Protein AF-A0A9D4P6V5-F1 (afdb_monomer)

Nearest PDB structures (foldseek):
  9cmp-assembly1_A  TM=7.521E-01  e=9.389E-15  Homo sapiens
  4krf-assembly1_A  TM=7.622E-01  e=5.079E-14  Homo sapiens
  5w6v-assembly1_A  TM=7.638E-01  e=6.795E-14  Homo sapiens
  8d71-assembly1_A  TM=7.442E-01  e=9.636E-14  Homo sapiens
  5vm9-assembly2_C  TM=7.579E-01  e=5.213E-13  Homo sapiens

pLDDT: mean 77.71, std 17.33, range [25.28, 97.81]

Radius of gyration: 21.65 Å; Cα contacts (8 Å, |Δi|>4): 575; chains: 1; bounding box: 55×52×59 Å

Sequence (371 aa):
MDDCYLQQQCIENVDFNELENIFQNIVAHGVDYALFGIPDDMKINGISAHDIIKYFSLIKFGQPCQIFRTKNFNHRIDFDVSLFIKMCHRLGVFPNIIKQTYWGSIGFKDFCDSIIMAVNCDTQEIQGQPYWIMSLVGSKNHNYMLYNEAHVIGKKRNYALLREQLYQLICKYEKRHERMPKTVILYYNERNENDLVQIKKMCKLSMFSSQTESIKWVIINVVSHKNMAGKLFEKPENEGSSFFIADDKFLKPNEFILGHDSNHDNPTSETILKCAKCVINSDQ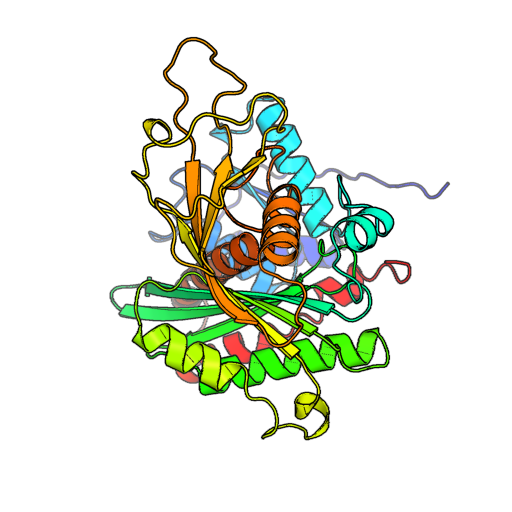TFYGDFAIAHVTDSLCYLYSESLTLKNQPLPLTYAINSTRQAFSRLNGKLTANKAYSNDYDEDEWLSILNTSMKFNFLHKKIANPFV

Organism: Dermatophagoides farinae (NCBI:txid6954)

InterPro domains:
  IPR012337 Ribonuclease H-like superfamily [SSF53098] (7-319)
  IPR036397 Ribonuclease H superfamily [G3DSA:3.30.420.10] (120-333)

Foldseek 3Di:
DDDPPPPDDDDPDDDPVCLLVVLVVCVVVVPQEEEAEDAPPDDDVNHDPLLQNLQCCVPVRVHHYDYDYVVLVPPDPQSVQLVVLQVCLLLVHFPDFDDPVVLVVLLVPQLQQEKEKEKEWDWDDFPNAIKIKIKMWIAQGSSSSDIDIAIAIDSDDDLVLVLVVVVVRQVSNCVNSVDGRQEYEYEYADDDPVVVVSVVVSQPNVVPPVSSVNYWYWYKHKYFDPPPFCVVPDDDPPDDQWDKDDDVVVDPQQKIKIWGFPPPPPPPDDGGTGIIIMGGPGGRDPSGSSSVRVVFRVQQCRDRRGNDGDNGGPNHVVNVVSSVSLVSNVNSVVVVCVVPDDPDDPVVVSVCSNPVSPPPDSCVVSPPVPD

Structure (mmCIF, N/CA/C/O backbone):
data_AF-A0A9D4P6V5-F1
#
_entry.id   AF-A0A9D4P6V5-F1
#
loop_
_atom_site.group_PDB
_atom_site.id
_atom_site.type_symbol
_atom_site.label_atom_id
_atom_site.label_alt_id
_atom_site.label_comp_id
_atom_site.label_asym_id
_atom_site.label_entity_id
_atom_site.label_seq_id
_atom_site.pdbx_PDB_ins_code
_atom_site.Cartn_x
_atom_site.Cartn_y
_atom_site.Cartn_z
_atom_site.occupancy
_atom_site.B_iso_or_equiv
_atom_site.auth_seq_id
_atom_site.auth_comp_id
_atom_site.auth_asym_id
_atom_site.auth_atom_id
_atom_site.pdbx_PDB_model_num
ATOM 1 N N . MET A 1 1 ? -31.046 -15.850 -13.212 1.00 33.25 1 MET A N 1
ATOM 2 C CA . MET A 1 1 ? -30.956 -14.397 -12.979 1.00 33.25 1 MET A CA 1
ATOM 3 C C . MET A 1 1 ? -31.340 -14.245 -11.533 1.00 33.25 1 MET A C 1
ATOM 5 O O . MET A 1 1 ? -32.522 -14.316 -11.242 1.00 33.25 1 MET A O 1
ATOM 9 N N . ASP A 1 2 ? -30.346 -14.248 -10.652 1.00 30.31 2 ASP A N 1
ATOM 10 C CA . ASP A 1 2 ? -30.594 -14.222 -9.214 1.00 30.31 2 ASP A CA 1
ATOM 11 C C . ASP A 1 2 ? -30.930 -12.789 -8.809 1.00 30.31 2 ASP A C 1
ATOM 13 O O . ASP A 1 2 ? -30.197 -11.849 -9.129 1.00 30.31 2 ASP A O 1
ATOM 17 N N . ASP A 1 3 ? -32.089 -12.645 -8.175 1.00 31.03 3 ASP A N 1
ATOM 18 C CA . ASP A 1 3 ? -32.664 -11.388 -7.726 1.00 31.03 3 ASP A CA 1
ATOM 19 C C . ASP A 1 3 ? -31.721 -10.686 -6.742 1.00 31.03 3 ASP A C 1
ATOM 21 O O . ASP A 1 3 ? -31.600 -11.053 -5.572 1.00 31.03 3 ASP A O 1
ATOM 25 N N . CYS A 1 4 ? -31.050 -9.637 -7.214 1.00 34.34 4 CYS A N 1
ATOM 26 C CA . CYS A 1 4 ? -30.322 -8.709 -6.363 1.00 34.34 4 CYS A CA 1
ATOM 27 C C . CYS A 1 4 ? -31.357 -7.827 -5.643 1.00 34.34 4 CYS A C 1
ATOM 29 O O . CYS A 1 4 ? -31.748 -6.772 -6.146 1.00 34.34 4 CYS A O 1
ATOM 31 N N . TYR A 1 5 ? -31.863 -8.287 -4.495 1.00 37.91 5 TYR A N 1
ATOM 32 C CA . TYR A 1 5 ? -32.749 -7.504 -3.629 1.00 37.91 5 TYR A CA 1
ATOM 33 C C . TYR A 1 5 ? -31.971 -6.320 -3.031 1.00 37.91 5 TYR A C 1
ATOM 35 O O . TYR A 1 5 ? -31.385 -6.401 -1.954 1.00 37.91 5 TYR A O 1
ATOM 43 N N . LEU A 1 6 ? -31.966 -5.190 -3.740 1.00 40.09 6 LEU A N 1
ATOM 44 C CA . LEU A 1 6 ? -31.531 -3.893 -3.220 1.00 40.09 6 LEU A CA 1
ATOM 45 C C . LEU A 1 6 ? -32.581 -3.374 -2.227 1.00 40.09 6 LEU A C 1
ATOM 47 O O . LEU A 1 6 ? -33.451 -2.578 -2.573 1.00 40.09 6 LEU A O 1
ATOM 51 N N . GLN A 1 7 ? -32.518 -3.835 -0.978 1.00 45.62 7 GLN A N 1
ATOM 52 C CA . GLN A 1 7 ? -33.316 -3.272 0.108 1.00 45.62 7 GLN A CA 1
ATOM 53 C C . GLN A 1 7 ? -32.556 -2.091 0.726 1.00 45.62 7 GLN A C 1
ATOM 55 O O . GLN A 1 7 ? -31.669 -2.259 1.561 1.00 45.62 7 GLN A O 1
ATOM 60 N N . GLN A 1 8 ? -32.873 -0.875 0.278 1.00 52.00 8 GLN A N 1
ATOM 61 C CA . GLN A 1 8 ? -32.289 0.352 0.816 1.00 52.00 8 GLN A CA 1
ATOM 62 C C . GLN A 1 8 ? -33.097 0.821 2.032 1.00 52.00 8 GLN A C 1
ATOM 64 O O . GLN A 1 8 ? -34.235 1.262 1.893 1.00 52.00 8 GLN A O 1
ATOM 69 N N . GLN A 1 9 ? -32.504 0.753 3.224 1.00 55.47 9 GLN A N 1
ATOM 70 C CA . GLN A 1 9 ? -33.073 1.340 4.437 1.00 55.47 9 GLN A CA 1
ATOM 71 C C . GLN A 1 9 ? -32.301 2.615 4.790 1.00 55.47 9 GLN A C 1
ATOM 73 O O . GLN A 1 9 ? -31.090 2.578 5.007 1.00 55.47 9 GLN A O 1
ATOM 78 N N . CYS A 1 10 ? -32.996 3.753 4.816 1.00 52.06 10 CYS A N 1
ATOM 79 C CA . CYS A 1 10 ? -32.438 5.030 5.253 1.00 52.06 10 CYS A CA 1
ATOM 80 C C . CYS A 1 10 ? -32.832 5.268 6.716 1.00 52.06 10 CYS A C 1
ATOM 82 O O . CYS A 1 10 ? -34.009 5.161 7.056 1.00 52.06 10 CYS A O 1
ATOM 84 N N . ILE A 1 11 ? -31.853 5.554 7.574 1.00 57.84 11 ILE A N 1
ATOM 85 C CA . ILE A 1 11 ? -32.069 5.893 8.985 1.00 57.84 11 ILE A CA 1
ATOM 86 C C . ILE A 1 11 ? -31.635 7.349 9.164 1.00 57.84 11 ILE A C 1
ATOM 88 O O . ILE A 1 11 ? -30.463 7.672 8.963 1.00 57.84 11 ILE A O 1
ATOM 92 N N . GLU A 1 12 ? -32.580 8.223 9.508 1.00 50.78 12 GLU A N 1
ATOM 93 C CA . GLU A 1 12 ? -32.326 9.641 9.771 1.00 50.78 12 GLU A CA 1
ATOM 94 C C . GLU A 1 12 ? -32.114 9.875 11.272 1.00 50.78 12 GLU A C 1
ATOM 96 O O . GLU A 1 12 ? -32.967 9.522 12.077 1.00 50.78 12 GLU A O 1
ATOM 101 N N . ASN A 1 13 ? -30.990 10.516 11.618 1.00 54.06 13 ASN A N 1
ATOM 102 C CA . ASN A 1 13 ? -30.547 10.885 12.970 1.00 54.06 13 ASN A CA 1
ATOM 103 C C . ASN A 1 13 ? -30.329 9.729 13.956 1.00 54.06 13 ASN A C 1
ATOM 105 O O . ASN A 1 13 ? -31.244 9.054 14.405 1.00 54.06 13 ASN A O 1
ATOM 109 N N . VAL A 1 14 ? -29.068 9.576 14.353 1.00 56.66 14 VAL A N 1
ATOM 110 C CA . VAL A 1 14 ? -28.593 8.534 15.260 1.00 56.66 14 VAL A CA 1
ATOM 111 C C . VAL A 1 14 ? -28.041 9.202 16.513 1.00 56.66 14 VAL A C 1
ATOM 113 O O . VAL A 1 14 ? -27.121 10.021 16.406 1.00 56.66 14 VAL A O 1
ATOM 116 N N . ASP A 1 15 ? -28.563 8.840 17.689 1.00 65.19 15 ASP A N 1
ATOM 117 C CA . ASP A 1 15 ? -27.851 9.104 18.942 1.00 65.19 15 ASP A CA 1
ATOM 118 C C . ASP A 1 15 ? -26.556 8.276 18.932 1.00 65.19 15 ASP A C 1
ATOM 120 O O . ASP A 1 15 ? -26.544 7.093 18.597 1.00 65.19 15 ASP A O 1
ATOM 124 N N . PHE A 1 16 ? -25.434 8.891 19.298 1.00 64.31 16 PHE A N 1
ATOM 125 C CA . PHE A 1 16 ? -24.147 8.210 19.380 1.00 64.31 16 PHE A CA 1
ATOM 126 C C . PHE A 1 16 ? -24.195 6.954 20.261 1.00 64.31 16 PHE A C 1
ATOM 128 O O . PHE A 1 16 ? -23.538 5.961 19.936 1.00 64.31 16 PHE A O 1
ATOM 135 N N . ASN A 1 17 ? -24.986 6.973 21.337 1.00 68.19 17 ASN A N 1
ATOM 136 C CA . ASN A 1 17 ? -25.153 5.811 22.213 1.00 68.19 17 ASN A CA 1
ATOM 137 C C . ASN A 1 17 ? -25.729 4.590 21.472 1.00 68.19 17 ASN A C 1
ATOM 139 O O . ASN A 1 17 ? -25.554 3.456 21.910 1.00 68.19 17 ASN A O 1
ATOM 143 N N . GLU A 1 18 ? -26.358 4.802 20.318 1.00 77.25 18 GLU A N 1
ATOM 144 C CA . GLU A 1 18 ? -26.929 3.755 19.478 1.00 77.25 18 GLU A CA 1
ATOM 145 C C . GLU A 1 18 ? -25.967 3.264 18.396 1.00 77.25 18 GLU A C 1
ATOM 147 O O . GLU A 1 18 ? -26.274 2.280 17.726 1.00 77.25 18 GLU A O 1
ATOM 152 N N . LEU A 1 19 ? -24.795 3.890 18.206 1.00 79.81 19 LEU A N 1
ATOM 153 C CA . LEU A 1 19 ? -23.886 3.524 17.116 1.00 79.81 19 LEU A CA 1
ATOM 154 C C . LEU A 1 19 ? -23.475 2.049 17.197 1.00 79.81 19 LEU A C 1
ATOM 156 O O . LEU A 1 19 ? -23.429 1.360 16.179 1.00 79.81 19 LEU A O 1
ATOM 160 N N . GLU A 1 20 ? -23.228 1.543 18.405 1.00 83.12 20 GLU A N 1
ATOM 161 C CA . GLU A 1 20 ? -22.959 0.122 18.614 1.00 83.12 20 GLU A CA 1
ATOM 162 C C . GLU A 1 20 ? -24.148 -0.760 18.214 1.00 83.12 20 GLU A C 1
ATOM 164 O O . GLU A 1 20 ? -23.964 -1.715 17.457 1.00 83.12 20 GLU A O 1
ATOM 169 N N . ASN A 1 21 ? -25.358 -0.413 18.659 1.00 84.31 21 ASN A N 1
ATOM 170 C CA . ASN A 1 21 ? -26.588 -1.140 18.330 1.00 84.31 21 ASN A CA 1
ATOM 171 C C . ASN A 1 21 ? -26.866 -1.123 16.821 1.00 84.31 21 ASN A C 1
ATOM 173 O O . ASN A 1 21 ? -27.301 -2.122 16.256 1.00 84.31 21 ASN A O 1
ATOM 177 N N . ILE A 1 22 ? -26.565 -0.019 16.139 1.00 85.75 22 ILE A N 1
ATOM 178 C CA . ILE A 1 22 ? -26.689 0.092 14.684 1.00 85.75 22 ILE A CA 1
ATOM 179 C C . ILE A 1 22 ? -25.760 -0.893 13.998 1.00 85.75 22 ILE A C 1
ATOM 181 O O . ILE A 1 22 ? -26.203 -1.636 13.128 1.00 85.75 22 ILE A O 1
ATOM 185 N N . PHE A 1 23 ? -24.489 -0.955 14.397 1.00 86.12 23 PHE A N 1
ATOM 186 C CA . PHE A 1 23 ? -23.582 -1.942 13.822 1.00 86.12 23 PHE A CA 1
ATOM 187 C C . PHE A 1 23 ? -24.002 -3.383 14.145 1.00 86.12 23 PHE A C 1
ATOM 189 O O . PHE A 1 23 ? -23.929 -4.229 13.255 1.00 86.12 23 PHE A O 1
ATOM 196 N N . GLN A 1 24 ? -24.491 -3.665 15.360 1.00 85.62 24 GLN A N 1
ATOM 197 C CA . GLN A 1 24 ? -25.060 -4.977 15.700 1.00 85.62 24 GLN A CA 1
ATOM 198 C C . GLN A 1 24 ? -26.227 -5.332 14.775 1.00 85.62 24 GLN A C 1
ATOM 200 O O . GLN A 1 24 ? -26.255 -6.431 14.224 1.00 85.62 24 GLN A O 1
ATOM 205 N N . ASN A 1 25 ? -27.140 -4.389 14.540 1.00 85.94 25 ASN A N 1
ATOM 206 C CA . ASN A 1 25 ? -28.277 -4.577 13.647 1.00 85.94 25 ASN A CA 1
ATOM 207 C C . ASN A 1 25 ? -27.834 -4.795 12.197 1.00 85.94 25 ASN A C 1
ATOM 209 O O . ASN A 1 25 ? -28.325 -5.720 11.559 1.00 85.94 25 ASN A O 1
ATOM 213 N N . ILE A 1 26 ? -26.884 -4.009 11.682 1.00 85.56 26 ILE A N 1
ATOM 214 C CA . ILE A 1 26 ? -26.332 -4.179 10.326 1.00 85.56 26 ILE A CA 1
ATOM 215 C C . ILE A 1 26 ? -25.773 -5.600 10.151 1.00 85.56 26 ILE A C 1
ATOM 217 O O . ILE A 1 26 ? -26.081 -6.273 9.166 1.00 85.56 26 ILE A O 1
ATOM 221 N N . VAL A 1 27 ? -25.000 -6.082 11.130 1.00 84.00 27 VAL A N 1
ATOM 222 C CA . VAL A 1 27 ? -24.435 -7.439 11.112 1.00 84.00 27 VAL A CA 1
ATOM 223 C C . VAL A 1 27 ? -25.533 -8.503 11.207 1.00 84.00 27 VAL A C 1
ATOM 225 O O . VAL A 1 27 ? -25.504 -9.466 10.440 1.00 84.00 27 VAL A O 1
ATOM 228 N N . ALA A 1 28 ? -26.510 -8.326 12.102 1.00 83.06 28 ALA A N 1
ATOM 229 C CA . ALA A 1 28 ? -27.615 -9.264 12.307 1.00 83.06 28 ALA A CA 1
ATOM 230 C C . ALA A 1 28 ? -28.507 -9.414 11.064 1.00 83.06 28 ALA A C 1
ATOM 232 O O . ALA A 1 28 ? -28.965 -10.515 10.771 1.00 83.06 28 ALA A O 1
ATOM 233 N N . HIS A 1 29 ? -28.700 -8.334 10.303 1.00 83.44 29 HIS A N 1
ATOM 234 C CA . HIS A 1 29 ? -29.463 -8.341 9.051 1.00 83.44 29 HIS A CA 1
ATOM 235 C C . HIS A 1 29 ? -28.626 -8.764 7.835 1.00 83.44 29 HIS A C 1
ATOM 237 O O . HIS A 1 29 ? -29.127 -8.768 6.715 1.00 83.44 29 HIS A O 1
ATOM 243 N N . GLY A 1 30 ? -27.354 -9.125 8.028 1.00 81.81 30 GLY A N 1
ATOM 244 C CA . GLY A 1 30 ? -26.508 -9.638 6.954 1.00 81.81 30 GLY A CA 1
ATOM 245 C C . GLY A 1 30 ? -26.151 -8.608 5.882 1.00 81.81 30 GLY A C 1
ATOM 246 O O . GLY A 1 30 ? -25.817 -9.005 4.774 1.00 81.81 30 GLY A O 1
ATOM 247 N N . VAL A 1 31 ? -26.186 -7.314 6.199 1.00 81.56 31 VAL A N 1
ATOM 248 C CA . VAL A 1 31 ? -25.882 -6.237 5.248 1.00 81.56 31 VAL A CA 1
ATOM 249 C C . VAL A 1 31 ? -24.431 -6.339 4.761 1.00 81.56 31 VAL A C 1
ATOM 251 O O . VAL A 1 31 ? -23.494 -6.345 5.560 1.00 81.56 31 VAL A O 1
ATOM 254 N N . ASP A 1 32 ? -24.219 -6.354 3.445 1.00 77.31 32 ASP A N 1
ATOM 255 C CA . ASP A 1 32 ? -22.872 -6.478 2.864 1.00 77.31 32 ASP A CA 1
ATOM 256 C C . ASP A 1 32 ? -22.070 -5.173 2.913 1.00 77.31 32 ASP A C 1
ATOM 258 O O . ASP A 1 32 ? -20.838 -5.182 2.982 1.00 77.31 32 ASP A O 1
ATOM 262 N N . TYR A 1 33 ? -22.762 -4.030 2.885 1.00 82.25 33 TYR A N 1
ATOM 263 C CA . TYR A 1 33 ? -22.131 -2.721 2.783 1.00 82.25 33 TYR A CA 1
ATOM 264 C C . TYR A 1 33 ? -22.980 -1.606 3.396 1.00 82.25 33 TYR A C 1
ATOM 266 O O . TYR A 1 33 ? -24.172 -1.511 3.126 1.00 82.25 33 TYR A O 1
ATOM 274 N N . ALA A 1 34 ? -22.355 -0.717 4.173 1.00 85.44 34 ALA A N 1
ATOM 275 C CA . ALA A 1 34 ? -23.032 0.416 4.806 1.00 85.44 34 ALA A CA 1
ATOM 276 C C . ALA A 1 34 ? -22.469 1.775 4.354 1.00 85.44 34 ALA A C 1
ATOM 278 O O . ALA A 1 34 ? -21.254 1.971 4.253 1.00 85.44 34 ALA A O 1
ATOM 279 N N . LEU A 1 35 ? -23.352 2.748 4.130 1.00 87.50 35 LEU A N 1
ATOM 280 C CA . LEU A 1 35 ? -22.994 4.139 3.856 1.00 87.50 35 LEU A CA 1
ATOM 281 C C . LEU A 1 35 ? -23.323 5.007 5.071 1.00 87.50 35 LEU A C 1
ATOM 283 O O . LEU A 1 35 ? -24.443 4.982 5.565 1.00 87.50 35 LEU A O 1
ATOM 287 N N . PHE A 1 36 ? -22.350 5.792 5.531 1.00 87.00 36 PHE A N 1
ATOM 288 C CA . PHE A 1 36 ? -22.506 6.701 6.665 1.00 87.00 36 PHE A CA 1
ATOM 289 C C . PHE A 1 36 ? -22.297 8.146 6.213 1.00 87.00 36 PHE A C 1
ATOM 291 O O . PHE A 1 36 ? -21.179 8.545 5.878 1.00 87.00 36 PHE A O 1
ATOM 298 N N . GLY A 1 37 ? -23.364 8.941 6.224 1.00 87.38 37 GLY A N 1
ATOM 299 C CA . GLY A 1 37 ? -23.279 10.389 6.057 1.00 87.38 37 GLY A CA 1
ATOM 300 C C . GLY A 1 37 ? -23.000 11.060 7.400 1.00 87.38 37 GLY A C 1
ATOM 301 O O . GLY A 1 37 ? -23.760 10.867 8.342 1.00 87.38 37 GLY A O 1
ATOM 302 N N . ILE A 1 38 ? -21.929 11.852 7.497 1.00 86.31 38 ILE A N 1
ATOM 303 C CA . ILE A 1 38 ? -21.617 12.647 8.696 1.00 86.31 38 ILE A CA 1
ATOM 304 C C . ILE A 1 38 ? -21.537 14.149 8.372 1.00 86.31 38 ILE A C 1
ATOM 306 O O . ILE A 1 38 ? -20.985 14.518 7.330 1.00 86.31 38 ILE A O 1
ATOM 310 N N . PRO A 1 39 ? -22.019 15.042 9.252 1.00 83.19 39 PRO A N 1
ATOM 311 C CA . PRO A 1 39 ? -21.721 16.473 9.170 1.00 83.19 39 PRO A CA 1
ATOM 312 C C . PRO A 1 39 ? -20.208 16.749 9.271 1.00 83.19 39 PRO A C 1
ATOM 314 O O . PRO A 1 39 ? -19.460 15.947 9.835 1.00 83.19 39 PRO A O 1
ATOM 317 N N . ASP A 1 40 ? -19.725 17.870 8.725 1.00 75.12 40 ASP A N 1
ATOM 318 C CA . ASP A 1 40 ? -18.284 18.192 8.655 1.00 75.12 40 ASP A CA 1
ATOM 319 C C . ASP A 1 40 ? -17.589 18.251 10.012 1.00 75.12 40 ASP A C 1
ATOM 321 O O . ASP A 1 40 ? -16.551 17.614 10.214 1.00 75.12 40 ASP A O 1
ATOM 325 N N . ASP A 1 41 ? -18.203 18.951 10.954 1.00 75.31 41 ASP A N 1
ATOM 326 C CA . ASP A 1 41 ? -17.628 19.190 12.274 1.00 75.31 41 ASP A CA 1
ATOM 327 C C . ASP A 1 41 ? -18.191 18.240 13.326 1.00 75.31 41 ASP A C 1
ATOM 329 O O . ASP A 1 41 ? -18.064 18.495 14.523 1.00 75.31 41 ASP A O 1
ATOM 333 N N . MET A 1 42 ? -18.812 17.132 12.895 1.00 79.31 42 MET A N 1
ATOM 334 C CA . MET A 1 42 ? -19.369 16.164 13.827 1.00 79.31 42 MET A CA 1
ATOM 335 C C . MET A 1 42 ? -18.247 15.572 14.675 1.00 79.31 42 MET A C 1
ATOM 337 O O . MET A 1 42 ? -17.442 14.746 14.226 1.00 79.31 42 MET A O 1
ATOM 341 N N . LYS A 1 43 ? -18.224 16.026 15.924 1.00 74.75 43 LYS A N 1
ATOM 342 C CA . LYS A 1 43 ? -17.367 15.521 16.974 1.00 74.75 43 LYS A CA 1
ATOM 343 C C . LYS A 1 43 ? -18.225 14.846 18.026 1.00 74.75 43 LYS A C 1
ATOM 345 O O . LYS A 1 43 ? -19.249 15.379 18.436 1.00 74.75 43 LYS A O 1
ATOM 350 N N . ILE A 1 44 ? -17.768 13.701 18.491 1.00 66.88 44 ILE A N 1
ATOM 351 C CA . ILE A 1 44 ? -18.342 12.964 19.605 1.00 66.88 44 ILE A CA 1
ATOM 352 C C . ILE A 1 44 ? -17.290 13.014 20.706 1.00 66.88 44 ILE A C 1
ATOM 354 O O . ILE A 1 44 ? -16.164 12.560 20.504 1.00 66.88 44 ILE A O 1
ATOM 358 N N . ASN A 1 45 ? -17.622 13.643 21.835 1.00 66.44 45 ASN A N 1
ATOM 359 C CA . ASN A 1 45 ? -16.695 13.851 22.954 1.00 66.44 45 ASN A CA 1
ATOM 360 C C . ASN A 1 45 ? -15.352 14.477 22.520 1.00 66.44 45 ASN A C 1
ATOM 362 O O . ASN A 1 45 ? -14.280 14.070 22.959 1.00 66.44 45 ASN A O 1
ATOM 366 N N . GLY A 1 46 ? -15.410 15.455 21.606 1.00 68.94 46 GLY A N 1
ATOM 367 C CA . GLY A 1 46 ? -14.235 16.163 21.085 1.00 68.94 46 GLY A CA 1
ATOM 368 C C . GLY A 1 46 ? -13.512 15.479 19.918 1.00 68.94 46 GLY A C 1
ATOM 369 O O . GLY A 1 46 ? -12.553 16.049 19.399 1.00 68.94 46 GLY A O 1
ATOM 370 N N . ILE A 1 47 ? -13.976 14.314 19.454 1.00 73.12 47 ILE A N 1
ATOM 371 C CA . ILE A 1 47 ? -13.292 13.509 18.430 1.00 73.12 47 ILE A CA 1
ATOM 372 C C . ILE A 1 47 ? -14.126 13.316 17.187 1.00 73.12 47 ILE A C 1
ATOM 374 O O . ILE A 1 47 ? -15.338 13.169 17.250 1.00 73.12 47 ILE A O 1
ATOM 378 N N . SER A 1 48 ? -13.446 13.279 16.047 1.00 82.94 48 SER A N 1
ATOM 379 C CA . SER A 1 48 ? -14.053 13.064 14.742 1.00 82.94 48 SER A CA 1
ATOM 380 C C . SER A 1 48 ? -14.963 11.830 14.729 1.00 82.94 48 SER A C 1
ATOM 382 O O . SER A 1 48 ? -14.500 10.711 14.957 1.00 82.94 48 SER A O 1
ATOM 384 N N . ALA A 1 49 ? -16.243 12.011 14.388 1.00 83.00 49 ALA A N 1
ATOM 385 C CA . ALA A 1 49 ? -17.184 10.900 14.225 1.00 83.00 49 ALA A CA 1
ATOM 386 C C . ALA A 1 49 ? -16.697 9.866 13.196 1.00 83.00 49 ALA A C 1
ATOM 388 O O . ALA A 1 49 ? -16.948 8.669 13.335 1.00 83.00 49 ALA A O 1
ATOM 389 N N . HIS A 1 50 ? -15.919 10.314 12.206 1.00 88.06 50 HIS A N 1
ATOM 390 C CA . HIS A 1 50 ? -15.242 9.441 11.253 1.00 88.06 50 HIS A CA 1
ATOM 391 C C . HIS A 1 50 ? -14.391 8.365 11.950 1.00 88.06 50 HIS A C 1
ATOM 393 O O . HIS A 1 50 ? -14.475 7.195 11.582 1.00 88.06 50 HIS A O 1
ATOM 399 N N . ASP A 1 51 ? -13.601 8.735 12.959 1.00 86.50 51 ASP A N 1
ATOM 400 C CA . ASP A 1 51 ? -12.656 7.824 13.617 1.00 86.50 51 ASP A CA 1
ATOM 401 C C . ASP A 1 51 ? -13.373 6.743 14.421 1.00 86.50 51 ASP A C 1
ATOM 403 O O . ASP A 1 51 ? -13.021 5.564 14.377 1.00 86.50 51 ASP A O 1
ATOM 407 N N . ILE A 1 52 ? -14.451 7.134 15.091 1.00 84.19 52 ILE A N 1
ATOM 408 C CA . ILE A 1 52 ? -15.284 6.233 15.878 1.00 84.19 52 ILE A CA 1
ATOM 409 C C . ILE A 1 52 ? -16.011 5.235 14.969 1.00 84.19 52 ILE A C 1
ATOM 411 O O . ILE A 1 52 ? -15.956 4.028 15.209 1.00 84.19 52 ILE A O 1
ATOM 415 N N . ILE A 1 53 ? -16.624 5.699 13.874 1.00 86.69 53 ILE A N 1
ATOM 416 C CA . ILE A 1 53 ? -17.267 4.810 12.892 1.00 86.69 53 ILE A CA 1
ATOM 417 C C . ILE A 1 53 ? -16.229 3.859 12.273 1.00 86.69 53 ILE A C 1
ATOM 419 O O . ILE A 1 53 ? -16.524 2.681 12.056 1.00 86.69 53 ILE A O 1
ATOM 423 N N . LYS A 1 54 ? -14.993 4.316 12.016 1.00 86.31 54 LYS A N 1
ATOM 424 C CA . LYS A 1 54 ? -13.900 3.454 11.530 1.00 86.31 54 LYS A CA 1
ATOM 425 C C . LYS A 1 54 ? -13.490 2.385 12.532 1.00 86.31 54 LYS A C 1
ATOM 427 O O . LYS A 1 54 ? -13.257 1.251 12.115 1.00 86.31 54 LYS A O 1
ATOM 432 N N . TYR A 1 55 ? -13.443 2.708 13.819 1.00 83.06 55 TYR A N 1
ATOM 433 C CA . TYR A 1 55 ? -13.218 1.716 14.865 1.00 83.06 55 TYR A CA 1
ATOM 434 C C . TYR A 1 55 ? -14.317 0.644 14.870 1.00 83.06 55 TYR A C 1
ATOM 436 O O . TYR A 1 55 ? -14.016 -0.545 14.756 1.00 83.06 55 TYR A O 1
ATOM 444 N N . PHE A 1 56 ? -15.588 1.046 14.929 1.00 81.88 56 PHE A N 1
ATOM 445 C CA . PHE A 1 56 ? -16.693 0.090 14.959 1.00 81.88 56 PHE A CA 1
ATOM 446 C C . PHE A 1 56 ? -16.743 -0.785 13.702 1.00 81.88 56 PHE A C 1
ATOM 448 O O . PHE A 1 56 ? -16.778 -2.009 13.806 1.00 81.88 56 PHE A O 1
ATOM 455 N N . SER A 1 57 ? -16.663 -0.170 12.522 1.00 84.19 57 SER A N 1
ATOM 456 C CA . SER A 1 57 ? -16.714 -0.889 11.245 1.00 84.19 57 SER A CA 1
ATOM 457 C C . SER A 1 57 ? -15.546 -1.850 11.047 1.00 84.19 57 SER A C 1
ATOM 459 O O . SER A 1 57 ? -15.771 -3.004 10.710 1.00 84.19 57 SER A O 1
ATOM 461 N N . LEU A 1 58 ? -14.301 -1.415 11.248 1.00 77.75 58 LEU A N 1
ATOM 462 C CA . LEU A 1 58 ? -13.132 -2.207 10.848 1.00 77.75 58 LEU A CA 1
ATOM 463 C C . LEU A 1 58 ? -12.563 -3.080 11.967 1.00 77.75 58 LEU A C 1
ATOM 465 O O . LEU A 1 58 ? -11.937 -4.090 11.661 1.00 77.75 58 LEU A O 1
ATOM 469 N N . ILE A 1 59 ? -12.752 -2.698 13.234 1.00 74.12 59 ILE A N 1
ATOM 470 C CA . ILE A 1 59 ? -12.169 -3.408 14.382 1.00 74.12 59 ILE A CA 1
ATOM 471 C C . ILE A 1 59 ? -13.224 -4.211 15.139 1.00 74.12 59 ILE A C 1
ATOM 473 O O . ILE A 1 59 ? -13.008 -5.393 15.383 1.00 74.12 59 ILE A O 1
ATOM 477 N N . LYS A 1 60 ? -14.349 -3.593 15.524 1.00 78.06 60 LYS A N 1
ATOM 478 C CA . LYS A 1 60 ? -15.329 -4.252 16.407 1.00 78.06 60 LYS A CA 1
ATOM 479 C C . LYS A 1 60 ? -16.269 -5.203 15.661 1.00 78.06 60 LYS A C 1
ATOM 481 O O . LYS A 1 60 ? -16.497 -6.309 16.132 1.00 78.06 60 LYS A O 1
ATOM 486 N N . PHE A 1 61 ? -16.791 -4.786 14.508 1.00 80.25 61 PHE A N 1
ATOM 487 C CA . PHE A 1 61 ? -17.839 -5.521 13.787 1.00 80.25 61 PHE A CA 1
ATOM 488 C C . PHE A 1 61 ? -17.399 -6.118 12.447 1.00 80.25 61 PHE A C 1
ATOM 490 O O . PHE A 1 61 ? -18.063 -7.011 11.932 1.00 80.25 61 PHE A O 1
ATOM 497 N N . GLY A 1 62 ? -16.289 -5.654 11.865 1.00 76.50 62 GLY A N 1
ATOM 498 C CA . GLY A 1 62 ? -15.810 -6.150 10.570 1.00 76.50 62 GLY A CA 1
ATOM 499 C C . GLY A 1 62 ? -16.758 -5.859 9.397 1.00 76.50 62 GLY A C 1
ATOM 500 O O . GLY A 1 62 ? -16.777 -6.615 8.428 1.00 76.50 62 GLY A O 1
ATOM 501 N N . GLN A 1 63 ? -17.535 -4.779 9.481 1.00 83.12 63 GLN A N 1
ATOM 502 C CA . GLN A 1 63 ? -18.522 -4.358 8.493 1.00 83.12 63 GLN A CA 1
ATOM 503 C C . GLN A 1 63 ? -17.901 -3.426 7.435 1.00 83.12 63 GLN A C 1
ATOM 505 O O . GLN A 1 63 ? -17.454 -2.325 7.781 1.00 83.12 63 GLN A O 1
ATOM 510 N N . PRO A 1 64 ? -17.914 -3.782 6.137 1.00 81.31 64 PRO A N 1
ATOM 511 C CA . PRO A 1 64 ? -17.541 -2.858 5.072 1.00 81.31 64 PRO A CA 1
ATOM 512 C C . PRO A 1 64 ? -18.424 -1.606 5.089 1.00 81.31 64 PRO A C 1
ATOM 514 O O . PRO A 1 64 ? -19.652 -1.688 5.043 1.00 81.31 64 PRO A O 1
ATOM 517 N N . CYS A 1 65 ? -17.798 -0.427 5.141 1.00 85.00 65 CYS A N 1
ATOM 518 C CA . CYS A 1 65 ? -18.539 0.827 5.074 1.00 85.00 65 CYS A CA 1
ATOM 519 C C . CYS A 1 65 ? -17.789 1.962 4.385 1.00 85.00 65 CYS A C 1
ATOM 521 O O . CYS A 1 65 ? -16.555 2.017 4.430 1.00 85.00 65 CYS A O 1
ATOM 523 N N . GLN A 1 66 ? -18.518 2.928 3.833 1.00 86.69 66 GLN A N 1
ATOM 524 C CA . GLN A 1 66 ? -17.955 4.194 3.374 1.00 86.69 66 GLN A CA 1
ATOM 525 C C . GLN A 1 66 ? -18.610 5.369 4.086 1.00 86.69 66 GLN A C 1
ATOM 527 O O . GLN A 1 66 ? -19.823 5.449 4.223 1.00 86.69 66 GLN A O 1
ATOM 532 N N . ILE A 1 67 ? -17.755 6.275 4.552 1.00 87.56 67 ILE A N 1
ATOM 533 C CA . ILE A 1 67 ? -18.151 7.479 5.271 1.00 87.56 67 ILE A CA 1
ATOM 534 C C . ILE A 1 67 ? -18.022 8.646 4.297 1.00 87.56 67 ILE A C 1
ATOM 536 O O . ILE A 1 67 ? -17.001 8.756 3.608 1.00 87.56 67 ILE A O 1
ATOM 540 N N . PHE A 1 68 ? -19.028 9.506 4.222 1.00 86.25 68 PHE A N 1
ATOM 541 C CA . PHE A 1 68 ? -19.001 10.714 3.406 1.00 86.25 68 PHE A CA 1
ATOM 542 C C . PHE A 1 68 ? -19.503 11.916 4.201 1.00 86.25 68 PHE A C 1
ATOM 544 O O . PHE A 1 68 ? -20.214 11.776 5.193 1.00 86.25 68 PHE A O 1
ATOM 551 N N . ARG A 1 69 ? -19.101 13.115 3.773 1.00 84.12 69 ARG A N 1
ATOM 552 C CA . ARG A 1 69 ? -19.621 14.356 4.349 1.00 84.12 69 ARG A CA 1
ATOM 553 C C . ARG A 1 69 ? -20.975 14.660 3.734 1.00 84.12 69 ARG A C 1
ATOM 555 O O . ARG A 1 69 ? -21.065 14.719 2.510 1.00 84.12 69 ARG A O 1
ATOM 562 N N . THR A 1 70 ? -21.994 14.889 4.554 1.00 83.75 70 THR A N 1
ATOM 563 C CA . THR A 1 70 ? -23.356 15.167 4.066 1.00 83.75 70 THR A CA 1
ATOM 564 C C . THR A 1 70 ? -23.407 16.409 3.181 1.00 83.75 70 THR A C 1
ATOM 566 O O . THR A 1 70 ? -24.093 16.396 2.171 1.00 83.75 70 THR A O 1
ATOM 569 N N . LYS A 1 71 ? -22.584 17.433 3.447 1.00 80.62 71 LYS A N 1
ATOM 570 C CA . LYS A 1 71 ? -22.471 18.617 2.573 1.00 80.62 71 LYS A CA 1
ATOM 571 C C . LYS A 1 71 ? -21.981 18.330 1.147 1.00 80.62 71 LYS A C 1
ATOM 573 O O . LYS A 1 71 ? -22.167 19.153 0.257 1.00 80.62 71 LYS A O 1
ATOM 578 N N . ASN A 1 72 ? -21.298 17.201 0.937 1.00 74.44 72 ASN A N 1
ATOM 579 C CA . ASN A 1 72 ? -20.813 16.794 -0.381 1.00 74.44 72 ASN A CA 1
ATOM 580 C C . ASN A 1 72 ? -21.882 16.003 -1.144 1.00 74.44 72 ASN A C 1
ATOM 582 O O . ASN A 1 72 ? -21.745 15.807 -2.350 1.00 74.44 72 ASN A O 1
ATOM 586 N N . PHE A 1 73 ? -22.943 15.580 -0.454 1.00 74.88 73 PHE A N 1
ATOM 587 C CA . PHE A 1 73 ? -24.088 14.887 -1.019 1.00 74.88 73 PHE A CA 1
ATOM 588 C C . PHE A 1 73 ? -25.017 15.893 -1.714 1.00 74.88 73 PHE A C 1
ATOM 590 O O . PHE A 1 73 ? -26.119 16.171 -1.262 1.00 74.88 73 PHE A O 1
ATOM 597 N N . ASN A 1 74 ? -24.525 16.482 -2.806 1.00 62.81 74 ASN A N 1
ATOM 598 C CA . ASN A 1 74 ? -25.238 17.475 -3.618 1.00 62.81 74 ASN A CA 1
ATOM 599 C C . ASN A 1 74 ? -25.443 16.987 -5.067 1.00 62.81 74 ASN A C 1
ATOM 601 O O . ASN A 1 74 ? -25.435 17.806 -5.982 1.00 62.81 74 ASN A O 1
ATOM 605 N N . HIS A 1 75 ? -25.546 15.668 -5.295 1.00 63.00 75 HIS A N 1
ATOM 606 C CA . HIS A 1 75 ? -25.694 15.060 -6.633 1.00 63.00 75 HIS A CA 1
ATOM 607 C C . HIS A 1 75 ? -24.661 15.553 -7.661 1.00 63.00 75 HIS A C 1
ATOM 609 O O . HIS A 1 75 ? -24.965 15.782 -8.833 1.00 63.00 75 HIS A O 1
ATOM 615 N N . ARG A 1 76 ? -23.421 15.782 -7.217 1.00 74.50 76 ARG A N 1
ATOM 616 C CA . ARG A 1 76 ? -22.328 16.119 -8.131 1.00 74.50 76 ARG A CA 1
ATOM 617 C C . ARG A 1 76 ? -21.799 14.827 -8.730 1.00 74.50 76 ARG A C 1
ATOM 619 O O . ARG A 1 76 ? -21.328 13.974 -7.982 1.00 74.50 76 ARG A O 1
ATOM 626 N N . ILE A 1 77 ? -21.795 14.740 -10.060 1.00 77.94 77 ILE A N 1
ATOM 627 C CA . ILE A 1 77 ? -21.296 13.576 -10.810 1.00 77.94 77 ILE A CA 1
ATOM 628 C C . ILE A 1 77 ? -19.914 13.144 -10.296 1.00 77.94 77 ILE A C 1
ATOM 630 O O . ILE A 1 77 ? -19.702 11.967 -10.027 1.00 77.94 77 ILE A O 1
ATOM 634 N N . ASP A 1 78 ? -19.002 14.086 -10.047 1.00 75.94 78 ASP A N 1
ATOM 635 C CA . ASP A 1 78 ? -17.649 13.771 -9.564 1.00 75.94 78 ASP A CA 1
ATOM 636 C C . ASP A 1 78 ? -17.631 13.118 -8.174 1.00 75.94 78 ASP A C 1
ATOM 638 O O . ASP A 1 78 ? -16.794 12.253 -7.887 1.00 75.94 78 ASP A O 1
ATOM 642 N N . PHE A 1 79 ? -18.551 13.531 -7.295 1.00 82.00 79 PHE A N 1
ATOM 643 C CA . PHE A 1 79 ? -18.707 12.937 -5.972 1.00 82.00 79 PHE A CA 1
ATOM 644 C C . PHE A 1 79 ? -19.260 11.517 -6.092 1.00 82.00 79 PHE A C 1
ATOM 646 O O . PHE A 1 79 ? -18.684 10.602 -5.503 1.00 82.00 79 PHE A O 1
ATOM 653 N N . ASP A 1 80 ? -20.309 11.331 -6.894 1.00 8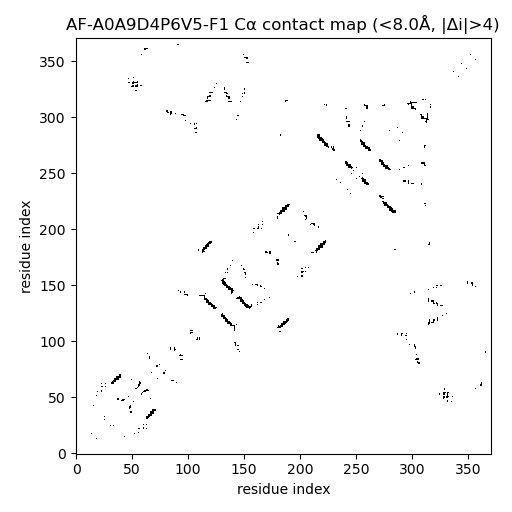1.75 80 ASP A N 1
ATOM 654 C CA . ASP A 1 80 ? -20.955 10.033 -7.093 1.00 81.75 80 ASP A CA 1
ATOM 655 C C . ASP A 1 80 ? -19.998 9.032 -7.752 1.00 81.75 80 ASP A C 1
ATOM 657 O O . ASP A 1 80 ? -19.868 7.901 -7.286 1.00 81.75 80 ASP A O 1
ATOM 661 N N . VAL A 1 81 ? -19.227 9.464 -8.755 1.00 82.25 81 VAL A N 1
ATOM 662 C CA . VAL A 1 81 ? -18.180 8.653 -9.398 1.00 82.25 81 VAL A CA 1
ATOM 663 C C . VAL A 1 81 ? -17.087 8.271 -8.399 1.00 82.25 81 VAL A C 1
ATOM 665 O O . VAL A 1 81 ? -16.695 7.107 -8.318 1.00 82.25 81 VAL A O 1
ATOM 668 N N . SER A 1 82 ? -16.603 9.220 -7.593 1.00 82.38 82 SER A N 1
ATOM 669 C CA . SER A 1 82 ? -15.578 8.934 -6.578 1.00 82.38 82 SER A CA 1
ATOM 670 C C . SER A 1 82 ? -16.092 7.982 -5.492 1.00 82.38 82 SER A C 1
ATOM 672 O O . SER A 1 82 ? -15.354 7.120 -5.005 1.00 82.38 82 SER A O 1
ATOM 674 N N . LEU A 1 83 ? -17.359 8.125 -5.095 1.00 84.38 83 LEU A N 1
ATOM 675 C CA . LEU A 1 83 ? -18.015 7.234 -4.145 1.00 84.38 83 LEU A CA 1
ATOM 676 C C . LEU A 1 83 ? -18.160 5.826 -4.735 1.00 84.38 83 LEU A C 1
ATOM 67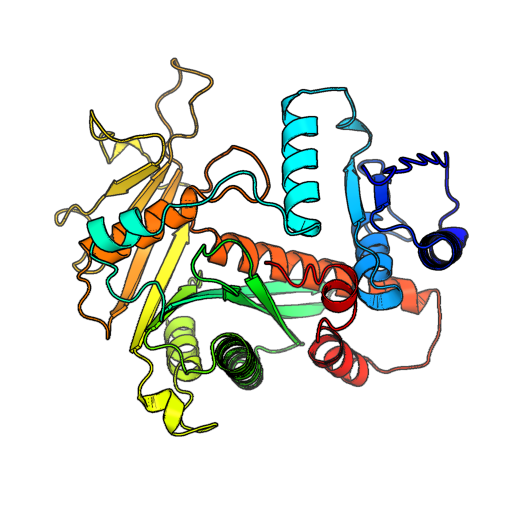8 O O . LEU A 1 83 ? -17.759 4.858 -4.088 1.00 84.38 83 LEU A O 1
ATOM 682 N N . PHE A 1 84 ? -18.632 5.726 -5.978 1.00 84.12 84 PHE A N 1
ATOM 683 C CA . PHE A 1 84 ? -18.776 4.476 -6.717 1.00 84.12 84 PHE A CA 1
ATOM 684 C C . PHE A 1 84 ? -17.446 3.724 -6.839 1.00 84.12 84 PHE A C 1
ATOM 686 O O . PHE A 1 84 ? -17.373 2.557 -6.464 1.00 84.12 84 PHE A O 1
ATOM 693 N N . ILE A 1 85 ? -16.362 4.395 -7.249 1.00 83.00 85 ILE A N 1
ATOM 694 C CA . ILE A 1 85 ? -15.027 3.777 -7.361 1.00 83.00 85 ILE A CA 1
ATOM 695 C C . ILE A 1 85 ? -14.580 3.183 -6.019 1.00 83.00 85 ILE A C 1
ATOM 697 O O . ILE A 1 85 ? -14.120 2.041 -5.962 1.00 83.00 85 ILE A O 1
ATOM 701 N N . LYS A 1 86 ? -14.761 3.921 -4.915 1.00 82.00 86 LYS A N 1
ATOM 702 C CA . LYS A 1 86 ? -14.421 3.440 -3.564 1.00 82.00 86 LYS A CA 1
ATOM 703 C C . LYS A 1 86 ? -15.294 2.266 -3.124 1.00 82.00 86 LYS A C 1
ATOM 705 O O . LYS A 1 86 ? -14.812 1.387 -2.405 1.00 82.00 86 LYS A O 1
ATOM 710 N N . MET A 1 87 ? -16.569 2.257 -3.507 1.00 81.56 87 MET A N 1
ATOM 711 C CA . MET A 1 87 ? -17.485 1.146 -3.242 1.00 81.56 87 MET A CA 1
ATOM 712 C C . MET A 1 87 ? -17.059 -0.104 -4.008 1.00 81.56 87 MET A C 1
ATOM 714 O O . MET A 1 87 ? -16.834 -1.133 -3.372 1.00 81.56 87 MET A O 1
ATOM 718 N N . CYS A 1 88 ? -16.851 0.004 -5.325 1.00 79.94 88 CYS A N 1
ATOM 719 C CA . CYS A 1 88 ? -16.328 -1.077 -6.160 1.00 79.94 88 CYS A CA 1
ATOM 720 C C . CYS A 1 88 ? -15.059 -1.666 -5.550 1.00 79.94 88 CYS A C 1
ATOM 722 O O . CYS A 1 88 ? -14.994 -2.872 -5.319 1.00 79.94 88 CYS A O 1
ATOM 724 N N . HIS A 1 89 ? -14.098 -0.812 -5.182 1.00 77.56 89 HIS A N 1
ATOM 725 C CA . HIS A 1 89 ? -12.821 -1.267 -4.644 1.00 77.56 89 HIS A CA 1
ATOM 726 C C . HIS A 1 89 ? -12.970 -2.090 -3.360 1.00 77.56 89 HIS A C 1
ATOM 728 O O . HIS A 1 89 ? -12.364 -3.153 -3.222 1.00 77.56 89 HIS A O 1
ATOM 734 N N . ARG A 1 90 ? -13.818 -1.638 -2.428 1.00 77.88 90 ARG A N 1
ATOM 735 C CA . ARG A 1 90 ? -14.089 -2.353 -1.167 1.00 77.88 90 ARG A CA 1
ATOM 736 C C . ARG A 1 90 ? -14.827 -3.674 -1.373 1.00 77.88 90 ARG A C 1
ATOM 738 O O . ARG A 1 90 ? -14.665 -4.570 -0.552 1.00 77.88 90 ARG A O 1
ATOM 745 N N . LEU A 1 91 ? -15.610 -3.779 -2.444 1.00 75.19 91 LEU A N 1
ATOM 746 C CA . LEU A 1 91 ? -16.302 -5.000 -2.858 1.00 75.19 91 LEU A CA 1
ATOM 747 C C . LEU A 1 91 ? -15.435 -5.900 -3.759 1.00 75.19 91 LEU A C 1
ATOM 749 O O . LEU A 1 91 ? -15.886 -6.958 -4.180 1.00 75.19 91 LEU A O 1
ATOM 753 N N . GLY A 1 92 ? -14.188 -5.508 -4.045 1.00 72.81 92 GLY A N 1
ATOM 754 C CA . GLY A 1 92 ? -13.252 -6.286 -4.861 1.00 72.81 92 GLY A CA 1
ATOM 755 C C . GLY A 1 92 ? -13.422 -6.122 -6.375 1.00 72.81 92 GLY A C 1
ATOM 756 O O . GLY A 1 92 ? -12.814 -6.875 -7.132 1.00 72.81 92 GLY A O 1
ATOM 757 N N . VAL A 1 93 ? -14.208 -5.141 -6.822 1.00 74.06 93 VAL A N 1
ATOM 758 C CA . VAL A 1 93 ? -14.433 -4.813 -8.237 1.00 74.06 93 VAL A CA 1
ATOM 759 C C . VAL A 1 93 ? -13.567 -3.621 -8.642 1.00 74.06 93 VAL A C 1
ATOM 761 O O . VAL A 1 93 ? -13.394 -2.674 -7.875 1.00 74.06 93 VAL A O 1
ATOM 764 N N . PHE A 1 94 ? -13.038 -3.649 -9.866 1.00 73.69 94 PHE A N 1
ATOM 765 C CA . PHE A 1 94 ? -12.115 -2.631 -10.361 1.00 73.69 94 PHE A CA 1
ATOM 766 C C . PHE A 1 94 ? -12.571 -2.044 -11.691 1.00 73.69 94 PHE A C 1
ATOM 768 O O . PHE A 1 94 ? -12.831 -2.806 -12.622 1.00 73.69 94 PHE A O 1
ATOM 775 N N . PRO A 1 95 ? -12.631 -0.707 -11.805 1.00 68.69 95 PRO A N 1
ATOM 776 C CA . PRO A 1 95 ? -13.054 -0.055 -13.038 1.00 68.69 95 PRO A CA 1
ATOM 777 C C . PRO A 1 95 ? -11.982 -0.120 -14.135 1.00 68.69 95 PRO A C 1
ATOM 779 O O . PRO A 1 95 ? -12.311 -0.005 -15.312 1.00 68.69 95 PRO A O 1
ATOM 782 N N . ASN A 1 96 ? -10.709 -0.309 -13.777 1.00 76.62 96 ASN A N 1
ATOM 783 C CA . ASN A 1 96 ? -9.613 -0.375 -14.733 1.00 76.62 96 ASN A CA 1
ATOM 784 C C . ASN A 1 96 ? -8.557 -1.424 -14.359 1.00 76.62 96 ASN A C 1
ATOM 786 O O . ASN A 1 96 ? -8.288 -1.675 -13.186 1.00 76.62 96 ASN A O 1
ATOM 790 N N . ILE A 1 97 ? -7.957 -2.022 -15.390 1.00 80.94 97 ILE A N 1
ATOM 791 C CA . ILE A 1 97 ? -6.840 -2.965 -15.290 1.00 80.94 97 ILE A CA 1
ATOM 792 C C . ILE A 1 97 ? -5.794 -2.629 -16.353 1.00 80.94 97 ILE A C 1
ATOM 794 O O . ILE A 1 97 ? -6.134 -2.225 -17.466 1.00 80.94 97 ILE A O 1
ATOM 798 N N . ILE A 1 98 ? -4.522 -2.850 -16.033 1.00 83.75 98 ILE A N 1
ATOM 799 C CA . ILE A 1 98 ? -3.450 -2.842 -17.030 1.00 83.75 98 ILE A CA 1
ATOM 800 C C . ILE A 1 98 ? -3.365 -4.247 -17.620 1.00 83.75 98 ILE A C 1
ATOM 802 O O . ILE A 1 98 ? -3.251 -5.234 -16.892 1.00 83.75 98 ILE A O 1
ATOM 806 N N . LYS A 1 99 ? -3.457 -4.349 -18.949 1.00 84.25 99 LYS A N 1
ATOM 807 C CA . LYS A 1 99 ? -3.409 -5.643 -19.640 1.00 84.25 99 LYS A CA 1
ATOM 808 C C . LYS A 1 99 ? -2.059 -6.314 -19.407 1.00 84.25 99 LYS A C 1
ATOM 810 O O . LYS A 1 99 ? -1.023 -5.678 -19.544 1.00 84.25 99 LYS A O 1
ATOM 815 N N . GLN A 1 100 ? -2.061 -7.623 -19.178 1.00 85.00 100 GLN A N 1
ATOM 816 C CA . GLN A 1 100 ? -0.828 -8.384 -18.951 1.00 85.00 100 GLN A CA 1
ATOM 817 C C . GLN A 1 100 ? 0.192 -8.256 -20.096 1.00 85.00 100 GLN A C 1
ATOM 819 O O . GLN A 1 100 ? 1.394 -8.183 -19.856 1.00 85.00 100 GLN A O 1
ATOM 824 N N . THR A 1 101 ? -0.283 -8.152 -21.341 1.00 87.50 101 THR A N 1
ATOM 825 C CA . THR A 1 101 ? 0.567 -7.946 -22.524 1.00 87.50 101 THR A CA 1
ATOM 826 C C . THR A 1 101 ? 1.365 -6.642 -22.472 1.00 87.50 101 THR A C 1
ATOM 828 O O . THR A 1 101 ? 2.445 -6.568 -23.053 1.00 87.50 101 THR A O 1
ATOM 831 N N . TYR A 1 102 ? 0.861 -5.624 -21.769 1.00 89.69 102 TYR A N 1
ATOM 832 C CA . TYR A 1 102 ? 1.554 -4.351 -21.605 1.00 89.69 102 TYR A CA 1
ATOM 833 C C . TYR A 1 102 ? 2.829 -4.516 -20.770 1.00 89.69 102 TYR A C 1
ATOM 835 O O . TYR A 1 102 ? 3.882 -4.030 -21.179 1.00 89.69 102 TYR A O 1
ATOM 843 N N . TRP A 1 103 ? 2.780 -5.285 -19.675 1.00 90.25 103 TRP A N 1
ATOM 844 C CA . TRP A 1 103 ? 3.945 -5.523 -18.813 1.00 90.25 103 TRP A CA 1
ATOM 845 C C . TRP A 1 103 ? 5.121 -6.131 -19.583 1.00 90.25 103 TRP A C 1
ATOM 847 O O . TRP A 1 103 ? 6.256 -5.671 -19.462 1.00 90.25 103 TRP A O 1
ATOM 857 N N . GLY A 1 104 ? 4.838 -7.108 -20.450 1.00 86.50 104 GLY A N 1
ATOM 858 C CA . GLY A 1 104 ? 5.850 -7.700 -21.323 1.00 86.50 104 GLY A CA 1
ATOM 859 C C . GLY A 1 104 ? 6.443 -6.704 -22.326 1.00 86.50 104 GLY A C 1
ATOM 860 O O . GLY A 1 104 ? 7.646 -6.743 -22.578 1.00 86.50 104 GLY A O 1
ATOM 861 N N . SER A 1 105 ? 5.626 -5.787 -22.860 1.00 88.19 105 SER A N 1
ATOM 862 C CA . SER A 1 105 ? 6.064 -4.798 -23.858 1.00 88.19 105 SER A CA 1
ATOM 863 C C . SER A 1 105 ? 7.039 -3.751 -23.310 1.00 88.19 105 SER A C 1
ATOM 865 O O . SER A 1 105 ? 7.888 -3.272 -24.054 1.00 88.19 105 SER A O 1
ATOM 867 N N . ILE A 1 106 ? 6.970 -3.453 -22.008 1.00 88.94 106 ILE A N 1
ATOM 868 C CA . ILE A 1 106 ? 7.864 -2.499 -21.329 1.00 88.94 106 ILE A CA 1
ATOM 869 C C . ILE A 1 106 ? 9.064 -3.175 -20.645 1.00 88.94 106 ILE A C 1
ATOM 871 O O . ILE A 1 106 ? 9.781 -2.543 -19.876 1.00 88.94 106 ILE A O 1
ATOM 875 N N . GLY A 1 107 ? 9.283 -4.472 -20.887 1.00 86.31 107 GLY A N 1
ATOM 876 C CA . GLY A 1 107 ? 10.430 -5.207 -20.348 1.00 86.31 107 GLY A CA 1
ATOM 877 C C . GLY A 1 107 ? 10.249 -5.788 -18.940 1.00 86.31 107 GLY A C 1
ATOM 878 O O . GLY A 1 107 ? 11.192 -6.386 -18.420 1.00 86.31 107 GLY A O 1
ATOM 879 N N . PHE A 1 108 ? 9.054 -5.712 -18.342 1.00 90.94 108 PHE A N 1
ATOM 880 C CA . PHE A 1 108 ? 8.762 -6.328 -17.042 1.00 90.94 108 PHE A CA 1
ATOM 881 C C . PHE A 1 108 ? 8.419 -7.820 -17.201 1.00 90.94 108 PHE A C 1
ATOM 883 O O . PHE A 1 108 ? 7.262 -8.237 -17.168 1.00 90.94 108 PHE A O 1
ATOM 890 N N . LYS A 1 109 ? 9.447 -8.636 -17.460 1.00 85.69 109 LYS A N 1
ATOM 891 C CA . LYS A 1 109 ? 9.301 -10.017 -17.967 1.00 85.69 109 LYS A CA 1
ATOM 892 C C . LYS A 1 109 ? 8.705 -11.024 -16.979 1.00 85.69 109 LYS A C 1
ATOM 894 O O . LYS A 1 109 ? 8.125 -12.015 -17.405 1.00 85.69 109 LYS A O 1
ATOM 899 N N . ASP A 1 110 ? 8.846 -10.804 -15.683 1.00 88.88 110 ASP A N 1
ATOM 900 C CA . ASP A 1 110 ? 8.401 -11.696 -14.608 1.00 88.88 110 ASP A CA 1
ATOM 901 C C . ASP A 1 110 ? 7.264 -11.069 -13.788 1.00 88.88 110 ASP A C 1
ATOM 903 O O . ASP A 1 110 ? 7.125 -11.330 -12.593 1.00 88.88 110 ASP A O 1
ATOM 907 N N . PHE A 1 111 ? 6.410 -10.265 -14.427 1.00 90.94 111 PHE A N 1
ATOM 908 C CA . PHE A 1 111 ? 5.244 -9.654 -13.784 1.00 90.94 111 PHE A CA 1
ATOM 909 C C . PHE A 1 111 ? 4.330 -10.704 -13.101 1.00 90.94 111 PHE A C 1
ATOM 911 O O . PHE A 1 111 ? 3.866 -10.512 -11.973 1.00 90.94 111 PHE A O 1
ATOM 918 N N . CYS A 1 112 ? 4.159 -11.887 -13.704 1.00 90.56 112 CYS A N 1
ATOM 919 C CA . CYS A 1 112 ? 3.432 -13.009 -13.090 1.00 90.56 112 CYS A CA 1
ATOM 920 C C . CYS A 1 112 ? 4.126 -13.622 -11.860 1.00 90.56 112 CYS A C 1
ATOM 922 O O . CYS A 1 112 ? 3.509 -14.392 -11.132 1.00 90.56 112 CYS A O 1
ATOM 924 N N . ASP A 1 113 ? 5.390 -13.296 -11.608 1.00 93.31 113 ASP A N 1
ATOM 925 C CA . ASP A 1 113 ? 6.188 -13.821 -10.493 1.00 93.31 113 ASP A CA 1
ATOM 926 C C . ASP A 1 113 ? 6.613 -12.695 -9.536 1.00 93.31 113 ASP A C 1
ATOM 928 O O . ASP A 1 113 ? 7.499 -12.880 -8.701 1.00 93.31 113 ASP A O 1
ATOM 932 N N . SER A 1 114 ? 5.995 -11.518 -9.667 1.00 95.44 114 SER A N 1
ATOM 933 C CA . SER A 1 114 ? 6.379 -10.312 -8.942 1.00 95.44 114 SER A CA 1
ATOM 934 C C . SER A 1 114 ? 5.318 -9.858 -7.947 1.00 95.44 114 SER A C 1
ATOM 936 O O . SER A 1 114 ? 4.113 -9.963 -8.204 1.00 95.44 114 SER A O 1
ATOM 938 N N . ILE A 1 115 ? 5.775 -9.293 -6.828 1.00 96.62 115 ILE A N 1
ATOM 939 C CA . ILE A 1 115 ? 4.937 -8.565 -5.870 1.00 96.62 115 ILE A CA 1
ATOM 940 C C . ILE A 1 115 ? 5.303 -7.087 -5.924 1.00 96.62 115 ILE A C 1
ATOM 942 O O . ILE A 1 115 ? 6.470 -6.716 -5.807 1.00 96.62 115 ILE A O 1
ATOM 946 N N . ILE A 1 116 ? 4.285 -6.241 -6.034 1.00 97.44 116 ILE A N 1
ATOM 947 C CA . ILE A 1 116 ? 4.417 -4.801 -5.857 1.00 97.44 116 ILE A CA 1
ATOM 948 C C . ILE A 1 116 ? 4.047 -4.465 -4.414 1.00 97.44 116 ILE A C 1
ATOM 950 O O . ILE A 1 116 ? 2.948 -4.786 -3.957 1.00 97.44 116 ILE A O 1
ATOM 954 N N . MET A 1 117 ? 4.956 -3.826 -3.688 1.00 97.81 117 MET A N 1
ATOM 955 C CA . MET A 1 117 ? 4.806 -3.511 -2.270 1.00 97.81 117 MET A CA 1
ATOM 956 C C . MET A 1 117 ? 5.090 -2.039 -1.992 1.00 97.81 117 MET A C 1
ATOM 958 O O . MET A 1 117 ? 5.795 -1.376 -2.750 1.00 97.81 117 MET A O 1
ATOM 962 N N . ALA A 1 118 ? 4.574 -1.527 -0.878 1.00 96.69 118 ALA A N 1
ATOM 963 C CA . ALA A 1 118 ? 5.012 -0.238 -0.363 1.00 96.69 118 ALA A CA 1
ATOM 964 C C . ALA A 1 118 ? 5.012 -0.169 1.157 1.00 96.69 118 ALA A C 1
ATOM 966 O O . ALA A 1 118 ? 4.164 -0.781 1.808 1.00 96.69 118 ALA A O 1
ATOM 967 N N . VAL A 1 119 ? 5.928 0.634 1.695 1.00 94.94 119 VAL A N 1
ATOM 968 C CA . VAL A 1 119 ? 5.997 1.012 3.107 1.00 94.94 119 VAL A CA 1
ATOM 969 C C . VAL A 1 119 ? 5.744 2.504 3.259 1.00 94.94 119 VAL A C 1
ATOM 971 O O . VAL A 1 119 ? 6.258 3.314 2.493 1.00 94.94 119 VAL A O 1
ATOM 974 N N . ASN A 1 120 ? 4.980 2.862 4.287 1.00 93.19 120 ASN A N 1
ATOM 975 C CA . ASN A 1 120 ? 4.859 4.235 4.756 1.00 93.19 120 ASN A CA 1
ATOM 976 C C . ASN A 1 120 ? 5.006 4.262 6.278 1.00 93.19 120 ASN A C 1
ATOM 978 O O . ASN A 1 120 ? 4.263 3.582 6.988 1.00 93.19 120 ASN A O 1
ATOM 982 N N . CYS A 1 121 ? 5.927 5.081 6.769 1.00 91.06 121 CYS A N 1
ATOM 983 C CA . CYS A 1 121 ? 6.161 5.299 8.190 1.00 91.06 121 CYS A CA 1
ATOM 984 C C . CYS A 1 121 ? 5.788 6.737 8.527 1.00 91.06 121 CYS A C 1
ATOM 986 O O . CYS A 1 121 ? 6.320 7.668 7.927 1.00 91.06 121 CYS A O 1
ATOM 988 N N . ASP A 1 122 ? 4.892 6.922 9.489 1.00 89.81 122 ASP A N 1
ATOM 989 C CA . ASP A 1 122 ? 4.484 8.253 9.928 1.00 89.81 122 ASP A CA 1
ATOM 990 C C . ASP A 1 122 ? 4.421 8.333 11.452 1.00 89.81 122 ASP A C 1
ATOM 992 O O . ASP A 1 122 ? 4.263 7.316 12.139 1.00 89.81 122 ASP A O 1
ATOM 996 N N . THR A 1 123 ? 4.528 9.553 11.967 1.00 89.56 123 THR A N 1
ATOM 997 C CA . THR A 1 123 ? 4.317 9.854 13.381 1.00 89.56 123 THR A CA 1
ATOM 998 C C . THR A 1 123 ? 3.054 10.671 13.513 1.00 89.56 123 THR A C 1
ATOM 1000 O O . THR A 1 123 ? 2.897 11.698 12.860 1.00 89.56 123 THR A O 1
ATOM 1003 N N . GLN A 1 124 ? 2.161 10.227 14.384 1.00 88.19 124 GLN A N 1
ATOM 1004 C CA . GLN A 1 124 ? 0.903 10.906 14.645 1.00 88.19 124 GLN A CA 1
ATOM 1005 C C . GLN A 1 124 ? 0.727 11.092 16.148 1.00 88.19 124 GLN A C 1
ATOM 1007 O O . GLN A 1 124 ? 1.101 10.227 16.939 1.00 88.19 124 GLN A O 1
ATOM 1012 N N . GLU A 1 125 ? 0.164 12.227 16.544 1.00 87.06 125 GLU A N 1
ATOM 1013 C CA . GLU A 1 125 ? -0.101 12.530 17.945 1.00 87.06 125 GLU A CA 1
ATOM 1014 C C . GLU A 1 125 ? -1.524 12.100 18.308 1.00 87.06 125 GLU A C 1
ATOM 1016 O O . GLU A 1 125 ? -2.491 12.486 17.649 1.00 87.06 125 GLU A O 1
ATOM 1021 N N . ILE A 1 126 ? -1.659 11.290 19.356 1.00 80.25 126 ILE A N 1
ATOM 1022 C CA . ILE A 1 126 ? -2.948 10.864 19.899 1.00 80.25 126 ILE A CA 1
ATOM 1023 C C . ILE A 1 126 ? -2.985 11.279 21.361 1.00 80.25 126 ILE A C 1
ATOM 1025 O O . ILE A 1 126 ? -2.167 10.828 22.157 1.00 80.25 126 ILE A O 1
ATOM 1029 N N . GLN A 1 127 ? -3.931 12.153 21.711 1.00 76.00 127 GLN A N 1
ATOM 1030 C CA . GLN A 1 127 ? -4.122 12.640 23.084 1.00 76.00 127 GLN A CA 1
ATOM 1031 C C . GLN A 1 127 ? -2.831 13.200 23.727 1.00 76.00 127 GLN A C 1
ATOM 1033 O O . GLN A 1 127 ? -2.566 12.956 24.902 1.00 76.00 127 GLN A O 1
ATOM 1038 N N . GLY A 1 128 ? -2.010 13.935 22.969 1.00 80.69 128 GLY A N 1
ATOM 1039 C CA . GLY A 1 128 ? -0.754 14.503 23.479 1.00 80.69 128 GLY A CA 1
ATOM 1040 C C . GLY A 1 128 ? 0.453 13.562 23.427 1.00 80.69 128 GLY A C 1
ATOM 1041 O O . GLY A 1 128 ? 1.539 13.950 23.849 1.00 80.69 128 GLY A O 1
ATOM 1042 N N . GLN A 1 129 ? 0.285 12.320 22.956 1.00 84.62 129 GLN A N 1
ATOM 1043 C CA . GLN A 1 129 ? 1.348 11.314 22.913 1.00 84.62 129 GLN A CA 1
ATOM 1044 C C . GLN A 1 129 ? 1.709 10.943 21.467 1.00 84.62 129 GLN A C 1
ATOM 1046 O O . GLN A 1 129 ? 0.811 10.674 20.663 1.00 84.62 129 GLN A O 1
ATOM 1051 N N . PRO A 1 130 ? 3.004 10.897 21.108 1.00 89.94 130 PRO A N 1
ATOM 1052 C CA . PRO A 1 130 ? 3.428 10.515 19.769 1.00 89.94 130 PRO A CA 1
ATOM 1053 C C . PRO A 1 130 ? 3.391 8.991 19.581 1.00 89.94 130 PRO A C 1
ATOM 1055 O O . PRO A 1 130 ? 4.014 8.238 20.331 1.00 89.94 130 PRO A O 1
ATOM 1058 N N . TYR A 1 131 ? 2.732 8.544 18.515 1.00 90.06 131 TYR A N 1
ATOM 1059 C CA . TYR A 1 131 ? 2.723 7.156 18.062 1.00 90.06 131 TYR A CA 1
ATOM 1060 C C . TYR A 1 131 ? 3.365 7.042 16.683 1.00 90.06 131 TYR A C 1
ATOM 1062 O O . TYR A 1 131 ? 3.057 7.800 15.763 1.00 90.06 131 TYR A O 1
ATOM 1070 N N . TRP A 1 132 ? 4.235 6.050 16.534 1.00 91.56 132 TRP A N 1
ATOM 1071 C CA . TRP A 1 132 ? 4.762 5.618 15.249 1.00 91.56 132 TRP A CA 1
ATOM 1072 C C . TRP A 1 132 ? 3.799 4.617 14.628 1.00 91.56 132 TRP A C 1
ATOM 1074 O O . TRP A 1 132 ? 3.452 3.616 15.257 1.00 91.56 132 TRP A O 1
ATOM 1084 N N . ILE A 1 133 ? 3.391 4.881 13.390 1.00 91.88 133 ILE A N 1
ATOM 1085 C CA . ILE A 1 133 ? 2.495 4.025 12.616 1.00 91.88 133 ILE A CA 1
ATOM 1086 C C . ILE A 1 133 ? 3.190 3.695 11.300 1.00 91.88 133 ILE A C 1
ATOM 1088 O O . ILE A 1 133 ? 3.326 4.536 10.409 1.00 91.88 133 ILE A O 1
ATOM 1092 N N . MET A 1 134 ? 3.630 2.448 11.181 1.00 92.25 134 MET A N 1
ATOM 1093 C CA . MET A 1 134 ? 4.316 1.934 10.000 1.00 92.25 134 MET A CA 1
ATOM 1094 C C . MET A 1 134 ? 3.373 0.980 9.282 1.00 92.25 134 MET A C 1
ATOM 1096 O O . MET A 1 134 ? 2.985 -0.031 9.857 1.00 92.25 134 MET A O 1
ATOM 1100 N N . SER A 1 135 ? 2.994 1.293 8.049 1.00 92.56 135 SER A N 1
ATOM 1101 C CA . SER A 1 135 ? 2.142 0.437 7.224 1.00 92.56 135 SER A CA 1
ATOM 1102 C C . SER A 1 135 ? 2.936 -0.195 6.101 1.00 92.56 135 SER A C 1
ATOM 1104 O O . SER A 1 135 ? 3.804 0.442 5.507 1.00 92.56 135 SER A O 1
ATOM 1106 N N . LEU A 1 136 ? 2.566 -1.424 5.772 1.00 94.06 136 LEU A N 1
ATOM 1107 C CA . LEU A 1 136 ? 3.050 -2.183 4.640 1.00 94.06 136 LEU A CA 1
ATOM 1108 C C . LEU A 1 136 ? 1.855 -2.652 3.817 1.00 94.06 136 LEU A C 1
ATOM 1110 O O . LEU A 1 136 ? 0.877 -3.174 4.356 1.00 94.06 136 LEU A O 1
ATOM 1114 N N . VAL A 1 137 ? 1.961 -2.528 2.502 1.00 94.31 137 VAL A N 1
ATOM 1115 C CA . VAL A 1 137 ? 1.011 -3.137 1.575 1.00 94.31 137 VAL A CA 1
ATOM 1116 C C . VAL A 1 137 ? 1.736 -4.006 0.560 1.00 94.31 137 VAL A C 1
ATOM 1118 O O . VAL A 1 137 ? 2.873 -3.715 0.195 1.00 94.31 137 VAL A O 1
ATOM 1121 N N . GLY A 1 138 ? 1.082 -5.068 0.093 1.00 95.12 138 GLY A N 1
ATOM 1122 C CA . GLY A 1 138 ? 1.618 -5.948 -0.948 1.00 95.12 138 GLY A CA 1
ATOM 1123 C C . GLY A 1 138 ? 0.531 -6.493 -1.864 1.00 95.12 138 GLY A C 1
ATOM 1124 O O . GLY A 1 138 ? -0.524 -6.918 -1.386 1.00 95.12 138 GLY A O 1
ATOM 1125 N N . SER A 1 139 ? 0.775 -6.463 -3.173 1.00 93.38 139 SER A N 1
ATOM 1126 C CA . SER A 1 139 ? -0.191 -6.876 -4.191 1.00 93.38 139 SER A CA 1
ATOM 1127 C C . SER A 1 139 ? -0.586 -8.348 -4.038 1.00 93.38 139 SER A C 1
ATOM 1129 O O . SER A 1 139 ? 0.264 -9.215 -3.842 1.00 93.38 139 SER A O 1
ATOM 1131 N N . LYS A 1 140 ? -1.881 -8.652 -4.161 1.00 88.94 140 LYS A N 1
ATOM 1132 C CA . LYS A 1 140 ? -2.424 -10.017 -4.066 1.00 88.94 140 LYS A CA 1
ATOM 1133 C C . LYS A 1 140 ? -2.328 -10.785 -5.381 1.00 88.94 140 LYS A C 1
ATOM 1135 O O . LYS A 1 140 ? -2.188 -12.007 -5.356 1.00 88.94 140 LYS A O 1
ATOM 1140 N N . ASN A 1 141 ? -2.447 -10.071 -6.497 1.00 85.56 141 ASN A N 1
ATOM 1141 C CA . ASN A 1 141 ? -2.538 -10.615 -7.847 1.00 85.56 141 ASN A CA 1
ATOM 1142 C C . ASN A 1 141 ? -1.642 -9.836 -8.824 1.00 85.56 141 ASN A C 1
ATOM 1144 O O . ASN A 1 141 ? -1.118 -8.773 -8.491 1.00 85.56 141 ASN A O 1
ATOM 1148 N N . HIS A 1 142 ? -1.499 -10.365 -10.040 1.00 89.06 142 HIS A N 1
ATOM 1149 C CA . HIS A 1 142 ? -0.640 -9.801 -11.094 1.00 89.06 142 HIS A CA 1
ATOM 1150 C C . HIS A 1 142 ? -1.319 -8.696 -11.917 1.00 89.06 142 HIS A C 1
ATOM 1152 O O . HIS A 1 142 ? -0.735 -8.176 -12.861 1.00 89.06 142 HIS A O 1
ATOM 1158 N N . ASN A 1 143 ? -2.550 -8.326 -11.548 1.00 85.62 143 ASN A N 1
ATOM 1159 C CA . ASN A 1 143 ? -3.187 -7.096 -12.018 1.00 85.62 143 ASN A CA 1
ATOM 1160 C C . ASN A 1 143 ? -2.782 -5.895 -11.146 1.00 85.62 143 ASN A C 1
ATOM 1162 O O . ASN A 1 143 ? -3.084 -4.764 -11.505 1.00 85.62 143 ASN A O 1
ATOM 1166 N N . TYR A 1 144 ? -2.132 -6.143 -9.999 1.00 89.12 144 TYR A N 1
ATOM 1167 C CA . TYR A 1 144 ? -1.640 -5.135 -9.054 1.00 89.12 144 TYR A CA 1
ATOM 1168 C C . TYR A 1 144 ? -2.707 -4.138 -8.583 1.00 89.12 144 TYR A C 1
ATOM 1170 O O . TYR A 1 144 ? -2.416 -2.981 -8.309 1.00 89.12 144 TYR A O 1
ATOM 1178 N N . MET A 1 145 ? -3.951 -4.607 -8.461 1.00 82.94 145 MET A N 1
ATOM 1179 C CA . MET A 1 145 ? -5.101 -3.795 -8.038 1.00 82.94 145 MET A CA 1
ATOM 1180 C C . MET A 1 145 ? -5.510 -4.055 -6.584 1.00 82.94 145 MET A C 1
ATOM 1182 O O . MET A 1 145 ? -5.944 -3.161 -5.855 1.00 82.94 145 MET A O 1
ATOM 1186 N N . LEU A 1 146 ? -5.373 -5.306 -6.141 1.00 84.62 146 LEU A N 1
ATOM 1187 C CA . LEU A 1 146 ? -5.705 -5.731 -4.785 1.00 84.62 146 LEU A CA 1
ATOM 1188 C C . LEU A 1 146 ? -4.445 -5.812 -3.947 1.00 84.62 146 LEU A C 1
ATOM 1190 O O . LEU A 1 146 ? -3.463 -6.408 -4.380 1.00 84.62 146 LEU A O 1
ATOM 1194 N N . TYR A 1 147 ? -4.509 -5.307 -2.718 1.00 89.50 147 TYR A N 1
ATOM 1195 C CA . TYR A 1 147 ? -3.386 -5.325 -1.788 1.00 89.50 147 TYR A CA 1
ATOM 1196 C C . TYR A 1 147 ? -3.794 -5.926 -0.450 1.00 89.50 147 TYR A C 1
ATOM 1198 O O . TYR A 1 147 ? -4.909 -5.732 0.034 1.00 89.50 147 TYR A O 1
ATOM 1206 N N . ASN A 1 148 ? -2.896 -6.712 0.133 1.00 88.94 148 ASN A N 1
ATOM 1207 C CA . ASN A 1 148 ? -2.939 -7.023 1.552 1.00 88.94 148 ASN A CA 1
ATOM 1208 C C . ASN A 1 148 ? -2.300 -5.863 2.315 1.00 88.94 148 ASN A C 1
ATOM 1210 O O . ASN A 1 148 ? -1.303 -5.315 1.856 1.00 88.94 148 ASN A O 1
ATOM 1214 N N . GLU A 1 149 ? -2.857 -5.541 3.475 1.00 89.19 149 GLU A N 1
ATOM 1215 C CA . GLU A 1 149 ? -2.352 -4.533 4.406 1.00 89.19 149 GLU A CA 1
ATOM 1216 C C . GLU A 1 149 ? -1.776 -5.229 5.644 1.00 89.19 149 GLU A C 1
ATOM 1218 O O . GLU A 1 149 ? -2.307 -6.248 6.099 1.00 89.19 149 GLU A O 1
ATOM 1223 N N . ALA A 1 150 ? -0.708 -4.663 6.192 1.00 88.94 150 ALA A N 1
ATOM 1224 C CA . ALA A 1 150 ? -0.228 -4.907 7.541 1.00 88.94 150 ALA A CA 1
ATOM 1225 C C . ALA A 1 150 ? 0.292 -3.590 8.128 1.00 88.94 150 ALA A C 1
ATOM 1227 O O . ALA A 1 150 ? 0.685 -2.686 7.393 1.00 88.94 150 ALA A O 1
ATOM 1228 N N . HIS A 1 151 ? 0.314 -3.470 9.447 1.00 88.19 151 HIS A N 1
ATOM 1229 C CA . HIS A 1 151 ? 0.860 -2.293 10.114 1.00 88.19 151 HIS A CA 1
ATOM 1230 C C . HIS A 1 151 ? 1.492 -2.678 11.443 1.00 88.19 151 HIS A C 1
ATOM 1232 O O . HIS A 1 151 ? 1.234 -3.742 12.004 1.00 88.19 151 HIS A O 1
ATOM 1238 N N . VAL A 1 152 ? 2.325 -1.775 11.930 1.00 90.12 152 VAL A N 1
ATOM 1239 C CA . VAL A 1 152 ? 2.951 -1.832 13.237 1.00 90.12 152 VAL A CA 1
ATOM 1240 C C . VAL A 1 152 ? 2.773 -0.477 13.890 1.00 90.12 152 VAL A C 1
ATOM 1242 O O . VAL A 1 152 ? 3.204 0.544 13.347 1.00 90.12 152 VAL A O 1
ATOM 1245 N N . ILE A 1 153 ? 2.131 -0.487 15.052 1.00 89.75 153 ILE A N 1
ATOM 1246 C CA . ILE A 1 153 ? 1.866 0.709 15.843 1.00 89.75 153 ILE A CA 1
ATOM 1247 C C . ILE A 1 153 ? 2.599 0.602 17.177 1.00 89.75 153 ILE A C 1
ATOM 1249 O O . ILE A 1 153 ? 2.584 -0.455 17.811 1.00 89.75 153 ILE A O 1
ATOM 1253 N N . GLY A 1 154 ? 3.229 1.694 17.612 1.00 89.06 154 GLY A N 1
ATOM 1254 C CA . GLY A 1 154 ? 3.832 1.769 18.940 1.00 89.06 154 GLY A CA 1
ATOM 1255 C C . GLY A 1 154 ? 4.469 3.118 19.263 1.00 89.06 154 GLY A C 1
ATOM 1256 O O . GLY A 1 154 ? 4.584 3.997 18.414 1.00 89.06 154 GLY A O 1
ATOM 1257 N N . LYS A 1 155 ? 4.936 3.276 20.507 1.00 88.88 155 LYS A N 1
ATOM 1258 C CA . LYS A 1 155 ? 5.616 4.499 20.992 1.00 88.88 155 LYS A CA 1
ATOM 1259 C C . LYS A 1 155 ? 7.019 4.696 20.402 1.00 88.88 155 LYS A C 1
ATOM 1261 O O . LYS A 1 155 ? 7.606 5.769 20.505 1.00 88.88 155 LYS A O 1
ATOM 1266 N N . LYS A 1 156 ? 7.579 3.657 19.777 1.00 90.31 156 LYS A N 1
ATOM 1267 C CA . LYS A 1 156 ? 8.881 3.666 19.095 1.00 90.31 156 LYS A CA 1
ATOM 1268 C C . LYS A 1 156 ? 8.764 2.923 17.768 1.00 90.31 156 LYS A C 1
ATOM 1270 O O . LYS A 1 156 ? 7.934 2.026 17.630 1.00 90.31 156 LYS A O 1
ATOM 1275 N N . ARG A 1 157 ? 9.637 3.254 16.815 1.00 89.75 157 ARG A N 1
ATOM 1276 C CA . ARG A 1 157 ? 9.762 2.500 15.561 1.00 89.75 157 ARG A CA 1
ATOM 1277 C C . ARG A 1 157 ? 10.178 1.059 15.852 1.00 89.75 157 ARG A C 1
ATOM 1279 O O . ARG A 1 157 ? 11.149 0.828 16.569 1.00 89.75 157 ARG A O 1
ATOM 1286 N N . ASN A 1 158 ? 9.478 0.105 15.251 1.00 91.69 158 ASN A N 1
ATOM 1287 C CA . ASN A 1 158 ? 9.743 -1.326 15.391 1.00 91.69 158 ASN A CA 1
ATOM 1288 C C . ASN A 1 158 ? 9.876 -1.999 14.012 1.00 91.69 158 ASN A C 1
ATOM 1290 O O . ASN A 1 158 ? 8.989 -2.715 13.546 1.00 91.69 158 ASN A O 1
ATOM 1294 N N . TYR A 1 159 ? 11.005 -1.746 13.344 1.00 91.25 159 TYR A N 1
ATOM 1295 C CA . TYR A 1 159 ? 11.302 -2.332 12.032 1.00 91.25 159 TYR A CA 1
ATOM 1296 C C . TYR A 1 159 ? 11.469 -3.858 12.077 1.00 91.25 159 TYR A C 1
ATOM 1298 O O . TYR A 1 159 ? 11.302 -4.509 11.050 1.00 91.25 159 TYR A O 1
ATOM 1306 N N . ALA A 1 160 ? 11.773 -4.443 13.243 1.00 91.62 160 ALA A N 1
ATOM 1307 C CA . ALA A 1 160 ? 11.844 -5.895 13.402 1.00 91.62 160 ALA A CA 1
ATOM 1308 C C . ALA A 1 160 ? 10.459 -6.533 13.222 1.00 91.62 160 ALA A C 1
ATOM 1310 O O . ALA A 1 160 ? 10.297 -7.412 12.380 1.00 91.62 160 ALA A O 1
ATOM 1311 N N . LEU A 1 161 ? 9.441 -6.006 13.907 1.00 91.12 161 LEU A N 1
ATOM 1312 C CA . LEU A 1 161 ? 8.066 -6.465 13.724 1.00 91.12 161 LEU A CA 1
ATOM 1313 C C . LEU A 1 161 ? 7.539 -6.131 12.321 1.00 91.12 161 LEU A C 1
ATOM 1315 O O . LEU A 1 161 ? 6.851 -6.944 11.714 1.00 91.12 161 LEU A O 1
ATOM 1319 N N . LEU A 1 162 ? 7.900 -4.974 11.750 1.00 92.38 162 LEU A N 1
ATOM 1320 C CA . LEU A 1 162 ? 7.507 -4.636 10.373 1.00 92.38 162 LEU A CA 1
ATOM 1321 C C . LEU A 1 162 ? 8.077 -5.639 9.359 1.00 92.38 162 LEU A C 1
ATOM 1323 O O . LEU A 1 162 ? 7.392 -6.037 8.419 1.00 92.38 162 LEU A O 1
ATOM 1327 N N . ARG A 1 163 ? 9.315 -6.089 9.580 1.00 94.75 163 ARG A N 1
ATOM 1328 C CA . ARG A 1 163 ? 9.975 -7.130 8.789 1.00 94.75 163 ARG A CA 1
ATOM 1329 C C . ARG A 1 163 ? 9.270 -8.483 8.911 1.00 94.75 163 ARG A C 1
ATOM 1331 O O . ARG A 1 163 ? 9.108 -9.163 7.902 1.00 94.75 163 ARG A O 1
ATOM 1338 N N . GLU A 1 164 ? 8.803 -8.852 10.101 1.00 93.12 164 GLU A N 1
ATOM 1339 C CA . GLU A 1 164 ? 7.960 -10.043 10.280 1.00 93.12 164 GLU A CA 1
ATOM 1340 C C . GLU A 1 164 ? 6.645 -9.920 9.500 1.00 93.12 164 GLU A C 1
ATOM 1342 O O . GLU A 1 164 ? 6.262 -10.850 8.791 1.00 93.12 164 GLU A O 1
ATOM 1347 N N . GLN A 1 165 ? 5.979 -8.761 9.554 1.00 92.38 165 GLN A N 1
ATOM 1348 C CA . GLN A 1 165 ? 4.763 -8.513 8.770 1.00 92.38 165 GLN A CA 1
ATOM 1349 C C . GLN A 1 165 ? 5.026 -8.600 7.261 1.00 92.38 165 GLN A C 1
ATOM 1351 O O . GLN A 1 165 ? 4.209 -9.148 6.518 1.00 92.38 165 GLN A O 1
ATOM 1356 N N . LEU A 1 166 ? 6.187 -8.124 6.809 1.00 94.81 166 LEU A N 1
ATOM 1357 C CA . LEU A 1 166 ? 6.618 -8.257 5.423 1.00 94.81 166 LEU A CA 1
ATOM 1358 C C . LEU A 1 166 ? 6.780 -9.718 5.009 1.00 94.81 166 LEU A C 1
ATOM 1360 O O . LEU A 1 166 ? 6.255 -10.119 3.968 1.00 94.81 166 LEU A O 1
ATOM 1364 N N . TYR A 1 167 ? 7.430 -10.527 5.845 1.00 95.38 167 TYR A N 1
ATOM 1365 C CA . TYR A 1 167 ? 7.551 -11.962 5.610 1.00 95.38 167 TYR A CA 1
ATOM 1366 C C . TYR A 1 167 ? 6.174 -12.637 5.510 1.00 95.38 167 TYR A C 1
ATOM 1368 O O . TYR A 1 167 ? 5.919 -13.393 4.576 1.00 95.38 167 TYR A O 1
ATOM 1376 N N . GLN A 1 168 ? 5.234 -12.285 6.394 1.00 93.31 168 GLN A N 1
ATOM 1377 C CA . GLN A 1 168 ? 3.866 -12.813 6.344 1.00 93.31 168 GLN A CA 1
ATOM 1378 C C . GLN A 1 168 ? 3.127 -12.447 5.047 1.00 93.31 168 GLN A C 1
ATOM 1380 O O . GLN A 1 168 ? 2.330 -13.247 4.551 1.00 93.31 168 GLN A O 1
ATOM 1385 N N . LEU A 1 169 ? 3.366 -11.261 4.470 1.00 92.62 169 LEU A N 1
ATOM 1386 C CA . LEU A 1 169 ? 2.793 -10.904 3.167 1.00 92.62 169 LEU A CA 1
ATOM 1387 C C . LEU A 1 169 ? 3.352 -11.769 2.032 1.00 92.62 169 LEU A C 1
ATOM 1389 O O . LEU A 1 169 ? 2.581 -12.174 1.161 1.00 92.62 169 LEU A O 1
ATOM 1393 N N . ILE A 1 170 ? 4.643 -12.106 2.073 1.00 94.69 170 ILE A N 1
ATOM 1394 C CA . ILE A 1 170 ? 5.266 -13.018 1.104 1.00 94.69 170 ILE A CA 1
ATOM 1395 C C . ILE A 1 170 ? 4.721 -14.441 1.267 1.00 94.69 170 ILE A C 1
ATOM 1397 O O . ILE A 1 170 ? 4.291 -15.027 0.278 1.00 94.69 170 ILE A O 1
ATOM 1401 N N . CYS A 1 171 ? 4.590 -14.961 2.491 1.00 93.25 171 CYS A N 1
ATOM 1402 C CA . CYS A 1 171 ? 3.960 -16.268 2.723 1.00 93.25 171 CYS A CA 1
ATOM 1403 C C . CYS A 1 171 ? 2.498 -16.309 2.238 1.00 93.25 171 CYS A C 1
ATOM 1405 O O . CYS A 1 171 ? 2.026 -17.320 1.723 1.00 93.25 171 CYS A O 1
ATOM 1407 N N . LYS A 1 172 ? 1.751 -15.202 2.365 1.00 92.44 172 LYS A N 1
ATOM 1408 C CA . LYS A 1 172 ? 0.386 -15.091 1.814 1.00 92.44 172 LYS A CA 1
ATOM 1409 C C . LYS A 1 172 ? 0.353 -15.086 0.285 1.00 92.44 172 LYS A C 1
ATOM 1411 O O . LYS A 1 172 ? -0.683 -15.447 -0.280 1.00 92.44 172 LYS A O 1
ATOM 1416 N N . TYR A 1 173 ? 1.406 -14.606 -0.370 1.00 92.88 173 TYR A N 1
ATOM 1417 C CA . TYR A 1 173 ? 1.559 -14.715 -1.818 1.00 92.88 173 TYR A CA 1
ATOM 1418 C C . TYR A 1 173 ? 1.891 -16.157 -2.197 1.00 92.88 173 TYR A C 1
ATOM 1420 O O . TYR A 1 173 ? 1.172 -16.736 -3.003 1.00 92.88 173 TYR A O 1
ATOM 1428 N N . GLU A 1 174 ? 2.890 -16.755 -1.547 1.00 93.38 174 GLU A N 1
ATOM 1429 C CA . GLU A 1 174 ? 3.311 -18.137 -1.785 1.00 93.38 174 GLU A CA 1
ATOM 1430 C C . GLU A 1 174 ? 2.147 -19.113 -1.634 1.00 93.38 174 GLU A C 1
ATOM 1432 O O . GLU A 1 174 ? 1.884 -19.900 -2.533 1.00 93.38 174 GLU A O 1
ATOM 1437 N N . LYS A 1 175 ? 1.362 -18.992 -0.559 1.00 93.06 175 LYS A N 1
ATOM 1438 C CA . LYS A 1 175 ? 0.169 -19.820 -0.352 1.00 93.06 175 LYS A CA 1
ATOM 1439 C C . LYS A 1 175 ? -0.868 -19.681 -1.474 1.00 93.06 175 LYS A C 1
ATOM 1441 O O . LYS A 1 175 ? -1.616 -20.619 -1.718 1.00 93.06 175 LYS A O 1
ATOM 1446 N N . ARG A 1 176 ? -0.979 -18.505 -2.101 1.00 91.81 176 ARG A N 1
ATOM 1447 C CA . ARG A 1 176 ? -1.971 -18.237 -3.158 1.00 91.81 176 ARG A CA 1
ATOM 1448 C C . ARG A 1 176 ? -1.500 -18.719 -4.527 1.00 91.81 176 ARG A C 1
ATOM 1450 O O . ARG A 1 176 ? -2.329 -19.147 -5.316 1.00 91.81 176 ARG A O 1
ATOM 1457 N N . HIS A 1 177 ? -0.205 -18.600 -4.800 1.00 91.75 177 HIS A N 1
ATOM 1458 C CA . HIS A 1 177 ? 0.385 -18.864 -6.117 1.00 91.75 177 HIS A CA 1
ATOM 1459 C C . HIS A 1 177 ? 1.206 -20.155 -6.163 1.00 91.75 177 HIS A C 1
ATOM 1461 O O . HIS A 1 177 ? 1.808 -20.454 -7.189 1.00 91.75 177 HIS A O 1
ATOM 1467 N N . GLU A 1 178 ? 1.253 -20.878 -5.044 1.00 94.06 178 GLU A N 1
ATOM 1468 C CA . GLU A 1 178 ? 1.975 -22.140 -4.836 1.00 94.06 178 GLU A CA 1
ATOM 1469 C C . GLU A 1 178 ? 3.481 -22.046 -5.137 1.00 94.06 178 GLU A C 1
ATOM 1471 O O . GLU A 1 178 ? 4.139 -23.035 -5.455 1.00 94.06 178 GLU A O 1
ATOM 1476 N N . ARG A 1 179 ? 4.042 -20.833 -5.045 1.00 92.81 179 ARG A N 1
ATOM 1477 C CA . ARG A 1 179 ? 5.458 -20.542 -5.301 1.00 92.81 179 ARG A CA 1
ATOM 1478 C C . ARG A 1 179 ? 5.893 -19.210 -4.707 1.00 92.81 179 ARG A C 1
ATOM 1480 O O . ARG A 1 179 ? 5.108 -18.264 -4.631 1.00 92.81 179 ARG A O 1
ATOM 1487 N N . MET A 1 180 ? 7.171 -19.118 -4.351 1.00 94.25 180 MET A N 1
ATOM 1488 C CA . MET A 1 180 ? 7.790 -17.858 -3.940 1.00 94.25 180 MET A CA 1
ATOM 1489 C C . MET A 1 180 ? 7.811 -16.844 -5.094 1.00 94.25 180 MET A C 1
ATOM 1491 O O . MET A 1 180 ? 7.970 -17.238 -6.255 1.00 94.25 180 MET A O 1
ATOM 1495 N N . PRO A 1 181 ? 7.678 -15.538 -4.801 1.00 95.56 181 PRO A N 1
ATOM 1496 C CA . PRO A 1 181 ? 7.889 -14.515 -5.813 1.00 95.56 181 PRO A CA 1
ATOM 1497 C C . PRO A 1 181 ? 9.357 -14.514 -6.251 1.00 95.56 181 PRO A C 1
ATOM 1499 O O . PRO A 1 181 ? 10.256 -14.683 -5.431 1.00 95.56 181 PRO A O 1
ATOM 1502 N N . LYS A 1 182 ? 9.615 -14.281 -7.537 1.00 95.56 182 LYS A N 1
ATOM 1503 C CA . LYS A 1 182 ? 10.979 -14.052 -8.034 1.00 95.56 182 LYS A CA 1
ATOM 1504 C C . LYS A 1 182 ? 11.454 -12.644 -7.716 1.00 95.56 182 LYS A C 1
ATOM 1506 O O . LYS A 1 182 ? 12.630 -12.457 -7.411 1.00 95.56 182 LYS A O 1
ATOM 1511 N N . THR A 1 183 ? 10.534 -11.684 -7.758 1.00 96.38 183 THR A N 1
ATOM 1512 C CA . THR A 1 183 ? 10.855 -10.267 -7.620 1.00 96.38 183 THR A CA 1
ATOM 1513 C C . THR A 1 183 ? 9.894 -9.562 -6.672 1.00 96.38 183 THR A C 1
ATOM 1515 O O . THR A 1 183 ? 8.686 -9.808 -6.662 1.00 96.38 183 THR A O 1
ATOM 1518 N N . VAL A 1 184 ? 10.436 -8.641 -5.880 1.00 97.56 184 VAL A N 1
ATOM 1519 C CA . VAL A 1 184 ? 9.669 -7.687 -5.082 1.00 97.56 184 VAL A CA 1
ATOM 1520 C C . VAL A 1 184 ? 10.104 -6.271 -5.446 1.00 97.56 184 VAL A C 1
ATOM 1522 O O . VAL A 1 184 ? 11.265 -5.904 -5.258 1.00 97.56 184 VAL A O 1
ATOM 1525 N N . ILE A 1 185 ? 9.158 -5.466 -5.937 1.00 97.81 185 ILE A N 1
ATOM 1526 C CA . ILE A 1 185 ? 9.341 -4.023 -6.125 1.00 97.81 185 ILE A CA 1
ATOM 1527 C C . ILE A 1 185 ? 8.742 -3.323 -4.910 1.00 97.81 185 ILE A C 1
ATOM 1529 O O . ILE A 1 185 ? 7.529 -3.357 -4.699 1.00 97.81 185 ILE A O 1
ATOM 1533 N N . LEU A 1 186 ? 9.597 -2.715 -4.094 1.00 97.75 186 LEU A N 1
ATOM 1534 C CA . LEU A 1 186 ? 9.241 -2.064 -2.843 1.00 97.75 186 LEU A CA 1
ATOM 1535 C C . LEU A 1 186 ? 9.379 -0.545 -2.965 1.00 97.75 186 LEU A C 1
ATOM 1537 O O . LEU A 1 186 ? 10.489 -0.016 -3.045 1.00 97.75 186 LEU A O 1
ATOM 1541 N N . TYR A 1 187 ? 8.248 0.150 -2.896 1.00 97.00 187 TYR A N 1
ATOM 1542 C CA . TYR A 1 187 ? 8.202 1.606 -2.795 1.00 97.00 187 TYR A CA 1
ATOM 1543 C C . TYR A 1 187 ? 8.231 2.066 -1.335 1.00 97.00 187 TYR A C 1
ATOM 1545 O O . TYR A 1 187 ? 7.632 1.445 -0.459 1.00 97.00 187 TYR A O 1
ATOM 1553 N N . TYR A 1 188 ? 8.877 3.189 -1.059 1.00 94.38 188 TYR A N 1
ATOM 1554 C CA . TYR A 1 188 ? 8.794 3.854 0.241 1.00 94.38 188 TYR A CA 1
ATOM 1555 C C . TYR A 1 188 ? 8.917 5.371 0.069 1.00 94.38 188 TYR A C 1
ATOM 1557 O O . TYR A 1 188 ? 9.324 5.834 -0.993 1.00 94.38 188 TYR A O 1
ATOM 1565 N N . ASN A 1 189 ? 8.522 6.151 1.075 1.00 86.81 189 ASN A N 1
ATOM 1566 C CA . ASN A 1 189 ? 8.490 7.619 1.014 1.00 86.81 189 ASN A CA 1
ATOM 1567 C C . ASN A 1 189 ? 9.202 8.280 2.201 1.00 86.81 189 ASN A C 1
ATOM 1569 O O . ASN A 1 189 ? 8.700 9.237 2.799 1.00 86.81 189 ASN A O 1
ATOM 1573 N N . GLU A 1 190 ? 10.372 7.767 2.566 1.00 77.00 190 GLU A N 1
ATOM 1574 C CA . GLU A 1 190 ? 11.106 8.283 3.716 1.00 77.00 190 GLU A CA 1
ATOM 1575 C C . GLU A 1 190 ? 12.084 9.399 3.310 1.00 77.00 190 GLU A C 1
ATOM 1577 O O . GLU A 1 190 ? 12.703 9.389 2.241 1.00 77.00 190 GLU A O 1
ATOM 1582 N N . ARG A 1 191 ? 12.191 10.410 4.181 1.00 68.12 191 ARG A N 1
ATOM 1583 C CA . ARG A 1 191 ? 12.947 11.650 3.928 1.00 68.12 191 ARG A CA 1
ATOM 1584 C C . ARG A 1 191 ? 14.374 11.621 4.478 1.00 68.12 191 ARG A C 1
ATOM 1586 O O . ARG A 1 191 ? 15.118 12.566 4.242 1.00 68.12 191 ARG A O 1
ATOM 1593 N N . ASN A 1 192 ? 14.737 10.591 5.243 1.00 68.44 192 ASN A N 1
ATOM 1594 C CA . ASN A 1 192 ? 16.031 10.479 5.915 1.00 68.44 192 ASN A CA 1
ATOM 1595 C C . ASN A 1 192 ? 16.884 9.357 5.286 1.00 68.44 192 ASN A C 1
ATOM 1597 O O . ASN A 1 192 ? 16.364 8.411 4.705 1.00 68.44 192 ASN A O 1
ATOM 1601 N N . GLU A 1 193 ? 18.207 9.434 5.406 1.00 66.06 193 GLU A N 1
ATOM 1602 C CA . GLU A 1 193 ? 19.129 8.375 4.974 1.00 66.06 193 GLU A CA 1
ATOM 1603 C C . GLU A 1 193 ? 19.127 7.163 5.924 1.00 66.06 193 GLU A C 1
ATOM 1605 O O . GLU A 1 193 ? 19.256 6.021 5.479 1.00 66.06 193 GLU A O 1
ATOM 1610 N N . ASN A 1 194 ? 18.912 7.378 7.230 1.00 78.12 194 ASN A N 1
ATOM 1611 C CA . ASN A 1 194 ? 18.841 6.299 8.233 1.00 78.12 194 ASN A CA 1
ATOM 1612 C C . ASN A 1 194 ? 17.696 5.310 7.968 1.00 78.12 194 ASN A C 1
ATOM 1614 O O . ASN A 1 194 ? 17.766 4.131 8.316 1.00 78.12 194 ASN A O 1
ATOM 1618 N N . ASP A 1 195 ? 16.659 5.815 7.326 1.00 78.56 195 ASP A N 1
ATOM 1619 C CA . ASP A 1 195 ? 15.445 5.127 6.930 1.00 78.56 195 ASP A CA 1
ATOM 1620 C C . ASP A 1 195 ? 15.744 4.078 5.836 1.00 78.56 195 ASP A C 1
ATOM 1622 O O . ASP A 1 195 ? 15.416 2.899 5.994 1.00 78.56 195 ASP A O 1
ATOM 1626 N N . LEU A 1 196 ? 16.560 4.419 4.825 1.00 87.25 196 LEU A N 1
ATOM 1627 C CA . LEU A 1 196 ? 17.018 3.467 3.798 1.00 87.25 196 LEU A CA 1
ATOM 1628 C C . LEU A 1 196 ? 17.758 2.261 4.399 1.00 87.25 196 LEU A C 1
ATOM 1630 O O . LEU A 1 196 ? 17.578 1.127 3.947 1.00 87.25 196 LEU A O 1
ATOM 1634 N N . VAL A 1 197 ? 18.593 2.482 5.419 1.00 90.69 197 VAL A N 1
ATOM 1635 C CA . VAL A 1 197 ? 19.317 1.395 6.099 1.00 90.69 197 VAL A CA 1
ATOM 1636 C C . VAL A 1 197 ? 18.336 0.417 6.747 1.00 90.69 197 VAL A C 1
ATOM 1638 O O . VAL A 1 197 ? 18.541 -0.798 6.672 1.00 90.69 197 VAL A O 1
ATOM 1641 N N . GLN A 1 198 ? 17.262 0.921 7.359 1.00 91.44 198 GLN A N 1
ATOM 1642 C CA . GLN A 1 198 ? 16.233 0.084 7.975 1.00 91.44 198 GLN A CA 1
ATOM 1643 C C . GLN A 1 198 ? 15.401 -0.654 6.926 1.00 91.44 198 GLN A C 1
ATOM 1645 O O . GLN A 1 198 ? 15.204 -1.861 7.062 1.00 91.44 198 GLN A O 1
ATOM 1650 N N . ILE A 1 199 ? 15.014 0.012 5.834 1.00 92.25 199 ILE A N 1
ATOM 1651 C CA . ILE A 1 199 ? 14.314 -0.623 4.707 1.00 92.25 199 ILE A CA 1
ATOM 1652 C C . ILE A 1 199 ? 15.159 -1.753 4.099 1.00 92.25 199 ILE A C 1
ATOM 1654 O O . ILE A 1 199 ? 14.671 -2.872 3.933 1.00 92.25 199 ILE A O 1
ATOM 1658 N N . LYS A 1 200 ? 16.458 -1.532 3.853 1.00 93.12 200 LYS A N 1
ATOM 1659 C CA . LYS A 1 200 ? 17.363 -2.587 3.355 1.00 93.12 200 LYS A CA 1
ATOM 1660 C C . LYS A 1 200 ? 17.498 -3.753 4.338 1.00 93.12 200 LYS A C 1
ATOM 1662 O O . LYS A 1 200 ? 17.554 -4.904 3.911 1.00 93.12 200 LYS A O 1
ATOM 1667 N N . LYS A 1 201 ? 17.541 -3.491 5.650 1.00 92.94 201 LYS A N 1
ATOM 1668 C CA . LYS A 1 201 ? 17.541 -4.550 6.680 1.00 92.94 201 LYS A CA 1
ATOM 1669 C C . LYS A 1 201 ? 16.227 -5.332 6.696 1.00 92.94 201 LYS A C 1
ATOM 1671 O O . LYS A 1 201 ? 16.268 -6.551 6.842 1.00 92.94 201 LYS A O 1
ATOM 1676 N N . MET A 1 202 ? 15.097 -4.652 6.513 1.00 92.06 202 MET A N 1
ATOM 1677 C CA . MET A 1 202 ? 13.769 -5.258 6.422 1.00 92.06 202 MET A CA 1
ATOM 1678 C C . MET A 1 202 ? 13.656 -6.216 5.222 1.00 92.06 202 MET A C 1
ATOM 1680 O O . MET A 1 202 ? 13.051 -7.272 5.343 1.00 92.06 202 MET A O 1
ATOM 1684 N N . CYS A 1 203 ? 14.295 -5.908 4.092 1.00 93.75 203 CYS A N 1
ATOM 1685 C CA . CYS A 1 203 ? 14.255 -6.756 2.891 1.00 93.75 203 CYS A CA 1
ATOM 1686 C C . CYS A 1 203 ? 15.070 -8.058 3.010 1.00 93.75 203 CYS A C 1
ATOM 1688 O O . CYS A 1 203 ? 14.895 -8.981 2.219 1.00 93.75 203 CYS A O 1
ATOM 1690 N N . LYS A 1 204 ? 15.973 -8.177 3.992 1.00 93.50 204 LYS A N 1
ATOM 1691 C CA . LYS A 1 204 ? 16.688 -9.437 4.233 1.00 93.50 204 LYS A CA 1
ATOM 1692 C C . LYS A 1 204 ? 15.694 -10.401 4.869 1.00 93.50 204 LYS A C 1
ATOM 1694 O O . LYS A 1 204 ? 15.296 -10.155 5.989 1.00 93.50 204 LYS A O 1
ATOM 1699 N N . LEU A 1 205 ? 15.272 -11.492 4.249 1.00 94.81 205 LEU A N 1
ATOM 1700 C CA . LEU A 1 205 ? 14.276 -12.391 4.873 1.00 94.81 205 LEU A CA 1
ATOM 1701 C C . LEU A 1 205 ? 14.805 -13.792 5.170 1.00 94.81 205 LEU A C 1
ATOM 1703 O O . LEU A 1 205 ? 14.106 -14.587 5.793 1.00 94.81 205 LEU A O 1
ATOM 1707 N N . SER A 1 206 ? 16.070 -14.048 4.833 1.00 91.94 206 SER A N 1
ATOM 1708 C CA . SER A 1 206 ? 16.735 -15.341 5.017 1.00 91.94 206 SER A CA 1
ATOM 1709 C C . SER A 1 206 ? 16.705 -15.860 6.452 1.00 91.94 206 SER A C 1
ATOM 1711 O O . SER A 1 206 ? 16.720 -17.065 6.670 1.00 91.94 206 SER A O 1
ATOM 1713 N N . MET A 1 207 ? 16.585 -14.965 7.440 1.00 91.62 207 MET A N 1
ATOM 1714 C CA . MET A 1 207 ? 16.430 -15.355 8.843 1.00 91.62 207 MET A CA 1
ATOM 1715 C C . MET A 1 207 ? 15.119 -16.096 9.147 1.00 91.62 207 MET A C 1
ATOM 1717 O O . MET A 1 207 ? 15.048 -16.773 10.166 1.00 91.62 207 MET A O 1
ATOM 1721 N N . PHE A 1 208 ? 14.085 -15.943 8.312 1.00 93.56 208 PHE A N 1
ATOM 1722 C CA . PHE A 1 208 ? 12.810 -16.650 8.464 1.00 93.56 208 PHE A CA 1
ATOM 1723 C C . PHE A 1 208 ? 12.730 -17.894 7.579 1.00 93.56 208 PHE A C 1
ATOM 1725 O O . PHE A 1 208 ? 12.151 -18.895 7.989 1.00 93.56 208 PHE A O 1
ATOM 1732 N N . SER A 1 209 ? 13.285 -17.832 6.365 1.00 93.19 209 SER A N 1
ATOM 1733 C CA . SER A 1 209 ? 13.321 -18.959 5.429 1.00 93.19 209 SER A CA 1
ATOM 1734 C C . SER A 1 209 ? 14.410 -18.762 4.378 1.00 93.19 209 SER A C 1
ATOM 1736 O O . SER A 1 209 ? 14.471 -17.710 3.735 1.00 93.19 209 SER A O 1
ATOM 1738 N N . SER A 1 210 ? 15.220 -19.796 4.142 1.00 92.50 210 SER A N 1
ATOM 1739 C CA . SER A 1 210 ? 16.273 -19.795 3.117 1.00 92.50 210 SER A CA 1
ATOM 1740 C C . SER A 1 210 ? 15.727 -19.627 1.697 1.00 92.50 210 SER A C 1
ATOM 1742 O O . SER A 1 210 ? 16.400 -19.061 0.843 1.00 92.50 210 SER A O 1
ATOM 1744 N N . GLN A 1 211 ? 14.478 -20.026 1.433 1.00 91.50 211 GLN A N 1
ATOM 1745 C CA . GLN A 1 211 ? 13.860 -19.860 0.110 1.00 91.50 211 GLN A CA 1
ATOM 1746 C C . GLN A 1 211 ? 13.746 -18.384 -0.305 1.00 91.50 211 GLN A C 1
ATOM 1748 O O . GLN A 1 211 ? 13.793 -18.062 -1.494 1.00 91.50 211 GLN A O 1
ATOM 1753 N N . THR A 1 212 ? 13.658 -17.473 0.671 1.00 93.94 212 THR A N 1
ATOM 1754 C CA . THR A 1 212 ? 13.570 -16.027 0.420 1.00 93.94 212 THR A CA 1
ATOM 1755 C C . THR A 1 212 ? 14.877 -15.405 -0.078 1.00 93.94 212 THR A C 1
ATOM 1757 O O . THR A 1 212 ? 14.857 -14.278 -0.566 1.00 93.94 212 THR A O 1
ATOM 1760 N N . GLU A 1 213 ? 16.004 -16.123 -0.009 1.00 92.94 213 GLU A N 1
ATOM 1761 C CA . GLU A 1 213 ? 17.295 -15.661 -0.546 1.00 92.94 213 GLU A CA 1
ATOM 1762 C C . GLU A 1 213 ? 17.277 -15.511 -2.069 1.00 92.94 213 GLU A C 1
ATOM 1764 O O . GLU A 1 213 ? 18.042 -14.727 -2.622 1.00 92.94 213 GLU A O 1
ATOM 1769 N N . SER A 1 214 ? 16.380 -16.237 -2.742 1.00 92.19 214 SER A N 1
ATOM 1770 C CA . SER A 1 214 ? 16.207 -16.171 -4.194 1.00 92.19 214 SER A CA 1
ATOM 1771 C C . SER A 1 214 ? 15.431 -14.937 -4.675 1.00 92.19 214 SER A C 1
ATOM 1773 O O . SER A 1 214 ? 15.429 -14.654 -5.874 1.00 92.19 214 SER A O 1
ATOM 1775 N N . ILE A 1 215 ? 14.786 -14.198 -3.762 1.00 96.19 215 ILE A N 1
ATOM 1776 C CA . ILE A 1 215 ? 13.957 -13.036 -4.095 1.00 96.19 215 ILE A CA 1
ATOM 1777 C C . ILE A 1 215 ? 14.850 -11.863 -4.495 1.00 96.19 215 ILE A C 1
ATOM 1779 O O . ILE A 1 215 ? 15.689 -11.407 -3.716 1.00 96.19 215 ILE A O 1
ATOM 1783 N N . LYS A 1 216 ? 14.606 -11.321 -5.687 1.00 95.81 216 LYS A N 1
ATOM 1784 C CA . LYS A 1 216 ? 15.253 -10.110 -6.191 1.00 95.81 216 LYS A CA 1
ATOM 1785 C C . LYS A 1 216 ? 14.487 -8.870 -5.747 1.00 95.81 216 LYS A C 1
ATOM 1787 O O . LYS A 1 216 ? 13.278 -8.768 -5.943 1.00 95.81 216 LYS A O 1
ATOM 1792 N N . TRP A 1 217 ? 15.197 -7.907 -5.176 1.00 96.44 217 TRP A N 1
ATOM 1793 C CA . TRP A 1 217 ? 14.624 -6.676 -4.646 1.00 96.44 217 TRP A CA 1
ATOM 1794 C C . TRP A 1 217 ? 14.920 -5.475 -5.538 1.00 96.44 217 TRP A C 1
ATOM 1796 O O . TRP A 1 217 ? 16.084 -5.155 -5.807 1.00 96.44 217 TRP A O 1
ATOM 1806 N N . VAL A 1 218 ? 13.857 -4.759 -5.903 1.00 96.81 218 VAL A N 1
ATOM 1807 C CA . VAL A 1 218 ? 13.923 -3.399 -6.441 1.00 96.81 218 VAL A CA 1
ATOM 1808 C C . VAL A 1 218 ? 13.394 -2.452 -5.367 1.00 96.81 218 VAL A C 1
ATOM 1810 O O . VAL A 1 218 ? 12.244 -2.575 -4.957 1.00 96.81 218 VAL A O 1
ATOM 1813 N N . ILE A 1 219 ? 14.223 -1.539 -4.863 1.00 96.12 219 ILE A N 1
ATOM 1814 C CA . ILE A 1 219 ? 13.860 -0.638 -3.756 1.00 96.12 219 ILE A CA 1
ATOM 1815 C C . ILE A 1 219 ? 13.852 0.794 -4.272 1.00 96.12 219 ILE A C 1
ATOM 1817 O O . ILE A 1 219 ? 14.899 1.313 -4.658 1.00 96.12 219 ILE A O 1
ATOM 1821 N N . ILE A 1 220 ? 12.689 1.441 -4.236 1.00 95.75 220 ILE A N 1
ATOM 1822 C CA . ILE A 1 220 ? 12.465 2.745 -4.864 1.00 95.75 220 ILE A CA 1
ATOM 1823 C C . ILE A 1 220 ? 11.966 3.735 -3.813 1.00 95.75 220 ILE A C 1
ATOM 1825 O O . ILE A 1 220 ? 10.905 3.538 -3.220 1.00 95.75 220 ILE A O 1
ATOM 1829 N N . ASN A 1 221 ? 12.721 4.812 -3.586 1.00 94.00 221 ASN A N 1
ATOM 1830 C CA . ASN A 1 221 ? 12.234 5.939 -2.791 1.00 94.00 221 ASN A CA 1
ATOM 1831 C C . ASN A 1 221 ? 11.407 6.864 -3.677 1.00 94.00 221 ASN A C 1
ATOM 1833 O O . ASN A 1 221 ? 11.877 7.230 -4.750 1.00 94.00 221 ASN A O 1
ATOM 1837 N N . VAL A 1 222 ? 10.233 7.286 -3.221 1.00 92.19 222 VAL A N 1
ATOM 1838 C CA . VAL A 1 222 ? 9.363 8.225 -3.933 1.00 92.19 222 VAL A CA 1
ATOM 1839 C C . VAL A 1 222 ? 9.099 9.427 -3.037 1.00 92.19 222 VAL A C 1
ATOM 1841 O O . VAL A 1 222 ? 8.437 9.332 -2.003 1.00 92.19 222 VAL A O 1
ATOM 1844 N N . VAL A 1 223 ? 9.598 10.587 -3.453 1.00 86.12 223 VAL A N 1
ATOM 1845 C CA . VAL A 1 223 ? 9.490 11.837 -2.700 1.00 86.12 223 VAL A CA 1
ATOM 1846 C C . VAL A 1 223 ? 8.692 12.845 -3.513 1.00 86.12 223 VAL A C 1
ATOM 1848 O O . VAL A 1 223 ? 9.169 13.393 -4.508 1.00 86.12 223 VAL A O 1
ATOM 1851 N N . SER A 1 224 ? 7.465 13.126 -3.070 1.00 75.50 224 SER A N 1
ATOM 1852 C CA . SER A 1 224 ? 6.678 14.224 -3.633 1.00 75.50 224 SER A CA 1
ATOM 1853 C C . SER A 1 224 ? 7.242 15.561 -3.156 1.00 75.50 224 SER A C 1
ATOM 1855 O O . SER A 1 224 ? 7.295 15.834 -1.953 1.00 75.50 224 SER A O 1
ATOM 1857 N N . HIS A 1 225 ? 7.657 16.407 -4.097 1.00 62.81 225 HIS A N 1
ATOM 1858 C CA . HIS A 1 225 ? 8.134 17.749 -3.793 1.00 62.81 225 HIS A CA 1
ATOM 1859 C C . HIS A 1 225 ? 7.011 18.753 -4.066 1.00 62.81 225 HIS A C 1
ATOM 1861 O O . HIS A 1 225 ? 6.563 18.888 -5.201 1.00 62.81 225 HIS A O 1
ATOM 1867 N N . LYS A 1 226 ? 6.560 19.485 -3.036 1.00 52.47 226 LYS A N 1
ATOM 1868 C CA . LYS A 1 226 ? 5.443 20.448 -3.163 1.00 52.47 226 LYS A CA 1
ATOM 1869 C C . LYS A 1 226 ? 5.707 21.561 -4.188 1.00 52.47 226 LYS A C 1
ATOM 1871 O O . LYS A 1 226 ? 4.756 22.110 -4.727 1.00 52.47 226 LYS A O 1
ATOM 1876 N N . ASN A 1 227 ? 6.983 21.860 -4.448 1.00 43.75 227 ASN A N 1
ATOM 1877 C CA . ASN A 1 227 ? 7.432 23.010 -5.237 1.00 43.75 227 ASN A CA 1
ATOM 1878 C C . ASN A 1 227 ? 8.413 22.635 -6.360 1.00 43.75 227 ASN A C 1
ATOM 1880 O O . ASN A 1 227 ? 9.207 23.481 -6.765 1.00 43.75 227 ASN A O 1
ATOM 1884 N N . MET A 1 228 ? 8.454 21.382 -6.831 1.00 54.25 228 MET A N 1
ATOM 1885 C CA . MET A 1 228 ? 9.188 21.132 -8.078 1.00 54.25 228 MET A CA 1
ATOM 1886 C C . MET A 1 228 ? 8.360 21.767 -9.195 1.00 54.25 228 MET A C 1
ATOM 1888 O O . MET A 1 228 ? 7.355 21.210 -9.623 1.00 54.25 228 MET A O 1
ATOM 1892 N N . ALA A 1 229 ? 8.702 23.005 -9.553 1.00 47.22 229 ALA A N 1
ATOM 1893 C CA . ALA A 1 229 ? 7.976 23.748 -10.562 1.00 47.22 229 ALA A CA 1
ATOM 1894 C C . ALA A 1 229 ? 8.075 22.979 -11.882 1.00 47.22 229 ALA A C 1
ATOM 1896 O O . ALA A 1 229 ? 9.170 22.811 -12.417 1.00 47.22 229 ALA A O 1
ATOM 1897 N N . GLY A 1 230 ? 6.926 22.567 -12.424 1.00 49.12 230 GLY A N 1
ATOM 1898 C CA . GLY A 1 230 ? 6.824 21.986 -13.766 1.00 49.12 230 GLY A CA 1
ATOM 1899 C C . GLY A 1 230 ? 7.415 22.867 -14.873 1.00 49.12 230 GLY A C 1
ATOM 1900 O O . GLY A 1 230 ? 7.638 22.383 -15.969 1.00 49.12 230 GLY A O 1
ATOM 1901 N N . LYS A 1 231 ? 7.749 24.132 -14.572 1.00 48.44 231 LYS A N 1
ATOM 1902 C CA . LYS A 1 231 ? 8.456 25.059 -15.468 1.00 48.44 231 LYS A CA 1
ATOM 1903 C C . LYS A 1 231 ? 9.835 24.565 -15.929 1.00 48.44 231 LYS A C 1
ATOM 1905 O O . LYS A 1 231 ? 10.358 25.123 -16.883 1.00 48.44 231 LYS A O 1
ATOM 1910 N N . LEU A 1 232 ? 10.441 23.586 -15.250 1.00 51.28 232 LEU A N 1
ATOM 1911 C CA . LEU A 1 232 ? 11.762 23.054 -15.619 1.00 51.28 232 LEU A CA 1
ATOM 1912 C C . LEU A 1 232 ? 11.716 21.956 -16.687 1.00 51.28 232 LEU A C 1
ATOM 1914 O O . LEU A 1 232 ? 12.761 21.628 -17.240 1.00 51.28 232 LEU A O 1
ATOM 1918 N N . PHE A 1 233 ? 10.544 21.387 -16.968 1.00 54.69 233 PHE A N 1
ATOM 1919 C CA . PHE A 1 233 ? 10.422 20.235 -17.851 1.00 54.69 233 PHE A CA 1
ATOM 1920 C C . PHE A 1 233 ? 9.296 20.487 -18.847 1.00 54.69 233 PHE A C 1
ATOM 1922 O O . PHE A 1 233 ? 8.132 20.598 -18.462 1.00 54.69 233 PHE A O 1
ATOM 1929 N N . GLU A 1 234 ? 9.641 20.607 -20.128 1.00 54.31 234 GLU A N 1
ATOM 1930 C CA . GLU A 1 234 ? 8.637 20.639 -21.188 1.00 54.31 234 GLU A CA 1
ATOM 1931 C C . GLU A 1 234 ? 7.864 19.316 -21.172 1.00 54.31 234 GLU A C 1
ATOM 1933 O O . GLU A 1 234 ? 8.455 18.237 -21.073 1.00 54.31 234 GLU A O 1
ATOM 1938 N N . LYS A 1 235 ? 6.529 19.395 -21.228 1.00 57.06 235 LYS A N 1
ATOM 1939 C CA . LYS A 1 235 ? 5.693 18.206 -21.412 1.00 57.06 235 LYS A CA 1
ATOM 1940 C C . LYS A 1 235 ? 6.086 17.579 -22.756 1.00 57.06 235 LYS A C 1
ATOM 1942 O O . LYS A 1 235 ? 6.030 18.294 -23.758 1.00 57.06 235 LYS A O 1
ATOM 1947 N N . PRO A 1 236 ? 6.444 16.286 -22.812 1.00 58.91 236 PRO A N 1
ATOM 1948 C CA . PRO A 1 236 ? 6.686 15.624 -24.087 1.00 58.91 236 PRO A CA 1
ATOM 1949 C C . PRO A 1 236 ? 5.440 15.748 -24.975 1.00 58.91 236 PRO A C 1
ATOM 1951 O O . PRO A 1 236 ? 4.334 15.451 -24.522 1.00 58.91 236 PRO A O 1
ATOM 1954 N N . GLU A 1 237 ? 5.598 16.176 -26.233 1.00 50.91 237 GLU A N 1
ATOM 1955 C CA . GLU A 1 237 ? 4.479 16.501 -27.143 1.00 50.91 237 GLU A CA 1
ATOM 1956 C C . GLU A 1 237 ? 3.502 15.329 -27.393 1.00 50.91 237 GLU A C 1
ATOM 1958 O O . GLU A 1 237 ? 2.387 15.552 -27.858 1.00 50.91 237 GLU A O 1
ATOM 1963 N N . ASN A 1 238 ? 3.884 14.092 -27.046 1.00 51.41 238 ASN A N 1
ATOM 1964 C CA . ASN A 1 238 ? 3.142 12.863 -27.348 1.00 51.41 238 ASN A CA 1
ATOM 1965 C C . ASN A 1 238 ? 2.805 11.986 -26.128 1.00 51.41 238 ASN A C 1
ATOM 1967 O O . ASN A 1 238 ? 2.353 10.854 -26.309 1.00 51.41 238 ASN A O 1
ATOM 1971 N N . GLU A 1 239 ? 3.017 12.459 -24.899 1.00 52.94 239 GLU A N 1
ATOM 1972 C CA . GLU A 1 239 ? 2.725 11.658 -23.705 1.00 52.94 239 GLU A CA 1
ATOM 1973 C C . GLU A 1 239 ? 1.392 12.053 -23.060 1.00 52.94 239 GLU A C 1
ATOM 1975 O O . GLU A 1 239 ? 0.954 13.206 -23.116 1.00 52.94 239 GLU A O 1
ATOM 1980 N N . GLY A 1 240 ? 0.697 11.049 -22.514 1.00 56.03 240 GLY A N 1
ATOM 1981 C CA . GLY A 1 240 ? -0.633 11.187 -21.927 1.00 56.03 240 GLY A CA 1
ATOM 1982 C C . GLY A 1 240 ? -0.658 12.054 -20.662 1.00 56.03 240 GLY A C 1
ATOM 1983 O O . GLY A 1 240 ? 0.171 12.927 -20.423 1.00 56.03 240 GLY A O 1
ATOM 1984 N N . SER A 1 241 ? -1.654 11.834 -19.809 1.00 60.09 241 SER A N 1
ATOM 1985 C CA . SER A 1 241 ? -1.849 12.621 -18.581 1.00 60.09 241 SER A CA 1
ATOM 1986 C C . SER A 1 241 ? -0.798 12.340 -17.480 1.00 60.09 241 SER A C 1
ATOM 1988 O O . SER A 1 241 ? -0.758 13.052 -16.472 1.00 60.09 241 SER A O 1
ATOM 1990 N N . SER A 1 242 ? 0.048 11.319 -17.666 1.00 66.81 242 SER A N 1
ATOM 1991 C CA . SER A 1 242 ? 1.228 10.982 -16.859 1.00 66.81 242 SER A CA 1
ATOM 1992 C C . SER A 1 242 ? 2.426 10.728 -17.764 1.00 66.81 242 SER A C 1
ATOM 1994 O O . SER A 1 242 ? 2.255 10.143 -18.835 1.00 66.81 242 SER A O 1
ATOM 1996 N N . PHE A 1 243 ? 3.608 11.121 -17.305 1.00 73.44 243 PHE A N 1
ATOM 1997 C CA . PHE A 1 243 ? 4.882 10.867 -17.965 1.00 73.44 243 PHE A CA 1
ATOM 1998 C C . PHE A 1 243 ? 6.005 10.754 -16.938 1.00 73.44 243 PHE A C 1
ATOM 2000 O O . PHE A 1 243 ? 5.881 11.241 -15.807 1.00 73.44 243 PHE A O 1
ATOM 2007 N N . PHE A 1 244 ? 7.130 10.157 -17.334 1.00 76.31 244 PHE A N 1
ATOM 2008 C CA . PHE A 1 244 ? 8.351 10.225 -16.541 1.00 76.31 244 PHE A CA 1
ATOM 2009 C C . PHE A 1 244 ? 9.467 10.951 -17.284 1.00 76.31 244 PHE A C 1
ATOM 2011 O O . PHE A 1 244 ? 9.581 10.896 -18.502 1.00 76.31 244 PHE A O 1
ATOM 2018 N N . ILE A 1 245 ? 10.312 11.636 -16.521 1.00 77.31 245 ILE A N 1
ATOM 2019 C CA . ILE A 1 245 ? 11.465 12.369 -17.029 1.00 77.31 245 ILE A CA 1
ATOM 2020 C C . ILE A 1 245 ? 12.718 11.688 -16.494 1.00 77.31 245 ILE A C 1
ATOM 2022 O O . ILE A 1 245 ? 12.905 11.591 -15.277 1.00 77.31 245 ILE A O 1
ATOM 2026 N N . ALA A 1 246 ? 13.571 11.247 -17.411 1.00 72.62 246 ALA A N 1
ATOM 2027 C CA . ALA A 1 246 ? 14.923 10.770 -17.153 1.00 72.62 246 ALA A CA 1
ATOM 2028 C C . ALA A 1 246 ? 15.892 11.663 -17.947 1.00 72.62 246 ALA A C 1
ATOM 2030 O O . ALA A 1 246 ? 16.273 11.339 -19.067 1.00 72.62 246 ALA A O 1
ATOM 2031 N N . ASP A 1 247 ? 16.191 12.851 -17.408 1.00 73.81 247 ASP A N 1
ATOM 2032 C CA . ASP A 1 247 ? 17.154 13.792 -17.993 1.00 73.81 247 ASP A CA 1
ATOM 2033 C C . ASP A 1 247 ? 18.451 13.785 -17.177 1.00 73.81 247 ASP A C 1
ATOM 2035 O O . ASP A 1 247 ? 18.515 14.348 -16.078 1.00 73.81 247 ASP A O 1
ATOM 2039 N N . ASP A 1 248 ? 19.492 13.182 -17.751 1.00 73.75 248 ASP A N 1
ATOM 2040 C CA . ASP A 1 248 ? 20.830 13.046 -17.163 1.00 73.75 248 ASP A CA 1
ATOM 2041 C C . ASP A 1 248 ? 21.498 14.396 -16.829 1.00 73.75 248 ASP A C 1
ATOM 2043 O O . ASP A 1 248 ? 22.482 14.440 -16.088 1.00 73.75 248 ASP A O 1
ATOM 2047 N N . LYS A 1 249 ? 20.985 15.524 -17.348 1.00 74.19 249 LYS A N 1
ATOM 2048 C CA . LYS A 1 249 ? 21.469 16.869 -16.988 1.00 74.19 249 LYS A CA 1
ATOM 2049 C C . LYS A 1 249 ? 21.035 17.295 -15.589 1.00 74.19 249 LYS A C 1
ATOM 2051 O O . LYS A 1 249 ? 21.728 18.089 -14.953 1.00 74.19 249 LYS A O 1
ATOM 2056 N N . PHE A 1 250 ? 19.884 16.809 -15.124 1.00 73.19 250 PHE A N 1
ATOM 2057 C CA . PHE A 1 250 ? 19.261 17.228 -13.863 1.00 73.19 250 PHE A CA 1
ATOM 2058 C C . PHE A 1 250 ? 19.132 16.092 -12.848 1.00 73.19 250 PHE A C 1
ATOM 2060 O O . PHE A 1 250 ? 18.958 16.351 -11.654 1.00 73.19 250 PHE A O 1
ATOM 2067 N N . LEU A 1 251 ? 19.204 14.846 -13.310 1.00 79.50 251 LEU A N 1
ATOM 2068 C CA . LEU A 1 251 ? 18.974 13.646 -12.522 1.00 79.50 251 LEU A CA 1
ATOM 2069 C C . LEU A 1 251 ? 20.225 12.777 -12.497 1.00 79.50 251 LEU A C 1
ATOM 2071 O O . LEU A 1 251 ? 20.993 12.723 -13.454 1.00 79.50 251 LEU A O 1
ATOM 2075 N N . LYS A 1 252 ? 20.452 12.110 -11.364 1.00 83.25 252 LYS A N 1
ATOM 2076 C CA . LYS A 1 252 ? 21.535 11.128 -11.267 1.00 83.25 252 LYS A CA 1
ATOM 2077 C C . LYS A 1 252 ? 21.142 9.844 -12.011 1.00 83.25 252 LYS A C 1
ATOM 2079 O O . LYS A 1 252 ? 19.950 9.546 -12.097 1.00 83.25 252 LYS A O 1
ATOM 2084 N N . PRO A 1 253 ? 22.120 9.035 -12.460 1.00 81.50 253 PRO A N 1
ATOM 2085 C CA . PRO A 1 253 ? 21.839 7.672 -12.910 1.00 81.50 253 PRO A CA 1
ATOM 2086 C C . PRO A 1 253 ? 21.137 6.930 -11.775 1.00 81.50 253 PRO A C 1
ATOM 2088 O O . PRO A 1 253 ? 21.701 6.957 -10.684 1.00 81.50 253 PRO A O 1
ATOM 2091 N N . ASN A 1 254 ? 19.993 6.276 -12.029 1.00 88.00 254 ASN A N 1
ATOM 2092 C CA . ASN A 1 254 ? 19.031 5.714 -11.059 1.00 88.00 254 ASN A CA 1
ATOM 2093 C C . ASN A 1 254 ? 17.890 6.631 -10.562 1.00 88.00 254 ASN A C 1
ATOM 2095 O O . ASN A 1 254 ? 17.097 6.202 -9.713 1.00 88.00 254 ASN A O 1
ATOM 2099 N N . GLU A 1 255 ? 17.780 7.866 -11.054 1.00 90.12 255 GLU A N 1
ATOM 2100 C CA . GLU A 1 255 ? 16.713 8.799 -10.684 1.00 90.12 255 GLU A CA 1
ATOM 2101 C C . GLU A 1 255 ? 15.792 9.109 -11.870 1.00 90.12 255 GLU A C 1
ATOM 2103 O O . GLU A 1 255 ? 16.238 9.300 -12.996 1.00 90.12 255 GLU A O 1
ATOM 2108 N N . PHE A 1 256 ? 14.493 9.220 -11.600 1.00 89.94 256 PHE A N 1
ATOM 2109 C CA . PHE A 1 256 ? 13.508 9.710 -12.566 1.00 89.94 256 PHE A CA 1
ATOM 2110 C C . PHE A 1 256 ? 12.451 10.560 -11.861 1.00 89.94 256 PHE A C 1
ATOM 2112 O O . PHE A 1 256 ? 12.228 10.433 -10.655 1.00 89.94 256 PHE A O 1
ATOM 2119 N N . ILE A 1 257 ? 11.793 11.450 -12.594 1.00 87.31 257 ILE A N 1
ATOM 2120 C CA . ILE A 1 257 ? 10.667 12.239 -12.084 1.00 87.31 257 ILE A CA 1
ATOM 2121 C C . ILE A 1 257 ? 9.383 11.687 -12.683 1.00 87.31 257 ILE A C 1
ATOM 2123 O O . ILE A 1 257 ? 9.301 11.552 -13.892 1.00 87.31 257 ILE A O 1
ATOM 2127 N N . LEU A 1 258 ? 8.375 11.420 -11.856 1.00 86.50 258 LEU A N 1
ATOM 2128 C CA . LEU A 1 258 ? 6.994 11.226 -12.298 1.00 86.50 258 LEU A CA 1
ATOM 2129 C C . LEU A 1 258 ? 6.317 12.591 -12.379 1.00 86.50 258 LEU A C 1
ATOM 2131 O O . LEU A 1 258 ? 6.298 13.308 -11.375 1.00 86.50 258 LEU A O 1
ATOM 2135 N N . GLY A 1 259 ? 5.774 12.945 -13.539 1.00 78.94 259 GLY A N 1
ATOM 2136 C CA . GLY A 1 259 ? 5.037 14.180 -13.782 1.00 78.94 259 GLY A CA 1
ATOM 2137 C C . GLY A 1 259 ? 3.588 13.884 -14.153 1.00 78.94 259 GLY A C 1
ATOM 2138 O O . GLY A 1 259 ? 3.320 13.062 -15.023 1.00 78.94 259 GLY A O 1
ATOM 2139 N N . HIS A 1 260 ? 2.648 14.574 -13.505 1.00 75.56 260 HIS A N 1
ATOM 2140 C CA . HIS A 1 260 ? 1.227 14.463 -13.833 1.00 75.56 260 HIS A CA 1
ATOM 2141 C C . HIS A 1 260 ? 0.620 15.833 -14.082 1.00 75.56 260 HIS A C 1
ATOM 2143 O O . HIS A 1 260 ? 0.804 16.771 -13.294 1.00 75.56 260 HIS A O 1
ATOM 2149 N N . ASP A 1 261 ? -0.139 15.911 -15.168 1.00 68.19 261 ASP A N 1
ATOM 2150 C CA . ASP A 1 261 ? -0.873 17.102 -15.557 1.00 68.19 261 ASP A CA 1
ATOM 2151 C C . ASP A 1 261 ? -2.142 17.216 -14.706 1.00 68.19 261 ASP A C 1
ATOM 2153 O O . ASP A 1 261 ? -3.057 16.395 -14.803 1.00 68.19 261 ASP A O 1
ATOM 2157 N N . SER A 1 262 ? -2.186 18.206 -13.810 1.00 58.97 262 SER A N 1
ATOM 2158 C CA . SER A 1 262 ? -3.361 18.441 -12.968 1.00 58.97 262 SER A CA 1
ATOM 2159 C C . SER A 1 262 ? -4.406 19.359 -13.605 1.00 58.97 262 SER A C 1
ATOM 2161 O O . SER A 1 262 ? -5.444 19.569 -12.982 1.00 58.97 262 SER A O 1
ATOM 2163 N N . ASN A 1 263 ? -4.153 19.907 -14.801 1.00 53.75 263 ASN A N 1
ATOM 2164 C CA . ASN A 1 263 ? -4.936 20.995 -15.395 1.00 53.75 263 ASN A CA 1
ATOM 2165 C C . ASN A 1 263 ? -5.775 20.564 -16.610 1.00 53.75 263 ASN A C 1
ATOM 2167 O O . ASN A 1 263 ? -5.961 21.347 -17.540 1.00 53.75 263 ASN A O 1
ATOM 2171 N N . HIS A 1 264 ? -6.361 19.363 -16.597 1.00 51.62 264 HIS A N 1
ATOM 2172 C CA . HIS A 1 264 ? -7.323 18.988 -17.644 1.00 51.62 264 HIS A CA 1
ATOM 2173 C C . HIS A 1 264 ? -8.556 19.921 -17.714 1.00 51.62 264 HIS A C 1
ATOM 2175 O O . HIS A 1 264 ? -9.193 19.977 -18.763 1.00 51.62 264 HIS A O 1
ATOM 2181 N N . ASP A 1 265 ? -8.832 20.710 -16.664 1.00 45.59 265 ASP A N 1
ATOM 2182 C CA . ASP A 1 265 ? -10.038 21.546 -16.557 1.00 45.59 265 ASP A CA 1
ATOM 2183 C C . ASP A 1 265 ? -9.823 23.061 -16.779 1.00 45.59 265 ASP A C 1
ATOM 2185 O O . ASP A 1 265 ? -10.799 23.809 -16.775 1.00 45.59 265 ASP A O 1
ATOM 2189 N N . ASN A 1 266 ? -8.589 23.562 -16.964 1.00 42.16 266 ASN A N 1
ATOM 2190 C CA . ASN A 1 266 ? -8.359 25.005 -17.177 1.00 42.16 266 ASN A CA 1
ATOM 2191 C C . ASN A 1 266 ? -7.114 25.301 -18.048 1.00 42.16 266 ASN A C 1
ATOM 2193 O O . ASN A 1 266 ? -6.001 25.390 -17.526 1.00 42.16 266 ASN A O 1
ATOM 2197 N N . PRO A 1 267 ? -7.279 25.511 -19.370 1.00 47.75 267 PRO A N 1
ATOM 2198 C CA . PRO A 1 267 ? -6.167 25.688 -20.314 1.00 47.75 267 PRO A CA 1
ATOM 2199 C C . PRO A 1 267 ? -5.448 27.051 -20.232 1.00 47.75 267 PRO A C 1
ATOM 2201 O O . PRO A 1 267 ? -4.530 27.300 -21.007 1.00 47.75 267 PRO A O 1
ATOM 2204 N N . THR A 1 268 ? -5.848 27.954 -19.330 1.00 45.38 268 THR A N 1
ATOM 2205 C CA . THR A 1 268 ? -5.335 29.338 -19.256 1.00 45.38 268 THR A CA 1
ATOM 2206 C C . THR A 1 268 ? -4.361 29.606 -18.106 1.00 45.38 268 THR A C 1
ATOM 2208 O O . THR A 1 268 ? -3.754 30.675 -18.069 1.00 45.38 268 THR A O 1
ATOM 2211 N N . SER A 1 269 ? -4.171 28.668 -17.175 1.00 47.34 269 SER A N 1
ATOM 2212 C CA . SER A 1 269 ? -3.173 28.793 -16.104 1.00 47.34 269 SER A CA 1
ATOM 2213 C C . SER A 1 269 ? -1.916 28.006 -16.458 1.00 47.34 269 SER A C 1
ATOM 2215 O O . SER A 1 269 ? -2.039 26.834 -16.811 1.00 47.34 269 SER A O 1
ATOM 2217 N N . GLU A 1 270 ? -0.736 28.629 -16.328 1.00 52.97 270 GLU A N 1
ATOM 2218 C CA . GLU A 1 270 ? 0.580 27.973 -16.423 1.00 52.97 270 GLU A CA 1
ATOM 2219 C C . GLU A 1 270 ? 0.519 26.537 -15.873 1.00 52.97 270 GLU A C 1
ATOM 2221 O O . GLU A 1 270 ? 0.084 26.331 -14.738 1.00 52.97 270 GLU A O 1
ATOM 2226 N N . THR A 1 271 ? 0.910 25.541 -16.672 1.00 53.59 271 THR A N 1
ATOM 2227 C CA . THR A 1 271 ? 0.815 24.121 -16.307 1.00 53.59 271 THR A CA 1
ATOM 2228 C C . THR A 1 271 ? 1.658 23.835 -15.063 1.00 53.59 271 THR A C 1
ATOM 2230 O O . THR A 1 271 ? 2.879 23.690 -15.128 1.00 53.59 271 THR A O 1
ATOM 2233 N N . ILE A 1 272 ? 1.017 23.759 -13.896 1.00 57.09 272 ILE A N 1
ATOM 2234 C CA . ILE A 1 272 ? 1.674 23.329 -12.662 1.00 57.09 272 ILE A CA 1
ATOM 2235 C C . ILE A 1 272 ? 1.664 21.801 -12.662 1.00 57.09 272 ILE A C 1
ATOM 2237 O O . ILE A 1 272 ? 0.680 21.176 -12.274 1.00 57.09 272 ILE A O 1
ATOM 2241 N N . LEU A 1 273 ? 2.766 21.193 -13.101 1.00 64.50 273 LEU A N 1
ATOM 2242 C CA . LEU A 1 273 ? 2.954 19.748 -12.982 1.00 64.50 273 LEU A CA 1
ATOM 2243 C C . LEU A 1 273 ? 3.114 19.365 -11.510 1.00 64.50 273 LEU A C 1
ATOM 2245 O O . LEU A 1 273 ? 3.915 19.955 -10.779 1.00 64.50 273 LEU A O 1
ATOM 2249 N N . LYS A 1 274 ? 2.371 18.345 -11.071 1.00 73.12 274 LYS A N 1
ATOM 2250 C CA . LYS A 1 274 ? 2.621 17.705 -9.776 1.00 73.12 274 LYS A CA 1
ATOM 2251 C C . LYS A 1 274 ? 3.659 16.617 -9.973 1.00 73.12 274 LYS A C 1
ATOM 2253 O O . LYS A 1 274 ? 3.352 15.577 -10.551 1.00 73.12 274 LYS A O 1
ATOM 2258 N N . CYS A 1 275 ? 4.854 16.850 -9.443 1.00 79.25 275 CYS A N 1
ATOM 2259 C CA . CYS A 1 275 ? 5.976 15.941 -9.625 1.00 79.25 275 CYS A CA 1
ATOM 2260 C C . CYS A 1 275 ? 6.310 15.129 -8.365 1.00 79.25 275 CYS A C 1
ATOM 2262 O O . CYS A 1 275 ? 6.155 15.595 -7.226 1.00 79.25 275 CYS A O 1
ATOM 2264 N N . ALA A 1 276 ? 6.822 13.918 -8.572 1.00 86.81 276 ALA A N 1
ATOM 2265 C CA . ALA A 1 276 ? 7.488 13.126 -7.546 1.00 86.81 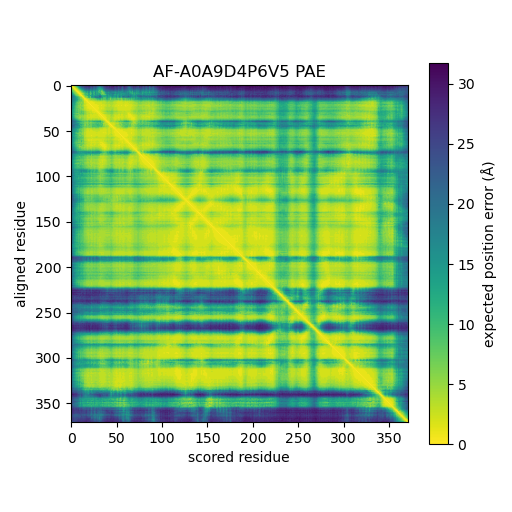276 ALA A CA 1
ATOM 2266 C C . ALA A 1 276 ? 8.831 12.614 -8.061 1.00 86.81 276 ALA A C 1
ATOM 2268 O O . ALA A 1 276 ? 8.918 12.040 -9.142 1.00 86.81 276 ALA A O 1
ATOM 2269 N N . LYS A 1 277 ? 9.884 12.815 -7.267 1.00 88.62 277 LYS A N 1
ATOM 2270 C CA . LYS A 1 277 ? 11.209 12.280 -7.564 1.00 88.62 277 LYS A CA 1
ATOM 2271 C C . LYS A 1 277 ? 11.275 10.830 -7.096 1.00 88.62 277 LYS A C 1
ATOM 2273 O O . LYS A 1 277 ? 11.004 10.554 -5.927 1.00 88.62 277 LYS A O 1
ATOM 2278 N N . CYS A 1 278 ? 11.671 9.940 -7.991 1.00 92.12 278 CYS A N 1
ATOM 2279 C CA . CYS A 1 278 ? 11.906 8.532 -7.727 1.00 92.12 278 CYS A CA 1
ATOM 2280 C C . CYS A 1 278 ? 13.409 8.241 -7.750 1.00 92.12 278 CYS A C 1
ATOM 2282 O O . CYS A 1 278 ? 14.117 8.715 -8.636 1.00 92.12 278 CYS A O 1
ATOM 2284 N N . VAL A 1 279 ? 13.896 7.478 -6.771 1.00 92.69 279 VAL A N 1
ATOM 2285 C CA . VAL A 1 279 ? 15.310 7.088 -6.646 1.00 92.69 279 VAL A CA 1
ATOM 2286 C C . VAL A 1 279 ? 15.399 5.577 -6.462 1.00 92.69 279 VAL A C 1
ATOM 2288 O O . VAL A 1 279 ? 14.895 5.044 -5.469 1.00 92.69 279 VAL A O 1
ATOM 2291 N N . ILE A 1 280 ? 16.049 4.884 -7.397 1.00 93.75 280 ILE A N 1
ATOM 2292 C CA . ILE A 1 280 ? 16.238 3.429 -7.371 1.00 93.75 280 ILE A CA 1
ATOM 2293 C C . ILE A 1 280 ? 17.468 3.107 -6.505 1.00 93.75 280 ILE A C 1
ATOM 2295 O O . ILE A 1 280 ? 18.616 3.190 -6.934 1.00 93.75 280 ILE A O 1
ATOM 2299 N N . ASN A 1 281 ? 17.239 2.726 -5.249 1.00 92.38 281 ASN A N 1
ATOM 2300 C CA . ASN A 1 281 ? 18.293 2.467 -4.256 1.00 92.38 281 ASN A CA 1
ATOM 2301 C C . ASN A 1 281 ? 18.849 1.033 -4.273 1.00 92.38 281 ASN A C 1
ATOM 2303 O O . ASN A 1 281 ? 19.816 0.724 -3.559 1.00 92.38 281 ASN A O 1
ATOM 2307 N N . SER A 1 282 ? 18.183 0.143 -5.005 1.00 92.38 282 SER A N 1
ATOM 2308 C CA . SER A 1 282 ? 18.576 -1.241 -5.262 1.00 92.38 282 SER A CA 1
ATOM 2309 C C . SER A 1 282 ? 17.813 -1.730 -6.485 1.00 92.38 282 SER A C 1
ATOM 2311 O O . SER A 1 282 ? 16.598 -1.560 -6.523 1.00 92.38 282 SER A O 1
ATOM 2313 N N . ASP A 1 283 ? 18.499 -2.379 -7.419 1.00 92.44 283 ASP A N 1
ATOM 2314 C CA . ASP A 1 283 ? 17.900 -3.190 -8.477 1.00 92.44 283 ASP A CA 1
ATOM 2315 C C . ASP A 1 283 ? 18.705 -4.493 -8.605 1.00 92.44 283 ASP A C 1
ATOM 2317 O O . ASP A 1 283 ? 19.880 -4.478 -8.965 1.00 92.44 283 ASP A O 1
ATOM 2321 N N . GLN A 1 284 ? 18.085 -5.623 -8.259 1.00 93.19 284 GLN A N 1
ATOM 2322 C CA . GLN A 1 284 ? 18.675 -6.966 -8.373 1.00 93.19 284 GLN A CA 1
ATOM 2323 C C . GLN A 1 284 ? 18.150 -7.746 -9.595 1.00 93.19 284 GLN A C 1
ATOM 2325 O O . GLN A 1 284 ? 18.428 -8.938 -9.753 1.00 93.19 284 GLN A O 1
ATOM 2330 N N . THR A 1 285 ? 17.342 -7.098 -10.435 1.00 86.75 285 THR A N 1
ATOM 2331 C CA . THR A 1 285 ? 16.559 -7.722 -11.509 1.00 86.75 285 THR A CA 1
ATOM 2332 C C . THR A 1 285 ? 17.136 -7.496 -12.899 1.00 86.75 285 THR A C 1
ATOM 2334 O O . THR A 1 285 ? 16.917 -8.337 -13.771 1.00 86.75 285 THR A O 1
ATOM 2337 N N . PHE A 1 286 ? 17.921 -6.427 -13.077 1.00 82.00 286 PHE A N 1
ATOM 2338 C CA . PHE A 1 286 ? 18.455 -5.973 -14.364 1.00 82.00 286 PHE A CA 1
ATOM 2339 C C . PHE A 1 286 ? 17.366 -5.588 -15.382 1.00 82.00 286 PHE A C 1
ATOM 2341 O O . PHE A 1 286 ? 17.600 -5.690 -16.587 1.00 82.00 286 PHE A O 1
ATOM 2348 N N . TYR A 1 287 ? 16.177 -5.150 -14.941 1.00 84.06 287 TYR A N 1
ATOM 2349 C CA . TYR A 1 287 ? 15.167 -4.618 -15.872 1.00 84.06 287 TYR A CA 1
ATOM 2350 C C . TYR A 1 287 ? 15.639 -3.341 -16.578 1.00 84.06 287 TYR A C 1
ATOM 2352 O O . TYR A 1 287 ? 15.179 -3.047 -17.681 1.00 84.06 287 TYR A O 1
ATOM 2360 N N . GLY A 1 288 ? 16.567 -2.610 -15.956 1.00 84.31 288 GLY A N 1
ATOM 2361 C CA . GLY A 1 288 ? 17.021 -1.302 -16.407 1.00 84.31 288 GLY A CA 1
ATOM 2362 C C . GLY A 1 288 ? 16.088 -0.182 -15.945 1.00 84.31 288 GLY A C 1
ATOM 2363 O O . GLY A 1 288 ? 14.883 -0.380 -15.764 1.00 84.31 288 GLY A O 1
ATOM 2364 N N . ASP A 1 289 ? 16.658 1.012 -15.777 1.00 86.44 289 ASP A N 1
ATOM 2365 C CA . ASP A 1 289 ? 15.968 2.183 -15.221 1.00 86.44 289 ASP A CA 1
ATOM 2366 C C . ASP A 1 289 ? 14.691 2.533 -16.001 1.00 86.44 289 ASP A C 1
ATOM 2368 O O . ASP A 1 289 ? 13.666 2.856 -15.403 1.00 86.44 289 ASP A O 1
ATOM 2372 N N . PHE A 1 290 ? 14.715 2.370 -17.329 1.00 85.56 290 PHE A N 1
ATOM 2373 C CA . PHE A 1 290 ? 13.572 2.617 -18.211 1.00 85.56 290 PHE A CA 1
ATOM 2374 C C . PHE A 1 290 ? 12.361 1.729 -17.886 1.00 85.56 290 PHE A C 1
ATOM 2376 O O . PHE A 1 290 ? 11.248 2.226 -17.722 1.00 85.56 290 PHE A O 1
ATOM 2383 N N . ALA A 1 291 ? 12.561 0.416 -17.743 1.00 89.62 291 ALA A N 1
ATOM 2384 C CA . ALA A 1 291 ? 11.474 -0.509 -17.431 1.00 89.62 291 ALA A CA 1
ATOM 2385 C C . ALA A 1 291 ? 10.906 -0.247 -16.027 1.00 89.62 291 ALA A C 1
ATOM 2387 O O . ALA A 1 291 ? 9.690 -0.266 -15.834 1.00 89.62 291 ALA A O 1
ATOM 2388 N N . ILE A 1 292 ? 11.771 0.058 -15.052 1.00 92.81 292 ILE A N 1
ATOM 2389 C CA . ILE A 1 292 ? 11.357 0.400 -13.683 1.00 92.81 292 ILE A CA 1
ATOM 2390 C C . ILE A 1 292 ? 10.541 1.701 -13.661 1.00 92.81 292 ILE A C 1
ATOM 2392 O O . ILE A 1 292 ? 9.512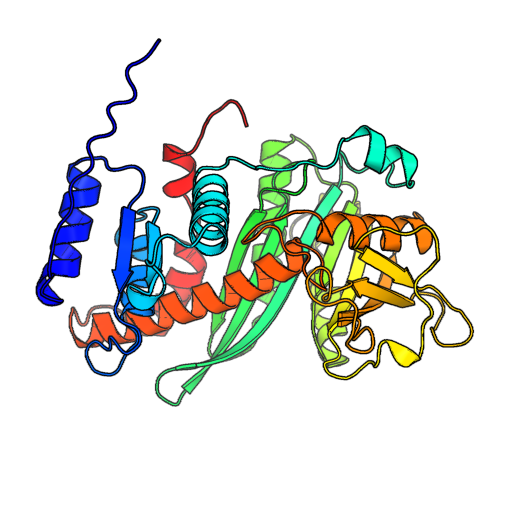 1.769 -12.977 1.00 92.81 292 ILE A O 1
ATOM 2396 N N . ALA A 1 293 ? 10.965 2.715 -14.418 1.00 90.81 293 ALA A N 1
ATOM 2397 C CA . ALA A 1 293 ? 10.242 3.973 -14.551 1.00 90.81 293 ALA A CA 1
ATOM 2398 C C . ALA A 1 293 ? 8.857 3.755 -15.175 1.00 90.81 293 ALA A C 1
ATOM 2400 O O . ALA A 1 293 ? 7.861 4.179 -14.592 1.00 90.81 293 ALA A O 1
ATOM 2401 N N . HIS A 1 294 ? 8.768 2.990 -16.269 1.00 90.19 294 HIS A N 1
ATOM 2402 C CA . HIS A 1 294 ? 7.494 2.652 -16.910 1.00 90.19 294 HIS A CA 1
ATOM 2403 C C . HIS A 1 294 ? 6.554 1.844 -16.011 1.00 90.19 294 HIS A C 1
ATOM 2405 O O . HIS A 1 294 ? 5.358 2.136 -15.966 1.00 90.19 294 HIS A O 1
ATOM 2411 N N . VAL A 1 295 ? 7.058 0.847 -15.272 1.00 92.69 295 VAL A N 1
ATOM 2412 C CA . VAL A 1 295 ? 6.241 0.109 -14.291 1.00 92.69 295 VAL A CA 1
ATOM 2413 C C . VAL A 1 295 ? 5.698 1.071 -13.236 1.00 92.69 295 VAL A C 1
ATOM 2415 O O . VAL A 1 295 ? 4.510 1.036 -12.921 1.00 92.69 295 VAL A O 1
ATOM 2418 N N . THR A 1 296 ? 6.550 1.958 -12.722 1.00 93.12 296 THR A N 1
ATOM 2419 C CA . THR A 1 296 ? 6.172 2.928 -11.688 1.00 93.12 296 THR A CA 1
ATOM 2420 C C . THR A 1 296 ? 5.119 3.917 -12.189 1.00 93.12 296 THR A C 1
ATOM 2422 O O . THR A 1 296 ? 4.121 4.125 -11.502 1.00 93.12 296 THR A O 1
ATOM 2425 N N . ASP A 1 297 ? 5.306 4.476 -13.385 1.00 89.38 297 ASP A N 1
ATOM 2426 C CA . ASP A 1 297 ? 4.357 5.381 -14.038 1.00 89.38 297 ASP A CA 1
ATOM 2427 C C . ASP A 1 297 ? 3.006 4.698 -14.295 1.00 89.38 297 ASP A C 1
ATOM 2429 O O . ASP A 1 297 ? 1.948 5.209 -13.928 1.00 89.38 297 ASP A O 1
ATOM 2433 N N . SER A 1 298 ? 3.033 3.469 -14.809 1.00 88.94 298 SER A N 1
ATOM 2434 C CA . SER A 1 298 ? 1.822 2.693 -15.095 1.00 88.94 298 SER A CA 1
ATOM 2435 C C . SER A 1 298 ? 0.986 2.443 -13.841 1.00 88.94 298 SER A C 1
ATOM 2437 O O . SER A 1 298 ? -0.241 2.540 -13.869 1.00 88.94 298 SER A O 1
ATOM 2439 N N . LEU A 1 299 ? 1.634 2.186 -12.703 1.00 90.88 299 LEU A N 1
ATOM 2440 C CA . LEU A 1 299 ? 0.952 2.023 -11.418 1.00 90.88 299 LEU A CA 1
ATOM 2441 C C . LEU A 1 299 ? 0.263 3.311 -10.929 1.00 90.88 299 LEU A C 1
ATOM 2443 O O . LEU A 1 299 ? -0.595 3.222 -10.050 1.00 90.88 299 LEU A O 1
ATOM 2447 N N . CYS A 1 300 ? 0.584 4.492 -11.467 1.00 87.62 300 CYS A N 1
ATOM 2448 C CA . CYS A 1 300 ? -0.129 5.741 -11.171 1.00 87.62 300 CYS A CA 1
ATOM 2449 C C . CYS A 1 300 ? -1.485 5.846 -11.895 1.00 87.62 300 CYS A C 1
ATOM 2451 O O . CYS A 1 300 ? -2.354 6.599 -11.448 1.00 87.62 300 CYS A O 1
ATOM 2453 N N . TYR A 1 301 ? -1.693 5.075 -12.972 1.00 82.75 301 TYR A N 1
ATOM 2454 C CA . TYR A 1 301 ? -2.955 5.023 -13.725 1.00 82.75 301 TYR A CA 1
ATOM 2455 C C . TYR A 1 301 ? -4.028 4.146 -13.075 1.00 82.75 301 TYR A C 1
ATOM 2457 O O . TYR A 1 301 ? -5.185 4.153 -13.496 1.00 82.75 301 TYR A O 1
ATOM 2465 N N . LEU A 1 302 ? -3.676 3.379 -12.045 1.00 82.56 302 LEU A N 1
ATOM 2466 C CA . LEU A 1 302 ? -4.620 2.517 -11.348 1.00 82.56 302 LEU A CA 1
ATOM 2467 C C . LEU A 1 302 ? -5.454 3.349 -10.361 1.00 82.56 302 LEU A C 1
ATOM 2469 O O . LEU A 1 302 ? -4.985 3.755 -9.295 1.00 82.56 302 LEU A O 1
ATOM 2473 N N . TYR A 1 303 ? -6.707 3.625 -10.730 1.00 70.69 303 TYR A N 1
ATOM 2474 C CA . TYR A 1 303 ? -7.602 4.495 -9.975 1.00 70.69 303 TYR A CA 1
ATOM 2475 C C . TYR A 1 303 ? -8.168 3.754 -8.766 1.00 70.69 303 TYR A C 1
ATOM 2477 O O . TYR A 1 303 ? -8.787 2.701 -8.897 1.00 70.69 303 TYR A O 1
ATOM 2485 N N . SER A 1 304 ? -7.990 4.321 -7.573 1.00 69.00 304 SER A N 1
ATOM 2486 C CA . SER A 1 304 ? -8.495 3.717 -6.330 1.00 69.00 304 SER A CA 1
ATOM 2487 C C . SER A 1 304 ? -9.486 4.565 -5.545 1.00 69.00 304 SER A C 1
ATOM 2489 O O . SER A 1 304 ? -10.199 4.046 -4.689 1.00 69.00 304 SER A O 1
ATOM 2491 N N . GLU A 1 305 ? -9.550 5.865 -5.820 1.00 70.38 305 GLU A N 1
ATOM 2492 C CA . GLU A 1 305 ? -10.392 6.801 -5.064 1.00 70.38 305 GLU A CA 1
ATOM 2493 C C . GLU A 1 305 ? -11.230 7.725 -5.948 1.00 70.38 305 GLU A C 1
ATOM 2495 O O . GLU A 1 305 ? -12.243 8.247 -5.487 1.00 70.38 305 GLU A O 1
ATOM 2500 N N . SER A 1 306 ? -10.766 7.965 -7.172 1.00 72.56 306 SER A N 1
ATOM 2501 C CA . SER A 1 306 ? -11.281 8.925 -8.147 1.00 72.56 306 SER A CA 1
ATOM 2502 C C . SER A 1 306 ? -10.658 8.609 -9.508 1.00 72.56 306 SER A C 1
ATOM 2504 O O . SER A 1 306 ? -9.624 7.945 -9.561 1.00 72.56 306 SER A O 1
ATOM 2506 N N . LEU A 1 307 ? -11.222 9.144 -10.595 1.00 72.75 307 LEU A N 1
ATOM 2507 C CA . LEU A 1 307 ? -10.628 9.084 -11.944 1.00 72.75 307 LEU A CA 1
ATOM 2508 C C . LEU A 1 307 ? -9.439 10.048 -12.128 1.00 72.75 307 LEU A C 1
ATOM 2510 O O . LEU A 1 307 ? -9.020 10.331 -13.246 1.00 72.75 307 LEU A O 1
ATOM 2514 N N . THR A 1 308 ? -8.894 10.579 -11.031 1.00 72.75 308 THR A N 1
ATOM 2515 C CA . THR A 1 308 ? -7.759 11.501 -11.064 1.00 72.75 308 THR A CA 1
ATOM 2516 C C . THR A 1 308 ? -6.464 10.751 -10.806 1.00 72.75 308 THR A C 1
ATOM 2518 O O . THR A 1 308 ? -6.353 9.975 -9.852 1.00 72.75 308 THR A O 1
ATOM 2521 N N . LEU A 1 309 ? -5.471 11.002 -11.659 1.00 73.81 309 LEU A N 1
ATOM 2522 C CA . LEU A 1 309 ? -4.139 10.433 -11.503 1.00 73.81 309 LEU A CA 1
ATOM 2523 C C . LEU A 1 309 ? -3.489 10.945 -10.220 1.00 73.81 309 LEU A C 1
ATOM 2525 O O . LEU A 1 309 ? -3.607 12.118 -9.848 1.00 73.81 309 LEU A O 1
ATOM 2529 N N . LYS A 1 310 ? -2.805 10.039 -9.525 1.00 77.50 310 LYS A N 1
ATOM 2530 C CA . LYS A 1 310 ? -2.009 10.372 -8.344 1.00 77.50 310 LYS A CA 1
ATOM 2531 C C . LYS A 1 310 ? -0.564 10.561 -8.773 1.00 77.50 310 LYS A C 1
ATOM 2533 O O . LYS A 1 310 ? -0.076 9.835 -9.624 1.00 77.50 310 LYS A O 1
ATOM 2538 N N . ASN A 1 311 ? 0.132 11.477 -8.108 1.00 77.62 311 ASN A N 1
ATOM 2539 C CA . ASN A 1 311 ? 1.546 11.755 -8.349 1.00 77.62 311 ASN A CA 1
ATOM 2540 C C . ASN A 1 311 ? 2.508 10.772 -7.674 1.00 77.62 311 ASN A C 1
ATOM 2542 O O . ASN A 1 311 ? 3.586 11.150 -7.224 1.00 77.62 311 ASN A O 1
ATOM 2546 N N . GLN A 1 312 ? 2.065 9.532 -7.512 1.00 87.62 312 GLN A N 1
ATOM 2547 C CA . GLN A 1 312 ? 2.781 8.463 -6.838 1.00 87.62 312 GLN A CA 1
ATOM 2548 C C . GLN A 1 312 ? 2.100 7.128 -7.175 1.00 87.62 312 GLN A C 1
ATOM 2550 O O . GLN A 1 312 ? 0.872 7.095 -7.332 1.00 87.62 312 GLN A O 1
ATOM 2555 N N . PRO A 1 313 ? 2.855 6.018 -7.220 1.00 91.38 313 PRO A N 1
ATOM 2556 C CA . PRO A 1 313 ? 2.307 4.726 -7.606 1.00 91.38 313 PRO A CA 1
ATOM 2557 C C . PRO A 1 313 ? 1.242 4.257 -6.606 1.00 91.38 313 PRO A C 1
ATOM 2559 O O . PRO A 1 313 ? 1.346 4.488 -5.393 1.00 91.38 313 PRO A O 1
ATOM 2562 N N . LEU A 1 314 ? 0.219 3.558 -7.110 1.00 90.69 314 LEU A N 1
ATOM 2563 C CA . LEU A 1 314 ? -0.873 2.991 -6.315 1.00 90.69 314 LEU A CA 1
ATOM 2564 C C . LEU A 1 314 ? -0.454 2.326 -4.984 1.00 90.69 314 LEU A C 1
ATOM 2566 O O . LEU A 1 314 ? -1.046 2.678 -3.958 1.00 90.69 314 LEU A O 1
ATOM 2570 N N . PRO A 1 315 ? 0.548 1.419 -4.930 1.00 93.94 315 PRO A N 1
ATOM 2571 C CA . PRO A 1 315 ? 0.973 0.796 -3.673 1.00 93.94 315 PRO A CA 1
ATOM 2572 C C . PRO A 1 315 ? 1.346 1.826 -2.601 1.00 93.94 315 PRO A C 1
ATOM 2574 O O . PRO A 1 315 ? 0.949 1.685 -1.446 1.00 93.94 315 PRO A O 1
ATOM 2577 N N . LEU A 1 316 ? 2.044 2.904 -2.965 1.00 92.94 316 LEU A N 1
ATOM 2578 C CA . LEU A 1 316 ? 2.433 3.930 -2.003 1.00 92.94 316 LEU A CA 1
ATOM 2579 C C . LEU A 1 316 ? 1.227 4.743 -1.517 1.00 92.94 316 LEU A C 1
ATOM 2581 O O . LEU A 1 316 ? 1.115 5.037 -0.325 1.00 92.94 316 LEU A O 1
ATOM 2585 N N . THR A 1 317 ? 0.274 5.030 -2.409 1.00 90.81 317 THR A N 1
ATOM 2586 C CA . THR A 1 317 ? -1.020 5.619 -2.028 1.00 90.81 317 THR A CA 1
ATOM 2587 C C . THR A 1 317 ? -1.746 4.749 -1.005 1.00 90.81 317 THR A C 1
ATOM 2589 O O . THR A 1 317 ? -2.233 5.263 0.004 1.00 90.81 317 THR A O 1
ATOM 2592 N N . TYR A 1 3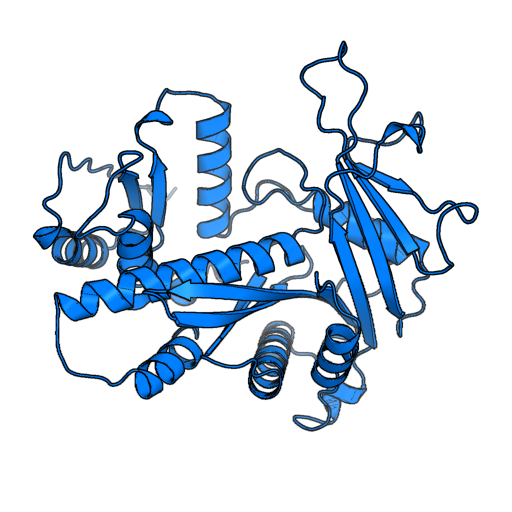18 ? -1.763 3.431 -1.204 1.00 91.06 318 TYR A N 1
ATOM 2593 C CA . TYR A 1 318 ? -2.349 2.503 -0.241 1.00 91.06 318 TYR A CA 1
ATOM 2594 C C . TYR A 1 318 ? -1.586 2.434 1.078 1.00 91.06 318 TYR A C 1
ATOM 2596 O O . TYR A 1 318 ? -2.236 2.435 2.119 1.00 91.06 318 TYR A O 1
ATOM 2604 N N . ALA A 1 319 ? -0.252 2.450 1.080 1.00 92.25 319 ALA A N 1
ATOM 2605 C CA . ALA A 1 319 ? 0.522 2.473 2.321 1.00 92.25 319 ALA A CA 1
ATOM 2606 C C . ALA A 1 319 ? 0.245 3.742 3.151 1.00 92.25 319 ALA A C 1
ATOM 2608 O O . ALA A 1 319 ? 0.004 3.658 4.357 1.00 92.25 319 ALA A O 1
ATOM 2609 N N . ILE A 1 320 ? 0.194 4.915 2.509 1.00 91.00 320 ILE A N 1
ATOM 2610 C CA . ILE A 1 320 ? -0.137 6.191 3.168 1.00 91.00 320 ILE A CA 1
ATOM 2611 C C . ILE A 1 320 ? -1.562 6.163 3.731 1.00 91.00 320 ILE A C 1
ATOM 2613 O O . ILE A 1 320 ? -1.798 6.529 4.886 1.00 91.00 320 ILE A O 1
ATOM 2617 N N . ASN A 1 321 ? -2.527 5.710 2.930 1.00 89.00 321 ASN A N 1
ATOM 2618 C CA . ASN A 1 321 ? -3.916 5.607 3.364 1.00 89.00 321 ASN A CA 1
ATOM 2619 C C . ASN A 1 321 ? -4.096 4.578 4.485 1.00 89.00 321 ASN A C 1
ATOM 2621 O O . ASN A 1 321 ? -4.864 4.831 5.411 1.00 89.00 321 ASN A O 1
ATOM 2625 N N . SER A 1 322 ? -3.366 3.464 4.440 1.00 89.31 322 SER A N 1
ATOM 2626 C CA . SER A 1 322 ? -3.317 2.467 5.510 1.00 89.31 322 SER A CA 1
ATOM 2627 C C . SER A 1 322 ? -2.852 3.099 6.820 1.00 89.31 322 SER A C 1
ATOM 2629 O O . SER A 1 322 ? -3.533 2.965 7.832 1.00 89.31 322 SER A O 1
ATOM 2631 N N . THR A 1 323 ? -1.767 3.881 6.806 1.00 90.44 323 THR A N 1
ATOM 2632 C CA . THR A 1 323 ? -1.268 4.561 8.013 1.00 90.44 323 THR A CA 1
ATOM 2633 C C . THR A 1 323 ? -2.309 5.516 8.598 1.00 90.44 323 THR A C 1
ATOM 2635 O O . THR A 1 323 ? -2.563 5.495 9.802 1.00 90.44 323 THR A O 1
ATOM 2638 N N . ARG A 1 324 ? -2.996 6.293 7.750 1.00 89.19 324 ARG A N 1
ATOM 2639 C CA . ARG A 1 324 ? -4.096 7.175 8.182 1.00 89.19 324 ARG A CA 1
ATOM 2640 C C . ARG A 1 324 ? -5.274 6.400 8.768 1.00 89.19 324 ARG A C 1
ATOM 2642 O O . ARG A 1 324 ? -5.875 6.833 9.749 1.00 89.19 324 ARG A O 1
ATOM 2649 N N . GLN A 1 325 ? -5.622 5.258 8.179 1.00 87.19 325 GLN A N 1
ATOM 2650 C CA . GLN A 1 325 ? -6.700 4.418 8.692 1.00 87.19 325 GLN A CA 1
ATOM 2651 C C . GLN A 1 325 ? -6.321 3.750 10.015 1.00 87.19 325 GLN A C 1
ATOM 2653 O O . GLN A 1 325 ? -7.145 3.731 10.922 1.00 87.19 325 GLN A O 1
ATOM 2658 N N . ALA A 1 326 ? -5.094 3.250 10.154 1.00 86.69 326 ALA A N 1
ATOM 2659 C CA . ALA A 1 326 ? -4.579 2.695 11.402 1.00 86.69 326 ALA A CA 1
ATOM 2660 C C . ALA A 1 326 ? -4.621 3.733 12.537 1.00 86.69 326 ALA A C 1
ATOM 2662 O O . ALA A 1 326 ? -5.112 3.427 13.623 1.00 86.69 326 ALA A O 1
ATOM 2663 N N . PHE A 1 327 ? -4.224 4.980 12.254 1.00 88.06 327 PHE A N 1
ATOM 2664 C CA . PHE A 1 327 ? -4.384 6.106 13.179 1.00 88.06 327 PHE A CA 1
ATOM 2665 C C . PHE A 1 327 ? -5.847 6.324 13.579 1.00 88.06 327 PHE A C 1
ATOM 2667 O O . PHE A 1 327 ? -6.173 6.331 14.761 1.00 88.06 327 PHE A O 1
ATOM 2674 N N . SER A 1 328 ? -6.736 6.460 12.592 1.00 85.50 328 SER A N 1
ATOM 2675 C CA . SER A 1 328 ? -8.168 6.703 12.802 1.00 85.50 328 SER A CA 1
ATOM 2676 C C . SER A 1 328 ? -8.811 5.612 13.673 1.00 85.50 328 SER A C 1
ATOM 2678 O O . SER A 1 328 ? -9.542 5.915 14.615 1.00 85.50 328 SER A O 1
ATOM 2680 N N . ARG A 1 329 ? -8.463 4.338 13.428 1.00 83.2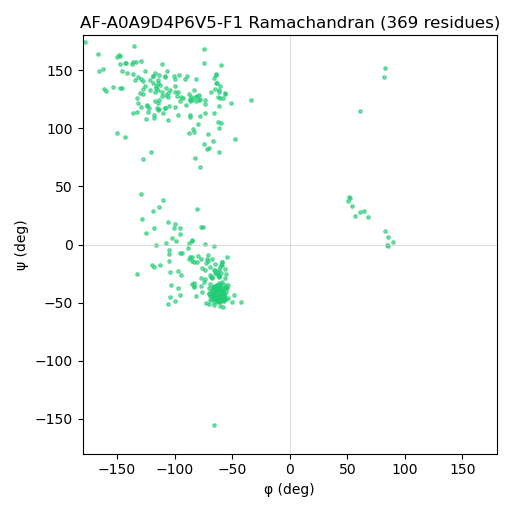5 329 ARG A N 1
ATOM 2681 C CA . ARG A 1 329 ? -8.904 3.179 14.225 1.00 83.25 329 ARG A CA 1
ATOM 2682 C C . ARG A 1 329 ? -8.410 3.272 15.677 1.00 83.25 329 ARG A C 1
ATOM 2684 O O . ARG A 1 329 ? -9.199 3.052 16.595 1.00 83.25 329 ARG A O 1
ATOM 2691 N N . LEU A 1 330 ? -7.133 3.608 15.887 1.00 80.88 330 LEU A N 1
ATOM 2692 C CA . LEU A 1 330 ? -6.545 3.753 17.224 1.00 80.88 330 LEU A CA 1
ATOM 2693 C C . LEU A 1 330 ? -7.169 4.928 17.994 1.00 80.88 330 LEU A C 1
ATOM 2695 O O . LEU A 1 330 ? -7.585 4.759 19.140 1.00 80.88 330 LEU A O 1
ATOM 2699 N N . ASN A 1 331 ? -7.301 6.090 17.352 1.00 82.88 331 ASN A N 1
ATOM 2700 C CA . ASN A 1 331 ? -7.880 7.290 17.953 1.00 82.88 331 ASN A CA 1
ATOM 2701 C C . ASN A 1 331 ? -9.359 7.096 18.330 1.00 82.88 331 ASN A C 1
ATOM 2703 O O . ASN A 1 331 ? -9.773 7.425 19.444 1.00 82.88 331 ASN A O 1
ATOM 2707 N N . GLY A 1 332 ? -10.152 6.502 17.428 1.00 79.06 332 GLY A N 1
ATOM 2708 C CA . GLY A 1 332 ? -11.554 6.175 17.691 1.00 79.06 332 GLY A CA 1
ATOM 2709 C C . GLY A 1 332 ? -11.710 5.233 18.886 1.00 79.06 332 GLY A C 1
ATOM 2710 O O . GLY A 1 332 ? -12.563 5.453 19.745 1.00 79.06 332 GLY A O 1
ATOM 2711 N N . LYS A 1 333 ? -10.836 4.226 18.993 1.00 73.69 333 LYS A N 1
ATOM 2712 C CA . LYS A 1 333 ? -10.868 3.247 20.080 1.00 73.69 333 LYS A CA 1
ATOM 2713 C C . LYS A 1 333 ? -10.467 3.814 21.436 1.00 73.69 333 LYS A C 1
ATOM 2715 O O . LYS A 1 333 ? -11.198 3.598 22.397 1.00 73.69 333 LYS A O 1
ATOM 2720 N N . LEU A 1 334 ? -9.319 4.494 21.536 1.00 71.81 334 LEU A N 1
ATOM 2721 C CA . LEU A 1 334 ? -8.802 5.016 22.814 1.00 71.81 334 LEU A CA 1
ATOM 2722 C C . LEU A 1 334 ? -9.805 5.936 23.514 1.00 71.81 334 LEU A C 1
ATOM 2724 O O . LEU A 1 334 ? -9.752 6.136 24.725 1.00 71.81 334 LEU A O 1
ATOM 2728 N N . THR A 1 335 ? -10.739 6.477 22.747 1.00 67.50 335 THR A N 1
ATOM 2729 C CA . THR A 1 335 ? -11.813 7.315 23.253 1.00 67.50 335 THR A CA 1
ATOM 2730 C C . THR A 1 335 ? -13.088 6.530 23.499 1.00 67.50 335 THR A C 1
ATOM 2732 O O . THR A 1 335 ? -13.693 6.706 24.552 1.00 67.50 335 THR A O 1
ATOM 2735 N N . ALA A 1 336 ? -13.476 5.631 22.588 1.00 64.25 336 ALA A N 1
ATOM 2736 C CA . ALA A 1 336 ? -14.595 4.727 22.837 1.00 64.25 336 ALA A CA 1
ATOM 2737 C C . ALA A 1 336 ? -14.387 3.932 24.139 1.00 64.25 336 ALA A C 1
ATOM 2739 O O . ALA A 1 336 ? -15.331 3.781 24.898 1.00 64.25 336 ALA A O 1
ATOM 2740 N N . ASN A 1 337 ? -13.153 3.521 24.456 1.00 59.00 337 ASN A N 1
ATOM 2741 C CA . ASN A 1 337 ? -12.825 2.780 25.679 1.00 59.00 337 ASN A CA 1
ATOM 2742 C C . ASN A 1 337 ? -12.946 3.630 26.958 1.00 59.00 337 ASN A C 1
ATOM 2744 O O . ASN A 1 337 ? -13.406 3.133 27.976 1.00 59.00 337 ASN A O 1
ATOM 2748 N N . LYS A 1 338 ? -12.638 4.939 26.908 1.00 55.59 338 LYS A N 1
ATOM 2749 C CA . LYS A 1 338 ? -12.929 5.856 28.033 1.00 55.59 338 LYS A CA 1
ATOM 2750 C C . LYS A 1 338 ? -14.430 5.957 28.332 1.00 55.59 338 LYS A C 1
ATOM 2752 O O . LYS A 1 338 ? -14.795 6.319 29.444 1.00 55.59 338 LYS A O 1
ATOM 2757 N N . ALA A 1 339 ? -15.280 5.659 27.349 1.00 46.16 339 ALA A N 1
ATOM 2758 C CA . ALA A 1 339 ? -16.731 5.609 27.503 1.00 46.16 339 ALA A CA 1
ATOM 2759 C C . ALA A 1 339 ? -17.276 4.180 27.738 1.00 46.16 339 ALA A C 1
ATOM 2761 O O . ALA A 1 339 ? -18.349 4.043 28.314 1.00 46.16 339 ALA A O 1
ATOM 2762 N N . TYR A 1 340 ? -16.550 3.128 27.331 1.00 42.88 340 TYR A N 1
ATOM 2763 C CA . TYR A 1 340 ? -17.003 1.732 27.324 1.00 42.88 340 TYR A CA 1
ATOM 2764 C C . TYR A 1 340 ? -15.859 0.747 27.690 1.00 42.88 340 TYR A C 1
ATOM 2766 O O . TYR A 1 340 ? -15.173 0.237 26.807 1.00 42.88 340 TYR A O 1
ATOM 2774 N N . SER A 1 341 ? -15.740 0.419 28.986 1.00 41.12 341 SER A N 1
ATOM 2775 C CA . SER A 1 341 ? -14.971 -0.682 29.635 1.00 41.12 341 SER A CA 1
ATOM 2776 C C . SER A 1 341 ? -13.454 -0.532 29.913 1.00 41.12 341 SER A C 1
ATOM 2778 O O . SER A 1 341 ? -12.689 0.054 29.152 1.00 41.12 341 SER A O 1
ATOM 2780 N N . ASN A 1 342 ? -13.044 -1.110 31.055 1.00 46.97 342 ASN A N 1
ATOM 2781 C CA . ASN A 1 342 ? -11.773 -0.962 31.787 1.00 46.97 342 ASN A CA 1
ATOM 2782 C C . ASN A 1 342 ? -10.760 -2.112 31.552 1.00 46.97 342 ASN A C 1
ATOM 2784 O O . ASN A 1 342 ? -9.806 -2.244 32.314 1.00 46.97 342 ASN A O 1
ATOM 2788 N N . ASP A 1 343 ? -10.948 -2.970 30.548 1.00 52.19 343 ASP A N 1
ATOM 2789 C CA . ASP A 1 343 ? -10.493 -4.367 30.699 1.00 52.19 343 ASP A CA 1
ATOM 2790 C C . ASP A 1 343 ? -9.143 -4.737 30.057 1.00 52.19 343 ASP A C 1
ATOM 2792 O O . ASP A 1 343 ? -8.739 -5.892 30.128 1.00 52.19 343 ASP A O 1
ATOM 2796 N N . TYR A 1 344 ? -8.418 -3.791 29.457 1.00 54.94 344 TYR A N 1
ATOM 2797 C CA . TYR A 1 344 ? -7.142 -4.070 28.781 1.00 54.94 344 TYR A CA 1
ATOM 2798 C C . TYR A 1 344 ? -6.184 -2.883 28.894 1.00 54.94 344 TYR A C 1
ATOM 2800 O O . TYR A 1 344 ? -6.585 -1.740 28.636 1.00 54.94 344 TYR A O 1
ATOM 2808 N N . ASP A 1 345 ? -4.920 -3.148 29.225 1.00 65.44 345 ASP A N 1
ATOM 2809 C CA . ASP A 1 345 ? -3.881 -2.118 29.223 1.00 65.44 345 ASP A CA 1
ATOM 2810 C C . ASP A 1 345 ? -3.433 -1.739 27.793 1.00 65.44 345 ASP A C 1
ATOM 2812 O O . ASP A 1 345 ? -3.814 -2.352 26.791 1.00 65.44 345 ASP A O 1
ATOM 2816 N N . GLU A 1 346 ? -2.674 -0.647 27.675 1.00 69.25 346 GLU A N 1
ATOM 2817 C CA . GLU A 1 346 ? -2.255 -0.099 26.379 1.00 69.25 346 GLU A CA 1
ATOM 2818 C C . GLU A 1 346 ? -1.359 -1.066 25.581 1.00 69.25 346 GLU A C 1
ATOM 2820 O O . GLU A 1 346 ? -1.458 -1.118 24.352 1.00 69.25 346 GLU A O 1
ATOM 2825 N N . ASP A 1 347 ? -0.508 -1.842 26.255 1.00 72.69 347 ASP A N 1
ATOM 2826 C CA . ASP A 1 347 ? 0.464 -2.730 25.613 1.00 72.69 347 ASP A CA 1
ATOM 2827 C C . ASP A 1 347 ? -0.216 -3.995 25.073 1.00 72.69 347 ASP A C 1
ATOM 2829 O O . ASP A 1 347 ? 0.044 -4.407 23.934 1.00 72.69 347 ASP A O 1
ATOM 2833 N N . GLU A 1 348 ? -1.159 -4.561 25.831 1.00 65.56 348 GLU A N 1
ATOM 2834 C CA . GLU A 1 348 ? -2.028 -5.640 25.362 1.00 65.56 348 GLU A CA 1
ATOM 2835 C C . GLU A 1 348 ? -2.834 -5.185 24.135 1.00 65.56 348 GLU A C 1
ATOM 2837 O O . GLU A 1 348 ? -2.954 -5.915 23.148 1.00 65.56 348 GLU A O 1
ATOM 2842 N N . TRP A 1 349 ? -3.277 -3.926 24.102 1.00 66.38 349 TRP A N 1
ATOM 2843 C CA . TRP A 1 349 ? -3.963 -3.367 22.938 1.00 66.38 349 TRP A CA 1
ATOM 2844 C C . TRP A 1 349 ? -3.085 -3.155 21.718 1.00 66.38 349 TRP A C 1
ATOM 2846 O O . TRP A 1 349 ? -3.514 -3.475 20.606 1.00 66.38 349 TRP A O 1
ATOM 2856 N N . LEU A 1 350 ? -1.883 -2.607 21.881 1.00 69.88 350 LEU A N 1
ATOM 2857 C CA . LEU A 1 350 ? -0.942 -2.487 20.770 1.00 69.88 350 LEU A CA 1
ATOM 2858 C C . LEU A 1 350 ? -0.643 -3.875 20.194 1.00 69.88 350 LEU A C 1
ATOM 2860 O O . LEU A 1 350 ? -0.628 -4.041 18.973 1.00 69.88 350 LEU A O 1
ATOM 2864 N N . SER A 1 351 ? -0.518 -4.892 21.050 1.00 67.62 351 SER A N 1
ATOM 2865 C CA . SER A 1 351 ? -0.406 -6.289 20.627 1.00 67.62 351 SER A CA 1
ATOM 2866 C C . SER A 1 351 ? -1.639 -6.760 19.843 1.00 67.62 351 SER A C 1
ATOM 2868 O O . SER A 1 351 ? -1.499 -7.280 18.733 1.00 67.62 351 SER A O 1
ATOM 2870 N N . ILE A 1 352 ? -2.857 -6.512 20.340 1.00 63.00 352 ILE A N 1
ATOM 2871 C CA . ILE A 1 352 ? -4.109 -6.878 19.661 1.00 63.00 352 ILE A CA 1
ATOM 2872 C C . ILE A 1 352 ? -4.271 -6.132 18.336 1.00 63.00 352 ILE A C 1
ATOM 2874 O O . ILE A 1 352 ? -4.702 -6.751 17.375 1.00 63.00 352 ILE A O 1
ATOM 2878 N N . LEU A 1 353 ? -3.931 -4.849 18.215 1.00 64.50 353 LEU A N 1
ATOM 2879 C CA . LEU A 1 353 ? -4.022 -4.126 16.938 1.00 64.50 353 LEU A CA 1
ATOM 2880 C C . LEU A 1 353 ? -3.017 -4.676 15.925 1.00 64.50 353 LEU A C 1
ATOM 2882 O O . LEU A 1 353 ? -3.380 -4.927 14.777 1.00 64.50 353 LEU A O 1
ATOM 2886 N N . ASN A 1 354 ? -1.796 -4.961 16.375 1.00 67.69 354 ASN A N 1
ATOM 2887 C CA . ASN A 1 354 ? -0.765 -5.579 15.549 1.00 67.69 354 ASN A CA 1
ATOM 2888 C C . ASN A 1 354 ? -1.092 -7.056 15.195 1.00 67.69 354 ASN A C 1
ATOM 2890 O O . ASN A 1 354 ? -0.565 -7.580 14.213 1.00 67.69 354 ASN A O 1
ATOM 2894 N N . THR A 1 355 ? -1.985 -7.729 15.945 1.00 55.09 355 THR A N 1
ATOM 2895 C CA . THR A 1 355 ? -2.352 -9.155 15.764 1.00 55.09 355 THR A CA 1
ATOM 2896 C C . THR A 1 355 ? -3.715 -9.379 15.088 1.00 55.09 355 THR A C 1
ATOM 2898 O O . THR A 1 355 ? -3.838 -10.209 14.187 1.00 55.09 355 THR A O 1
ATOM 2901 N N . SER A 1 356 ? -4.752 -8.655 15.505 1.00 38.47 356 SER A N 1
ATOM 2902 C CA . SER A 1 356 ? -6.169 -8.810 15.118 1.00 38.47 356 SER A CA 1
ATOM 2903 C C . SER A 1 356 ? -6.503 -8.177 13.780 1.00 38.47 356 SER A C 1
ATOM 2905 O O . SER A 1 356 ? -7.504 -8.529 13.165 1.00 38.47 356 SER A O 1
ATOM 2907 N N . MET A 1 357 ? -5.626 -7.321 13.255 1.00 48.75 357 MET A N 1
ATOM 2908 C CA . MET A 1 357 ? -5.704 -6.902 11.857 1.00 48.75 357 MET A CA 1
ATOM 2909 C C . MET A 1 357 ? -5.175 -7.981 10.885 1.00 48.75 357 MET A C 1
ATOM 2911 O O . MET A 1 357 ? -5.026 -7.742 9.686 1.00 48.75 357 MET A O 1
ATOM 2915 N N . LYS A 1 358 ? -5.016 -9.231 11.357 1.00 39.97 358 LYS A N 1
ATOM 2916 C CA . LYS A 1 358 ? -5.189 -10.445 10.543 1.00 39.97 358 LYS A CA 1
ATOM 2917 C C . LYS A 1 358 ? -6.641 -10.513 10.038 1.00 39.97 358 LYS A C 1
ATOM 2919 O O . LYS A 1 358 ? -7.469 -11.240 10.574 1.00 39.97 358 LYS A O 1
ATOM 2924 N N . PHE A 1 359 ? -6.937 -9.746 8.987 1.00 38.31 359 PHE A N 1
ATOM 2925 C CA . PHE A 1 359 ? -8.194 -9.738 8.229 1.00 38.31 359 PHE A CA 1
ATOM 2926 C C . PHE A 1 359 ? -8.658 -11.160 7.861 1.00 38.31 359 PHE A C 1
ATOM 2928 O O . PHE A 1 359 ? -8.304 -11.685 6.806 1.00 38.31 359 PHE A O 1
ATOM 2935 N N . ASN A 1 360 ? -9.470 -11.779 8.719 1.00 32.50 360 ASN A N 1
ATOM 2936 C CA . ASN A 1 360 ? -10.099 -13.076 8.457 1.00 32.50 360 ASN A CA 1
ATOM 2937 C C . ASN A 1 360 ? -11.594 -12.953 8.124 1.00 32.50 360 ASN A C 1
ATOM 2939 O O . ASN A 1 360 ? -12.161 -13.912 7.612 1.00 32.50 360 ASN A O 1
ATOM 2943 N N . PHE A 1 361 ? -12.234 -11.802 8.372 1.00 32.00 361 PHE A N 1
ATOM 2944 C CA . PHE A 1 361 ? -13.690 -11.676 8.219 1.00 32.00 361 PHE A CA 1
ATOM 2945 C C . PHE A 1 361 ? -14.121 -11.021 6.895 1.00 32.00 361 PHE A C 1
ATOM 2947 O O . PHE A 1 361 ? -14.893 -11.629 6.155 1.00 32.00 361 PHE A O 1
ATOM 2954 N N . LEU A 1 362 ? -13.535 -9.877 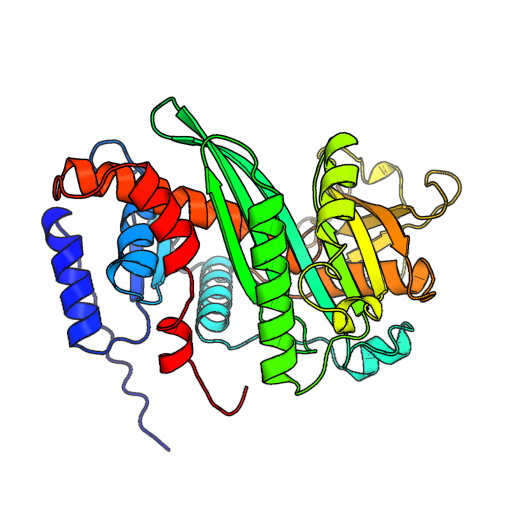6.500 1.00 32.34 362 LEU A N 1
ATOM 2955 C CA . LEU A 1 362 ? -13.854 -9.252 5.199 1.00 32.34 362 LEU A CA 1
ATOM 2956 C C . LEU A 1 362 ? -13.505 -10.159 4.007 1.00 32.34 362 LEU A C 1
ATOM 2958 O O . LEU A 1 362 ? -14.214 -10.167 3.009 1.00 32.34 362 LEU A O 1
ATOM 2962 N N . HIS A 1 363 ? -12.447 -10.967 4.113 1.00 36.03 363 HIS A N 1
ATOM 2963 C CA . HIS A 1 363 ? -12.052 -11.873 3.032 1.00 36.03 363 HIS A CA 1
ATOM 2964 C C . HIS A 1 363 ? -12.814 -13.193 3.001 1.00 36.03 363 HIS A C 1
ATOM 2966 O O . HIS A 1 363 ? -12.740 -13.858 1.982 1.00 36.03 363 HIS A O 1
ATOM 2972 N N . LYS A 1 364 ? -13.537 -13.584 4.059 1.00 33.00 364 LYS A N 1
ATOM 2973 C CA . LYS A 1 364 ? -14.370 -14.797 4.019 1.00 33.00 364 LYS A CA 1
ATOM 2974 C C . LYS A 1 364 ? -15.752 -14.538 3.422 1.00 33.00 364 LYS A C 1
ATOM 2976 O O . LYS A 1 364 ? -16.257 -15.414 2.737 1.00 33.00 364 LYS A O 1
ATOM 2981 N N . LYS A 1 365 ? -16.334 -13.348 3.632 1.00 32.31 365 LYS A N 1
ATOM 2982 C CA . LYS A 1 365 ? -17.603 -12.950 2.989 1.00 32.31 365 LYS A CA 1
ATOM 2983 C C . LYS A 1 365 ? -17.421 -12.398 1.570 1.00 32.31 365 LYS A C 1
ATOM 2985 O O . LYS A 1 365 ? -18.239 -12.687 0.713 1.00 32.31 365 LYS A O 1
ATOM 2990 N N . ILE A 1 366 ? -16.333 -11.668 1.302 1.00 34.78 366 ILE A N 1
ATOM 2991 C CA . ILE A 1 366 ? -16.006 -11.126 -0.036 1.00 34.78 366 ILE A CA 1
ATOM 2992 C C . ILE A 1 366 ? -15.042 -12.072 -0.788 1.00 34.78 366 ILE A C 1
ATOM 2994 O O . ILE A 1 366 ? -14.425 -11.699 -1.782 1.00 34.78 366 ILE A O 1
ATOM 2998 N N . ALA A 1 367 ? -14.874 -13.319 -0.324 1.00 29.88 367 ALA A N 1
ATOM 2999 C CA . ALA A 1 367 ? -14.278 -14.368 -1.144 1.00 29.88 367 ALA A CA 1
ATOM 3000 C C . ALA A 1 367 ? -15.283 -14.724 -2.236 1.00 29.88 367 ALA A C 1
ATOM 3002 O O . ALA A 1 367 ? -16.038 -15.682 -2.116 1.00 29.88 367 ALA A O 1
ATOM 3003 N N . ASN A 1 368 ? -15.280 -13.946 -3.313 1.00 28.91 368 ASN A N 1
ATOM 3004 C CA . ASN A 1 368 ? -15.594 -14.522 -4.598 1.00 28.91 368 ASN A CA 1
ATOM 3005 C C . ASN A 1 368 ? -14.449 -15.508 -4.901 1.00 28.91 368 ASN A C 1
ATOM 3007 O O . ASN A 1 368 ? -13.311 -15.060 -5.052 1.00 28.91 368 ASN A O 1
ATOM 3011 N N . PRO A 1 369 ? -14.686 -16.831 -4.941 1.00 25.78 369 PRO A N 1
ATOM 3012 C CA . PRO A 1 369 ? -13.644 -17.803 -5.272 1.00 25.78 369 PRO A CA 1
ATOM 3013 C C . PRO A 1 369 ? -13.156 -17.677 -6.728 1.00 25.78 369 PRO A C 1
ATOM 3015 O O . PRO A 1 369 ? -12.256 -18.409 -7.129 1.00 25.78 369 PRO A O 1
ATOM 3018 N N . PHE A 1 370 ? -13.723 -16.749 -7.507 1.00 25.28 370 PHE A N 1
ATOM 3019 C CA . PHE A 1 370 ? -13.386 -16.485 -8.902 1.00 25.28 370 PHE A CA 1
ATOM 3020 C C . PHE A 1 370 ? -12.570 -15.190 -9.135 1.00 25.28 370 PHE A C 1
ATOM 3022 O O . PHE A 1 370 ? -12.539 -14.713 -10.270 1.00 25.28 370 PHE A O 1
ATOM 3029 N N . VAL A 1 371 ? -11.905 -14.616 -8.112 1.00 29.36 371 VAL A N 1
ATOM 3030 C CA . VAL A 1 371 ? -10.981 -13.457 -8.261 1.00 29.36 371 VAL A CA 1
ATOM 3031 C C . VAL A 1 371 ? -9.615 -13.678 -7.616 1.00 29.36 371 VAL A C 1
ATOM 3033 O O . VAL A 1 371 ? -9.566 -14.026 -6.413 1.00 29.36 371 VAL A O 1
#

Mean predicted aligned error: 9.78 Å

Solvent-accessible surface area (backbone atoms only — not comparable to full-atom values): 21431 Å² total; per-residue (Å²): 135,82,84,80,79,83,79,83,82,85,84,82,86,78,62,75,89,43,52,64,59,50,53,52,47,41,59,74,71,65,61,78,68,46,82,43,75,36,61,89,80,46,52,58,98,87,37,57,46,66,21,38,53,42,19,44,27,67,69,74,66,50,45,53,67,50,76,46,48,45,88,64,71,67,87,42,66,71,52,53,51,21,51,47,42,38,50,34,49,76,72,75,43,72,98,72,78,68,59,73,71,55,42,52,74,52,51,45,79,54,48,89,36,40,35,52,26,9,39,26,76,48,78,49,75,53,97,90,41,66,32,29,32,36,13,37,26,35,34,71,49,75,63,65,78,48,66,48,72,46,57,42,62,36,80,55,87,56,63,68,61,46,28,52,51,51,52,52,54,50,53,56,42,21,72,73,68,79,43,75,53,49,33,36,40,36,36,32,62,72,93,52,74,72,49,54,58,50,53,58,56,38,69,61,45,48,91,82,38,67,76,50,65,69,44,26,46,32,35,33,40,46,47,72,45,98,75,52,61,30,85,81,52,84,76,61,96,83,57,70,67,56,50,75,47,75,49,77,91,83,33,58,95,56,34,37,33,41,38,26,66,74,53,90,86,49,93,86,58,84,74,63,32,44,34,14,44,34,38,55,80,39,73,64,74,79,59,50,69,67,26,55,49,50,54,46,56,55,35,20,69,54,66,67,57,38,101,62,77,48,62,52,34,38,46,45,54,48,6,49,50,44,29,53,48,53,48,30,29,51,57,19,39,70,50,50,34,77,78,56,70,90,88,70,58,73,67,62,44,42,50,44,58,56,52,64,62,60,74,64,56,58,56,62,75,63,49,55,92,88,116

Secondary structure (DSSP, 8-state):
---------------GGGHHHHHHHHHHTT-S-EEEEE-TT-EETTEEHHHHHHHIIIIIS---EEEEEGGG-S--HHHHHHHHHHHH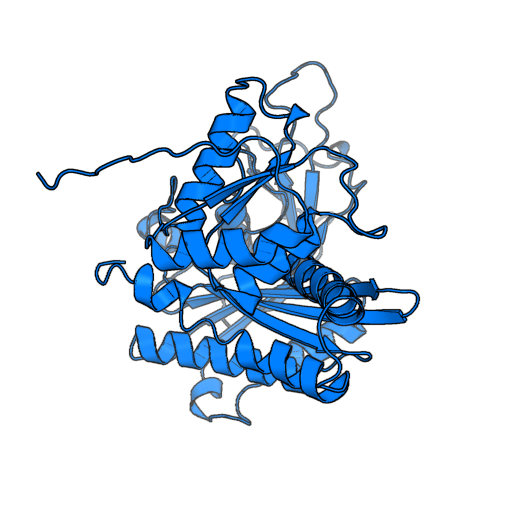HHTT--S----HHHHHHTT-TTGGGEEEEEEEEEEEEETTEEEEEEEEEEESSTTS--EEEEEEEESS--HHHHHHHHHHHHHHHHHHHTS--SEEEEEE---SHHHHHHHHHHH--TTT-GGGGG-EEEEEEEEE-TT--GGGSPPPTT--SEEEE--TTTS-TTEEEEEEE--TT-TTS---EEEEEEEEEEESS---HHHHHHHHHHGGG--SSSSSPPSS-HHHHHHHHHHHHHHHHHHHHHHHHHHS-----HHHHHHHHHHHTS--SHHHHS--TT-